Protein 1DKU (pdb70)

B-factor: mean 26.06, std 10.01, range [4.17, 57.71]

Secondary structure (DSSP, 8-state):
-EEEEE-SS-HHHHHHHHHHHT-PPP-EEEEE-TTS-EEEEE-S--TT-EEEEE----SSHHHHHHHHHHHHHHHHHTT-SEEEEEESS-TTTT--S-SSTT---HHHHHHHHHHHHT--EEEEES-SSGGGGGG-SS-EEEE-SHHHHHHHHHTTT--SEEEEESSGGGHHHHHHHHHHTT--EEEEE---EEES--TT-EEEEE-SEESS-HHHHHHHHHHHHTT-SEEEEE-SEE---TTHHHHHHTSSEEEEEEETTS----SSEEEE--HHHHHHHHHHHHHT--SGGG-/-EEEEE-SS-HHHHHHHHHHHT-PPPPEEEEE-TTS-EEEEE-S--TT-EEEEE----SSHHHHHHHHHHHHHHHHHTT-SEEEEEESS-TTTT--S-SSTT---HHHHHHHHHHHHT--EEEEES-SSGGGGGG-SS-EEEE--HHHHHHHHHTTT--SEEEEESSGGGHHHHHHHHHHHT--EEEEE---EEES--TT-EEEEE-SEESS-HHHHHHHHHHHHTT-SEEEEE-SEE---TTHHHHHHTSSEEEEEEETTS----SSEEEE--HHHHHHHHHHHHTT--SGGG-

Radius of gyration: 26.04 Å; Cα contacts (8 Å, |Δi|>4): 1288; chains: 2; bounding box: 65×72×63 Å

Nearest PDB structures (foldseek):
  1dku-assembly1_A  TM=1.003E+00  e=2.063E-57  Bacillus subtilis
  1dkr-assembly1_A  TM=9.909E-01  e=1.418E-52  Bacillus subtilis
  1dkr-assembly1_B  TM=9.910E-01  e=7.693E-51  Bacillus subtilis
  7yk1-assembly1_D  TM=9.817E-01  e=1.144E-34  Homo sapiens
  2c4k-assembly3_C  TM=9.698E-01  e=5.955E-29  Homo sapiens

Solvent-accessible surface area: 24906 Å² total; per-residue (Å²): 116,36,56,0,0,21,4,71,8,6,56,106,1,0,114,57,0,0,81,84,26,61,40,134,44,11,106,27,45,18,59,89,105,134,107,45,112,25,67,36,76,37,79,50,94,4,176,35,14,12,0,4,0,2,0,1,1,9,122,68,43,91,78,16,16,92,1,0,20,59,0,0,48,28,0,96,173,37,49,18,132,32,6,2,0,0,0,0,15,4,3,80,6,116,45,1,67,82,74,156,26,185,40,87,31,22,0,9,92,4,0,46,64,0,57,110,16,21,9,48,63,0,0,0,2,4,4,72,5,48,20,0,9,0,3,8,94,33,72,15,28,27,1,56,0,8,67,41,0,0,118,48,4,84,59,59,134,34,126,77,29,1,0,0,0,1,58,21,67,10,1,60,44,0,53,81,0,0,59,80,20,174,9,63,5,0,0,0,7,97,133,73,95,38,14,24,104,8,127,39,31,1,0,0,0,1,34,14,16,4,31,62,6,25,53,6,12,95,0,0,56,14,0,56,137,86,32,9,137,33,0,10,0,0,0,0,3,2,38,25,50,73,47,0,47,118,93,3,45,126,14,63,1,109,31,0,0,1,0,19,0,11,110,106,232,20,145,80,77,86,73,24,42,0,0,74,35,0,0,60,1,0,46,39,20,54,90,164,83,50,25,41,167,50,137,125,24,44,0,0,21,5,72,8,6,56,104,1,0,104,57,0,0,73,88,29,63,44,152,49,15,117,27,37,17,69,85,113,133,100,48,112,25,47,36,52,42,92,43,91,4,180,46,14,21,0,6,0,3,0,0,0,11,123,68,42,92,76,16,17,92,0,0,20,61,0,0,47,30,0,95,175,37,48,17,135,34,6,3,0,0,1,0,14,6,4,79,6,116,45,4,78,87,36,186,50,189,56,85,31,22,0,11,92,4,1,44,64,0,57,109,16,20,9,46,63,0,0,0,1,1,4,75,5,46,20,0,7,0,3,7,90,32,73,11,28,24,1,39,0,6,52,40,0,0,120,51,2,87,64,72,132,44,121,73,25,0,0,0,0,1,59,19,66,9,1,55,36,0,49,83,0,0,61,85,16,165,10,64,6,0,0,0,7,96,132,74,95,39,14,27,103,8,129,38,38,2,0,0,0,1,32,14,16,5,33,61,6,23,51,8,13,92,0,0,58,15,0,57,139,85,31,10,125,38,0,11,0,0,0,0,4,2,38,24,51,72,48,0,47,118,92,3,46,125,15,61,2,106,28,0,0,0,0,20,0,12,109,114,220,16,142,82,79,87,74,22,43,0,0,72,24,1,0,59,0,0,43,37,20,54,102,167,82,56,20,46,136,31,125

CATH classification: 3.40.50.2020 (+1 more: 3.40.50.2020)

Organism: Bacillus subtilis (strain 168) (NCBI:txid224308)

GO terms:
  GO:0004749 ribose phosphate diphosphokinase activity (F, EXP)

Foldseek 3Di:
DEAEAEAPFAVPLSCLLCVVLPHGHFDKHWDADPVGDIDIGRPDQQAAAAYEYEFECAVVNVVRLVSVLVVLLVCVVSHHPAYEYEYAHHPLLVLCDPPDPPDDSVLLVSQVSNVVSPHQEYEYELRQDPCSCVSHPHYYHYHYCLVVVLVVVVVVVFPQEEEEELEDVCVVVSVVSCVSVVHHYWYQYPCGDIGDDQAAGEYEYEDAECACCPSPLVNQQVSVVVHHPAYAYEHAYYSHDDCRLVSVQPGRHQEYEYEVSGPDPHDHYYYHYCSVVSSVQVVCVVVVHDNVVND/DEAEEEEPFAPPLSCLLCVVLPHDHFDKDFDAPPVRHTDIGRPDQQAAAAYEYEFECAVVNVSRLVSVLVVLLVCVVSHHPAYEYEYAHQPLLVLCDCPDPPGDSVLLVSQVSNVVSPHQEYEYELRQDPCSCVSHPHYYHYHYCLVVVLVVVVVVVFDAEEEEELEDVCVVVSVVSCVSVVHHYWYQYPCGDIGDDQAAGEYEYEDAECECCPSPLVNQQVSVVVHHPAYAYEHAYYSHDDCRQVSVQPGRHQEYEYEVSGPDDHDHYHYHYCSVVSSVCVVCVVVVHDNVVSD

Structure (mmCIF, N/CA/C/O backbone):
data_1DKU
#
_entry.id   1DKU
#
_cell.length_a   115.650
_cell.length_b   115.650
_cell.length_c   106.410
_cell.angle_alpha   90.00
_cell.angle_beta   90.00
_cell.angle_gamma   120.00
#
_symmetry.space_group_name_H-M   'P 63'
#
loop_
_entity.id
_entity.type
_entity.pdbx_description
1 polymer 'PROTEIN (PHOSPHORIBOSYL PYROPHOSPHATE SYNTHETASE)'
2 non-polymer 'PHOSPHOMETHYLPHOSPHONIC ACID ADENOSYL ESTER'
3 non-polymer 'METHYL PHOSPHONIC ACID ADENOSINE ESTER'
4 water water
#
loop_
_atom_site.group_PDB
_atom_site.id
_atom_site.type_symbol
_atom_site.label_atom_id
_atom_site.label_alt_id
_atom_site.label_comp_id
_atom_site.label_asym_id
_atom_site.label_entity_id
_atom_site.label_seq_id
_atom_site.pdbx_PDB_ins_code
_atom_site.Cartn_x
_atom_site.Cartn_y
_atom_site.Cartn_z
_atom_site.occupancy
_atom_site.B_iso_or_equiv
_atom_site.auth_seq_id
_atom_site.auth_comp_id
_atom_site.auth_asym_id
_atom_site.auth_atom_id
_atom_site.pdbx_PDB_model_num
ATOM 1 N N . ASN A 1 9 ? 8.653 76.172 23.834 1.00 39.95 8 ASN A N 1
ATOM 2 C CA . ASN A 1 9 ? 8.118 75.762 25.171 1.00 40.48 8 ASN A CA 1
ATOM 3 C C . ASN A 1 9 ? 9.119 75.661 26.326 1.00 38.56 8 ASN A C 1
ATOM 4 O O . ASN A 1 9 ? 8.704 75.495 27.486 1.00 38.90 8 ASN A O 1
ATOM 9 N N . LEU A 1 10 ? 10.410 75.635 25.997 1.00 34.10 9 LEU A N 1
ATOM 10 C CA . LEU A 1 10 ? 11.479 75.523 26.964 1.00 31.00 9 LEU A CA 1
ATOM 11 C C . LEU A 1 10 ? 12.075 76.889 27.310 1.00 29.82 9 LEU A C 1
ATOM 12 O O . LEU A 1 10 ? 12.578 77.559 26.421 1.00 28.92 9 LEU A O 1
ATOM 17 N N . LYS A 1 11 ? 12.097 77.251 28.595 1.00 27.13 10 LYS A N 1
ATOM 18 C CA . LYS A 1 11 ? 12.628 78.537 29.055 1.00 24.91 10 LYS A CA 1
ATOM 19 C C . LYS A 1 11 ? 13.644 78.337 30.178 1.00 22.83 10 LYS A C 1
ATOM 20 O O . LYS A 1 11 ? 13.353 77.651 31.142 1.00 22.96 10 LYS A O 1
ATOM 26 N N . ILE A 1 12 ? 14.785 79.000 30.116 1.00 20.86 11 ILE A N 1
ATOM 27 C CA . ILE A 1 12 ? 15.806 78.849 31.136 1.00 19.35 11 ILE A CA 1
ATOM 28 C C . ILE A 1 12 ? 15.996 80.194 31.808 1.00 19.87 11 ILE A C 1
ATOM 29 O O . ILE A 1 12 ? 16.136 81.191 31.133 1.00 19.78 11 ILE A O 1
ATOM 34 N N . PHE A 1 13 ? 15.966 80.240 33.132 1.00 18.80 12 PHE A N 1
ATOM 35 C CA . PHE A 1 13 ? 16.184 81.493 33.841 1.00 16.59 12 PHE A CA 1
ATOM 36 C C . PHE A 1 13 ? 17.412 81.364 34.685 1.00 16.81 12 PHE A C 1
ATOM 37 O O . PHE A 1 13 ? 17.717 80.314 35.240 1.00 16.59 12 PHE A O 1
ATOM 45 N N . SER A 1 14 ? 18.130 82.446 34.800 1.00 16.16 13 SER A N 1
ATOM 46 C CA . SER A 1 14 ? 19.299 82.419 35.619 1.00 17.60 13 SER A CA 1
ATOM 47 C C . SER A 1 14 ? 19.000 83.327 36.777 1.00 19.10 13 SER A C 1
ATOM 48 O O . SER A 1 14 ? 18.348 84.321 36.601 1.00 19.33 13 SER A O 1
ATOM 51 N N . LEU A 1 15 ? 19.386 82.955 37.980 1.00 19.83 14 LEU A N 1
ATOM 52 C CA . LEU A 1 15 ? 19.186 83.878 39.081 1.00 18.72 14 LEU A CA 1
ATOM 53 C C . LEU A 1 15 ? 20.557 84.548 39.267 1.00 20.37 14 LEU A C 1
ATOM 54 O O . LEU A 1 15 ? 21.385 84.542 38.360 1.00 21.63 14 LEU A O 1
ATOM 59 N N . ASN A 1 16 ? 20.858 85.048 40.451 1.00 21.61 15 ASN A N 1
ATOM 60 C CA . ASN A 1 16 ? 22.127 85.723 40.649 1.00 21.69 15 ASN A CA 1
ATOM 61 C C . ASN A 1 16 ? 23.390 84.981 40.991 1.00 22.10 15 ASN A C 1
ATOM 62 O O . ASN A 1 16 ? 24.465 85.533 40.823 1.00 22.39 15 ASN A O 1
ATOM 67 N N . SER A 1 17 ? 23.300 83.737 41.418 1.00 21.04 16 SER A N 1
ATOM 68 C CA . SER A 1 17 ? 24.504 83.042 41.828 1.00 21.38 16 SER A CA 1
ATOM 69 C C . SER A 1 17 ? 25.585 82.825 40.795 1.00 21.85 16 SER A C 1
ATOM 70 O O . SER A 1 17 ? 26.761 83.090 41.063 1.00 23.65 16 SER A O 1
ATOM 73 N N . ASN A 1 18 ? 25.214 82.341 39.621 1.00 21.45 17 ASN A N 1
ATOM 74 C CA . ASN A 1 18 ? 26.214 82.045 38.613 1.00 21.30 17 ASN A CA 1
ATOM 75 C C . ASN A 1 18 ? 25.743 82.369 37.191 1.00 22.03 17 ASN A C 1
ATOM 76 O O . ASN A 1 18 ? 25.502 81.468 36.376 1.00 20.98 17 ASN A O 1
ATOM 81 N N . PRO A 1 19 ? 25.614 83.669 36.869 1.00 22.59 18 PRO A N 1
ATOM 82 C CA . PRO A 1 19 ? 25.167 84.129 35.554 1.00 23.50 18 PRO A CA 1
ATOM 83 C C . PRO A 1 19 ? 25.996 83.563 34.401 1.00 24.19 18 PRO A C 1
ATOM 84 O O . PRO A 1 19 ? 25.455 83.162 33.375 1.00 24.89 18 PRO A O 1
ATOM 88 N N . GLU A 1 20 ? 27.309 83.517 34.554 1.00 24.92 19 GLU A N 1
ATOM 89 C CA . GLU A 1 20 ? 28.143 82.973 33.485 1.00 27.09 19 GLU A CA 1
ATOM 90 C C . GLU A 1 20 ? 27.788 81.558 33.117 1.00 25.33 19 GLU A C 1
ATOM 91 O O . GLU A 1 20 ? 27.591 81.250 31.957 1.00 24.89 19 GLU A O 1
ATOM 97 N N . LEU A 1 21 ? 27.755 80.687 34.114 1.00 22.95 20 LEU A N 1
ATOM 98 C CA . LEU A 1 21 ? 27.446 79.301 33.882 1.00 21.63 20 LEU A CA 1
ATOM 99 C C . LEU A 1 21 ? 26.098 79.158 33.223 1.00 21.83 20 LEU A C 1
ATOM 100 O O . LEU A 1 21 ? 25.940 78.374 32.299 1.00 23.51 20 LEU A O 1
ATOM 105 N N . ALA A 1 22 ? 25.145 79.963 33.655 1.00 21.01 21 ALA A N 1
ATOM 106 C CA . ALA A 1 22 ? 23.792 79.924 33.117 1.00 23.05 21 ALA A CA 1
ATOM 107 C C . ALA A 1 22 ? 23.760 80.269 31.641 1.00 23.14 21 ALA A C 1
ATOM 108 O O . ALA A 1 22 ? 23.104 79.583 30.857 1.00 21.50 21 ALA A O 1
ATOM 110 N N . LYS A 1 23 ? 24.462 81.345 31.274 1.00 23.89 22 LYS A N 1
ATOM 111 C CA . LYS A 1 23 ? 24.522 81.806 29.870 1.00 24.93 22 LYS A CA 1
ATOM 112 C C . LYS A 1 23 ? 25.213 80.764 29.004 1.00 24.11 22 LYS A C 1
ATOM 113 O O . LYS A 1 23 ? 24.813 80.536 27.857 1.00 24.36 22 LYS A O 1
ATOM 119 N N . GLU A 1 24 ? 26.253 80.139 29.552 1.00 21.99 23 GLU A N 1
ATOM 120 C CA . GLU A 1 24 ? 26.982 79.110 28.833 1.00 21.36 23 GLU A CA 1
ATOM 121 C C . GLU A 1 24 ? 26.044 77.963 28.505 1.00 21.53 23 GLU A C 1
ATOM 122 O O . GLU A 1 24 ? 26.004 77.484 27.368 1.00 22.67 23 GLU A O 1
ATOM 128 N N . ILE A 1 25 ? 25.272 77.538 29.501 1.00 20.45 24 ILE A N 1
ATOM 129 C CA . ILE A 1 25 ? 24.336 76.442 29.339 1.00 19.32 24 ILE A CA 1
ATOM 130 C C . ILE A 1 25 ? 23.301 76.784 28.269 1.00 19.93 24 ILE A C 1
ATOM 131 O O . ILE A 1 25 ? 23.037 75.993 27.368 1.00 19.17 24 ILE A O 1
ATOM 136 N N . ALA A 1 26 ? 22.749 77.984 28.341 1.00 20.06 25 ALA A N 1
ATOM 137 C CA . ALA A 1 26 ? 21.726 78.391 27.385 1.00 21.48 25 ALA A CA 1
ATOM 138 C C . ALA A 1 26 ? 22.277 78.446 25.977 1.00 21.82 25 ALA A C 1
ATOM 139 O O . ALA A 1 26 ? 21.565 78.133 25.027 1.00 20.90 25 ALA A O 1
ATOM 141 N N . ASP A 1 27 ? 23.539 78.851 25.839 1.00 23.61 26 ASP A N 1
ATOM 142 C CA . ASP A 1 27 ? 24.155 78.892 24.510 1.00 26.32 26 ASP A CA 1
ATOM 143 C C . ASP A 1 27 ? 24.244 77.459 23.977 1.00 26.62 26 ASP A C 1
ATOM 144 O O . ASP A 1 27 ? 23.849 77.207 22.847 1.00 27.77 26 ASP A O 1
ATOM 149 N N . ILE A 1 28 ? 24.663 76.504 24.800 1.00 25.62 27 ILE A N 1
ATOM 150 C CA . ILE A 1 28 ? 24.738 75.151 24.321 1.00 23.17 27 ILE A CA 1
ATOM 151 C C . ILE A 1 28 ? 23.354 74.676 23.961 1.00 24.55 27 ILE A C 1
ATOM 152 O O . ILE A 1 28 ? 23.189 74.103 22.904 1.00 26.50 27 ILE A O 1
ATOM 157 N N . VAL A 1 29 ? 22.346 74.907 24.810 1.00 24.94 28 VAL A N 1
ATOM 158 C CA . VAL A 1 29 ? 20.984 74.444 24.511 1.00 24.24 28 VAL A CA 1
ATOM 159 C C . VAL A 1 29 ? 20.419 75.233 23.324 1.00 25.68 28 VAL A C 1
ATOM 160 O O . VAL A 1 29 ? 19.544 74.743 22.617 1.00 26.85 28 VAL A O 1
ATOM 164 N N . GLY A 1 30 ? 20.897 76.458 23.118 1.00 26.60 29 GLY A N 1
ATOM 165 C CA . GLY A 1 30 ? 20.397 77.266 22.020 1.00 26.92 29 GLY A CA 1
ATOM 166 C C . GLY A 1 30 ? 19.129 78.070 22.293 1.00 27.66 29 GLY A C 1
ATOM 167 O O . GLY A 1 30 ? 18.243 78.159 21.445 1.00 27.54 29 GLY A O 1
ATOM 168 N N . VAL A 1 31 ? 19.051 78.721 23.445 1.00 27.61 30 VAL A N 1
ATOM 169 C CA . VAL A 1 31 ? 17.879 79.532 23.778 1.00 27.50 30 VAL A CA 1
ATOM 170 C C . VAL A 1 31 ? 18.397 80.827 24.376 1.00 28.40 30 VAL A C 1
ATOM 171 O O . VAL A 1 31 ? 19.566 80.897 24.774 1.00 28.25 30 VAL A O 1
ATOM 175 N N . GLN A 1 32 ? 17.595 81.876 24.401 1.00 28.57 31 GLN A N 1
ATOM 176 C CA . GLN A 1 32 ? 18.083 83.086 25.043 1.00 30.18 31 GLN A CA 1
ATOM 177 C C . GLN A 1 32 ? 17.511 82.961 26.451 1.00 28.96 31 GLN A C 1
ATOM 178 O O . GLN A 1 32 ? 16.394 82.473 26.624 1.00 29.45 31 GLN A O 1
ATOM 184 N N . LEU A 1 33 ? 18.303 83.296 27.458 1.00 28.50 32 LEU A N 1
ATOM 185 C CA . LEU A 1 33 ? 17.852 83.216 28.846 1.00 27.83 32 LEU A CA 1
ATOM 186 C C . LEU A 1 33 ? 16.569 84.001 28.946 1.00 28.67 32 LEU A C 1
ATOM 187 O O . LEU A 1 33 ? 16.435 85.046 28.307 1.00 29.05 32 LEU A O 1
ATOM 192 N N . GLY A 1 34 ? 15.638 83.483 29.730 1.00 28.57 33 GLY A N 1
ATOM 193 C CA . GLY A 1 34 ? 14.345 84.111 29.919 1.00 29.28 33 GLY A CA 1
ATOM 194 C C . GLY A 1 34 ? 14.389 85.497 30.517 1.00 29.74 33 GLY A C 1
ATOM 195 O O . GLY A 1 34 ? 15.271 85.860 31.318 1.00 29.18 33 GLY A O 1
ATOM 196 N N . LYS A 1 35 ? 13.382 86.265 30.155 1.00 31.44 34 LYS A N 1
ATOM 197 C CA . LYS A 1 35 ? 13.299 87.645 30.597 1.00 33.50 34 LYS A CA 1
ATOM 198 C C . LYS A 1 35 ? 12.725 87.877 32.004 1.00 32.97 34 LYS A C 1
ATOM 199 O O . LYS A 1 35 ? 11.519 87.809 32.203 1.00 31.71 34 LYS A O 1
ATOM 205 N N . CYS A 1 36 ? 13.578 88.198 32.960 1.00 32.50 35 CYS A N 1
ATOM 206 C CA . CYS A 1 36 ? 13.109 88.474 34.315 1.00 34.92 35 CYS A CA 1
ATOM 207 C C . CYS A 1 36 ? 14.230 89.183 35.015 1.00 35.40 35 CYS A C 1
ATOM 208 O O . CYS A 1 36 ? 15.410 89.000 34.638 1.00 35.99 35 CYS A O 1
ATOM 211 N N . SER A 1 37 ? 13.905 90.008 36.010 1.00 35.65 36 SER A N 1
ATOM 212 C CA . SER A 1 37 ? 14.989 90.641 36.778 1.00 35.80 36 SER A CA 1
ATOM 213 C C . SER A 1 37 ? 14.686 90.357 38.236 1.00 34.53 36 SER A C 1
ATOM 214 O O . SER A 1 37 ? 13.525 90.310 38.663 1.00 33.76 36 SER A O 1
ATOM 217 N N . VAL A 1 38 ? 15.724 89.976 38.945 1.00 34.11 37 VAL A N 1
ATOM 218 C CA . VAL A 1 38 ? 15.590 89.653 40.342 1.00 34.20 37 VAL A CA 1
ATOM 219 C C . VAL A 1 38 ? 16.455 90.711 40.936 1.00 34.08 37 VAL A C 1
ATOM 220 O O . VAL A 1 38 ? 17.669 90.712 40.721 1.00 35.54 37 VAL A O 1
ATOM 224 N N . THR A 1 39 ? 15.833 91.651 41.621 1.00 33.49 38 THR A N 1
ATOM 225 C CA . THR A 1 39 ? 16.554 92.747 42.224 1.00 32.42 38 THR A CA 1
ATOM 226 C C . THR A 1 39 ? 16.117 92.836 43.690 1.00 32.23 38 THR A C 1
ATOM 227 O O . THR A 1 39 ? 15.360 91.988 44.169 1.00 31.70 38 THR A O 1
ATOM 231 N N . ARG A 1 40 ? 16.621 93.850 44.388 1.00 30.72 39 ARG A N 1
ATOM 232 C CA . ARG A 1 40 ? 16.327 94.103 45.794 1.00 30.64 39 ARG A CA 1
ATOM 233 C C . ARG A 1 40 ? 15.541 95.392 45.943 1.00 29.67 39 ARG A C 1
ATOM 234 O O . ARG A 1 40 ? 15.796 96.334 45.207 1.00 30.32 39 ARG A O 1
ATOM 242 N N . PHE A 1 41 ? 14.586 95.433 46.870 1.00 27.97 40 PHE A N 1
ATOM 243 C CA . PHE A 1 41 ? 13.855 96.660 47.153 1.00 25.64 40 PHE A CA 1
ATOM 244 C C . PHE A 1 41 ? 14.860 97.391 48.028 1.00 26.34 40 PHE A C 1
ATOM 245 O O . PHE A 1 41 ? 15.833 96.800 48.499 1.00 24.98 40 PHE A O 1
ATOM 253 N N . SER A 1 42 ? 14.622 98.666 48.267 1.00 28.67 41 SER A N 1
ATOM 254 C CA . SER A 1 42 ? 15.524 99.473 49.094 1.00 30.89 41 SER A CA 1
ATOM 255 C C . SER A 1 42 ? 15.885 98.825 50.448 1.00 30.17 41 SER A C 1
ATOM 256 O O . SER A 1 42 ? 17.023 98.963 50.924 1.00 29.48 41 SER A O 1
ATOM 259 N N . ASP A 1 43 ? 14.936 98.077 51.034 1.00 29.70 42 ASP A N 1
ATOM 260 C CA . ASP A 1 43 ? 15.156 97.438 52.348 1.00 28.14 42 ASP A CA 1
ATOM 261 C C . ASP A 1 43 ? 15.817 96.058 52.385 1.00 27.52 42 ASP A C 1
ATOM 262 O O . ASP A 1 43 ? 15.973 95.482 53.456 1.00 28.70 42 ASP A O 1
ATOM 267 N N . GLY A 1 44 ? 16.169 95.490 51.236 1.00 26.75 43 GLY A N 1
ATOM 268 C CA . GLY A 1 44 ? 16.849 94.201 51.260 1.00 24.23 43 GLY A CA 1
ATOM 269 C C . GLY A 1 44 ? 16.018 93.015 50.855 1.00 23.26 43 GLY A C 1
ATOM 270 O O . GLY A 1 44 ? 16.555 91.920 50.687 1.00 23.26 43 GLY A O 1
ATOM 271 N N . GLU A 1 45 ? 14.722 93.236 50.661 1.00 21.05 44 GLU A N 1
ATOM 272 C CA . GLU A 1 45 ? 13.805 92.166 50.279 1.00 20.62 44 GLU A CA 1
ATOM 273 C C . GLU A 1 45 ? 13.852 91.914 48.785 1.00 19.96 44 GLU A C 1
ATOM 274 O O . GLU A 1 45 ? 13.967 92.848 47.999 1.00 19.66 44 GLU A O 1
ATOM 280 N N . VAL A 1 46 ? 13.719 90.656 48.394 1.00 20.31 45 VAL A N 1
ATOM 281 C CA . VAL A 1 46 ? 13.742 90.309 46.985 1.00 20.51 45 VAL A CA 1
ATOM 282 C C . VAL A 1 46 ? 12.524 90.757 46.213 1.00 20.52 45 VAL A C 1
ATOM 283 O O . VAL A 1 46 ? 11.391 90.685 46.678 1.00 20.80 45 VAL A O 1
ATOM 287 N N . GLN A 1 47 ? 12.786 91.272 45.029 1.00 21.19 46 GLN A N 1
ATOM 288 C CA . GLN A 1 47 ? 11.745 91.746 44.159 1.00 22.99 46 GLN A CA 1
ATOM 289 C C . GLN A 1 47 ? 11.953 90.922 42.920 1.00 23.57 46 GLN A C 1
ATOM 290 O O . GLN A 1 47 ? 13.054 90.800 42.449 1.00 22.18 46 GLN A O 1
ATOM 296 N N . ILE A 1 48 ? 10.904 90.339 42.382 1.00 24.10 47 ILE A N 1
ATOM 297 C CA . ILE A 1 48 ? 11.082 89.532 41.195 1.00 25.27 47 ILE A CA 1
ATOM 298 C C . ILE A 1 48 ? 10.147 89.909 40.067 1.00 27.24 47 ILE A C 1
ATOM 299 O O . ILE A 1 48 ? 8.918 89.844 40.243 1.00 27.56 47 ILE A O 1
ATOM 304 N N . ASN A 1 49 ? 10.707 90.397 38.952 1.00 29.04 48 ASN A N 1
ATOM 305 C CA . ASN A 1 49 ? 9.863 90.738 37.778 1.00 30.59 48 ASN A CA 1
ATOM 306 C C . ASN A 1 49 ? 10.130 89.812 36.597 1.00 27.90 48 ASN A C 1
ATOM 307 O O . ASN A 1 49 ? 11.249 89.789 36.047 1.00 26.56 48 ASN A O 1
ATOM 312 N N . ILE A 1 50 ? 9.107 89.051 36.234 1.00 26.35 49 ILE A N 1
ATOM 313 C CA . ILE A 1 50 ? 9.165 88.141 35.114 1.00 24.79 49 ILE A CA 1
ATOM 314 C C . ILE A 1 50 ? 8.501 88.890 33.954 1.00 25.46 49 ILE A C 1
ATOM 315 O O . ILE A 1 50 ? 7.294 89.105 33.908 1.00 23.94 49 ILE A O 1
ATOM 320 N N . GLU A 1 51 ? 9.324 89.298 33.012 1.00 27.16 50 GLU A N 1
ATOM 321 C CA . GLU A 1 51 ? 8.854 90.125 31.921 1.00 30.39 50 GLU A CA 1
ATOM 322 C C . GLU A 1 51 ? 8.012 89.502 30.836 1.00 29.93 50 GLU A C 1
ATOM 323 O O . GLU A 1 51 ? 7.379 90.232 30.071 1.00 31.05 50 GLU A O 1
ATOM 329 N N . GLU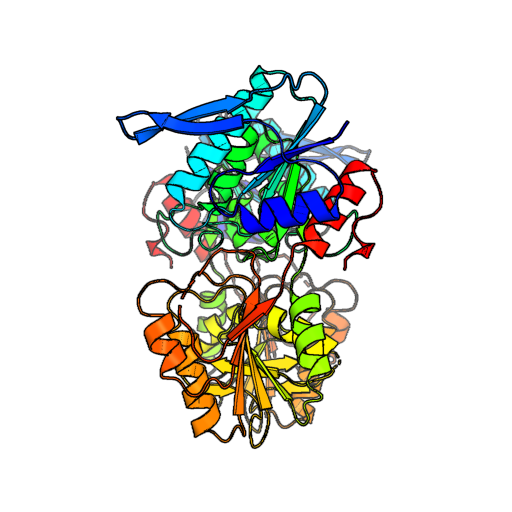 A 1 52 ? 7.987 88.177 30.761 1.00 29.11 51 GLU A N 1
ATOM 330 C CA . GLU A 1 52 ? 7.184 87.508 29.739 1.00 28.08 51 GLU A CA 1
ATOM 331 C C . GLU A 1 52 ? 6.229 86.508 30.344 1.00 27.36 51 GLU A C 1
ATOM 332 O O . GLU A 1 52 ? 6.457 86.001 31.445 1.00 27.39 51 GLU A O 1
ATOM 338 N N . SER A 1 53 ? 5.166 86.202 29.612 1.00 25.44 52 SER A N 1
ATOM 339 C CA . SER A 1 53 ? 4.195 85.245 30.081 1.00 24.61 52 SER A CA 1
ATOM 340 C C . SER A 1 53 ? 4.827 83.880 29.857 1.00 24.43 52 SER A C 1
ATOM 341 O O . SER A 1 53 ? 5.370 83.676 28.782 1.00 25.20 52 SER A O 1
ATOM 344 N N . ILE A 1 54 ? 4.775 82.986 30.859 1.00 22.47 53 ILE A N 1
ATOM 345 C CA . ILE A 1 54 ? 5.329 81.623 30.838 1.00 21.73 53 ILE A CA 1
ATOM 346 C C . ILE A 1 54 ? 4.300 80.514 31.088 1.00 19.44 53 ILE A C 1
ATOM 347 O O . ILE A 1 54 ? 4.639 79.393 31.451 1.00 20.34 53 ILE A O 1
ATOM 352 N N . ARG A 1 55 ? 3.041 80.825 30.866 1.00 18.30 54 ARG A N 1
ATOM 353 C CA . ARG A 1 55 ? 1.987 79.853 31.042 1.00 19.57 54 ARG A CA 1
ATOM 354 C C . ARG A 1 55 ? 2.217 78.629 30.194 1.00 20.50 54 ARG A C 1
ATOM 355 O O . ARG A 1 55 ? 2.375 78.758 29.002 1.00 22.59 54 ARG A O 1
ATOM 363 N N . GLY A 1 56 ? 2.157 77.443 30.782 1.00 20.72 55 GLY A N 1
ATOM 364 C CA . GLY A 1 56 ? 2.355 76.241 29.996 1.00 20.45 55 GLY A CA 1
ATOM 365 C C . GLY A 1 56 ? 3.766 75.910 29.587 1.00 19.46 55 GLY A C 1
ATOM 366 O O . GLY A 1 56 ? 3.955 74.924 28.895 1.00 22.86 55 GLY A O 1
ATOM 367 N N . CYS A 1 57 ? 4.749 76.711 29.971 1.00 19.41 56 CYS A N 1
ATOM 368 C CA . CYS A 1 57 ? 6.139 76.412 29.615 1.00 20.06 56 CYS A CA 1
ATOM 369 C C . CYS A 1 57 ? 6.856 75.577 30.688 1.00 19.71 56 CYS A C 1
ATOM 370 O O . CYS A 1 57 ? 6.431 75.534 31.862 1.00 18.16 56 CYS A O 1
ATOM 373 N N . ASP A 1 58 ? 7.919 74.898 30.258 1.00 19.84 57 ASP A N 1
ATOM 374 C CA . ASP A 1 58 ? 8.746 74.092 31.129 1.00 20.74 57 ASP A CA 1
ATOM 375 C C . ASP A 1 58 ? 9.872 75.032 31.479 1.00 19.97 57 ASP A C 1
ATOM 376 O O . ASP A 1 58 ? 10.630 75.440 30.606 1.00 21.43 57 ASP A O 1
ATOM 381 N N . CYS A 1 59 ? 9.951 75.414 32.745 1.00 18.19 58 CYS A N 1
ATOM 382 C CA . CYS A 1 59 ? 10.951 76.352 33.179 1.00 17.27 58 CYS A CA 1
ATOM 383 C C . CYS A 1 59 ? 12.071 75.679 33.897 1.00 16.83 58 CYS A C 1
ATOM 384 O O . CYS A 1 59 ? 11.834 74.805 34.709 1.00 19.74 58 CYS A O 1
ATOM 387 N N . TYR A 1 60 ? 13.291 76.093 33.616 1.00 15.44 59 TYR A N 1
ATOM 388 C CA . TYR A 1 60 ? 14.458 75.532 34.265 1.00 16.57 59 TYR A CA 1
ATOM 389 C C . TYR A 1 60 ? 15.108 76.731 34.934 1.00 16.99 59 TYR A C 1
ATOM 390 O O . TYR A 1 60 ? 15.247 77.787 34.314 1.00 18.44 59 TYR A O 1
ATOM 399 N N . ILE A 1 61 ? 15.436 76.625 36.204 1.00 15.46 60 ILE A N 1
ATOM 400 C CA . ILE A 1 61 ? 16.063 77.755 36.871 1.00 15.22 60 ILE A CA 1
ATOM 401 C C . ILE A 1 61 ? 17.459 77.324 37.201 1.00 14.17 60 ILE A C 1
ATOM 402 O O . ILE A 1 61 ? 17.627 76.236 37.693 1.00 16.13 60 ILE A O 1
ATOM 407 N N . ILE A 1 62 ? 18.459 78.141 36.921 1.00 13.92 61 ILE A N 1
ATOM 408 C CA . ILE A 1 62 ? 19.824 77.765 37.236 1.00 14.41 61 ILE A CA 1
ATOM 409 C C . ILE A 1 62 ? 20.313 78.572 38.430 1.00 15.68 61 ILE A C 1
ATOM 410 O O . ILE A 1 62 ? 20.393 79.802 38.351 1.00 16.30 61 ILE A O 1
ATOM 415 N N . GLN A 1 63 ? 20.594 77.895 39.547 1.00 15.30 62 GLN A N 1
ATOM 416 C CA . GLN A 1 63 ? 21.049 78.572 40.740 1.00 14.45 62 GLN A CA 1
ATOM 417 C C . GLN A 1 63 ? 21.856 77.692 41.636 1.00 14.36 62 GLN A C 1
ATOM 418 O O . GLN A 1 63 ? 21.434 76.616 41.980 1.00 14.92 62 GLN A O 1
ATOM 424 N N . SER A 1 64 ? 23.043 78.145 41.971 1.00 13.81 63 SER A N 1
ATOM 425 C CA . SER A 1 64 ? 23.886 77.462 42.924 1.00 15.50 63 SER A CA 1
ATOM 426 C C . SER A 1 64 ? 23.558 78.155 44.230 1.00 16.13 63 SER A C 1
ATOM 427 O O . SER A 1 64 ? 23.386 79.366 44.254 1.00 14.57 63 SER A O 1
ATOM 430 N N . THR A 1 65 ? 23.441 77.405 45.308 1.00 15.22 64 THR A N 1
ATOM 431 C CA . THR A 1 65 ? 23.166 78.047 46.565 1.00 16.23 64 THR A CA 1
ATOM 432 C C . THR A 1 65 ? 24.480 78.240 47.318 1.00 16.95 64 THR A C 1
ATOM 433 O O . THR A 1 65 ? 24.728 77.683 48.390 1.00 17.91 64 THR A O 1
ATOM 437 N N . SER A 1 66 ? 25.345 79.023 46.685 1.00 17.48 65 SER A N 1
ATOM 438 C CA . SER A 1 66 ? 26.630 79.376 47.228 1.00 19.44 65 SER A CA 1
ATOM 439 C C . SER A 1 66 ? 26.555 80.765 47.858 1.00 20.12 65 SER A C 1
ATOM 440 O O . SER A 1 66 ? 25.522 81.433 47.802 1.00 21.48 65 SER A O 1
ATOM 443 N N . ASP A 1 67 ? 27.676 81.214 48.405 1.00 21.31 66 ASP A N 1
ATOM 444 C CA . ASP A 1 67 ? 27.776 82.499 49.073 1.00 22.18 66 ASP A CA 1
ATOM 445 C C . ASP A 1 67 ? 27.278 83.698 48.314 1.00 22.09 66 ASP A C 1
ATOM 446 O O . ASP A 1 67 ? 27.591 83.889 47.157 1.00 21.67 66 ASP A O 1
ATOM 451 N N . PRO A 1 68 ? 26.389 84.463 48.931 1.00 21.70 67 PRO A N 1
ATOM 452 C CA . PRO A 1 68 ? 25.840 84.276 50.279 1.00 21.61 67 PRO A CA 1
ATOM 453 C C . PRO A 1 68 ? 24.695 83.276 50.171 1.00 20.94 67 PRO A C 1
ATOM 454 O O . PRO A 1 68 ? 23.690 83.549 49.537 1.00 21.05 67 PRO A O 1
ATOM 458 N N . VAL A 1 69 ? 24.854 82.120 50.800 1.00 20.89 68 VAL A N 1
ATOM 459 C CA . VAL A 1 69 ? 23.856 81.059 50.701 1.00 20.21 68 VAL A CA 1
ATOM 460 C C . VAL A 1 69 ? 22.402 81.350 51.036 1.00 20.09 68 VAL A C 1
ATOM 461 O O . VAL A 1 69 ? 21.530 81.045 50.241 1.00 20.36 68 VAL A O 1
ATOM 465 N N . ASN A 1 70 ? 22.132 82.051 52.120 1.00 19.25 69 ASN A N 1
ATOM 466 C CA . ASN A 1 70 ? 20.770 82.333 52.480 1.00 17.29 69 ASN A CA 1
ATOM 467 C C . ASN A 1 70 ? 20.091 83.272 51.514 1.00 17.97 69 ASN A C 1
ATOM 468 O O . ASN A 1 70 ? 18.883 83.242 51.377 1.00 18.60 69 ASN A O 1
ATOM 473 N N . GLU A 1 71 ? 20.846 84.103 50.817 1.00 16.60 70 GLU A N 1
ATOM 474 C CA . GLU A 1 71 ? 20.206 85.037 49.893 1.00 18.13 70 GLU A CA 1
ATOM 475 C C . GLU A 1 71 ? 19.823 84.293 48.630 1.00 17.64 70 GLU A C 1
ATOM 476 O O . GLU A 1 71 ? 18.751 84.497 48.080 1.00 16.15 70 GLU A O 1
ATOM 482 N N . HIS A 1 72 ? 20.728 83.433 48.166 1.00 16.57 71 HIS A N 1
ATOM 483 C CA . HIS A 1 72 ? 20.484 82.659 46.958 1.00 15.13 71 HIS A CA 1
ATOM 484 C C . HIS A 1 72 ? 19.375 81.668 47.172 1.00 14.58 71 HIS A C 1
ATOM 485 O O . HIS A 1 72 ? 18.614 81.405 46.260 1.00 14.77 71 HIS A O 1
ATOM 492 N N . ILE A 1 73 ? 19.259 81.145 48.391 1.00 14.44 72 ILE A N 1
ATOM 493 C CA . ILE A 1 73 ? 18.192 80.204 48.703 1.00 13.11 72 ILE A CA 1
ATOM 494 C C . ILE A 1 73 ? 16.862 80.916 48.654 1.00 12.93 72 ILE A C 1
ATOM 495 O O . ILE A 1 73 ? 15.934 80.421 48.058 1.00 15.30 72 ILE A O 1
ATOM 500 N N . MET A 1 74 ? 16.775 82.091 49.252 1.00 14.09 73 MET A N 1
ATOM 501 C CA . MET A 1 74 ? 15.523 82.828 49.238 1.00 14.68 73 MET A CA 1
ATOM 502 C C . MET A 1 74 ? 15.126 83.316 47.851 1.00 14.13 73 MET A C 1
ATOM 503 O O . MET A 1 74 ? 13.988 83.188 47.468 1.00 15.25 73 MET A O 1
ATOM 508 N N . GLU A 1 75 ? 16.046 83.848 47.069 1.00 12.70 74 GLU A N 1
ATOM 509 C CA . GLU A 1 75 ? 15.608 84.284 45.773 1.00 15.09 74 GLU A CA 1
ATOM 510 C C . GLU A 1 75 ? 15.209 83.105 44.907 1.00 13.51 74 GLU A C 1
ATOM 511 O O . GLU A 1 75 ? 14.349 83.237 44.079 1.00 14.37 74 GLU A O 1
ATOM 517 N N . LEU A 1 76 ? 15.771 81.931 45.155 1.00 12.86 75 LEU A N 1
ATOM 518 C CA . LEU A 1 76 ? 15.377 80.754 44.400 1.00 13.37 75 LEU A CA 1
ATOM 519 C C . LEU A 1 76 ? 13.947 80.370 44.763 1.00 13.97 75 LEU A C 1
ATOM 520 O O . LEU A 1 76 ? 13.141 80.111 43.876 1.00 15.16 75 LEU A O 1
ATOM 525 N N . LEU A 1 77 ? 13.650 80.298 46.067 1.00 13.10 76 LEU A N 1
ATOM 526 C CA . LEU A 1 77 ? 12.318 79.918 46.564 1.00 12.06 76 LEU A CA 1
ATOM 527 C C . LEU A 1 77 ? 11.250 80.915 46.124 1.00 11.63 76 LEU A C 1
ATOM 528 O O . LEU A 1 77 ? 10.141 80.540 45.762 1.00 10.62 76 LEU A O 1
ATOM 533 N N . ILE A 1 78 ? 11.593 82.186 46.161 1.00 11.15 77 ILE A N 1
ATOM 534 C CA . ILE A 1 78 ? 10.673 83.204 45.749 1.00 11.52 77 ILE A CA 1
ATOM 535 C C . ILE A 1 78 ? 10.425 83.080 44.228 1.00 14.04 77 ILE A C 1
ATOM 536 O O . ILE A 1 78 ? 9.290 83.225 43.774 1.00 13.97 77 ILE A O 1
ATOM 541 N N . MET A 1 79 ? 11.457 82.767 43.452 1.00 13.83 78 MET A N 1
ATOM 542 C CA . MET A 1 79 ? 11.250 82.596 42.016 1.00 13.87 78 MET A CA 1
ATOM 543 C C . MET A 1 79 ? 10.327 81.406 41.767 1.00 13.34 78 MET A C 1
ATOM 544 O O . MET A 1 79 ? 9.414 81.485 40.982 1.00 12.57 78 MET A O 1
ATOM 549 N N . VAL A 1 80 ? 10.579 80.294 42.433 1.00 12.97 79 VAL A N 1
ATOM 550 C CA . VAL A 1 80 ? 9.724 79.138 42.280 1.00 9.66 79 VAL A CA 1
ATOM 551 C C . VAL A 1 80 ? 8.280 79.558 42.530 1.00 12.87 79 VAL A C 1
ATOM 552 O O . VAL A 1 80 ? 7.400 79.249 41.727 1.00 14.51 79 VAL A O 1
ATOM 556 N N . ASP A 1 81 ? 8.029 80.306 43.599 1.00 12.42 80 ASP A N 1
ATOM 557 C CA . ASP A 1 81 ? 6.676 80.741 43.894 1.00 11.72 80 ASP A CA 1
ATOM 558 C C . ASP A 1 81 ? 6.057 81.572 42.780 1.00 13.90 80 ASP A C 1
ATOM 559 O O . ASP A 1 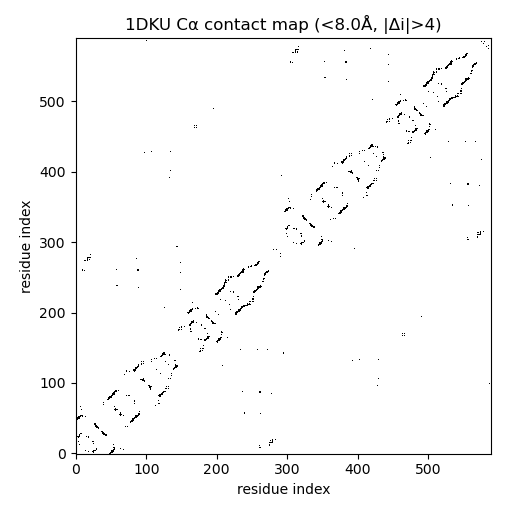81 ? 4.875 81.448 42.494 1.00 11.92 80 ASP A O 1
ATOM 564 N N . ALA A 1 82 ? 6.843 82.465 42.197 1.00 14.86 81 ALA A N 1
ATOM 565 C CA . ALA A 1 82 ? 6.354 83.298 41.104 1.00 15.03 81 ALA A CA 1
ATOM 566 C C . ALA A 1 82 ? 5.948 82.425 39.918 1.00 16.11 81 ALA A C 1
ATOM 567 O O . ALA A 1 82 ? 4.855 82.625 39.367 1.00 18.26 81 ALA A O 1
ATOM 569 N N . LEU A 1 83 ? 6.790 81.456 39.547 1.00 14.11 82 LEU A N 1
ATOM 570 C CA . LEU A 1 83 ? 6.494 80.596 38.424 1.00 12.85 82 LEU A CA 1
ATOM 571 C C . LEU A 1 83 ? 5.236 79.762 38.663 1.00 14.63 82 LEU A C 1
ATOM 572 O O . LEU A 1 83 ? 4.371 79.655 37.778 1.00 15.06 82 LEU A O 1
ATOM 577 N N . LYS A 1 84 ? 5.101 79.224 39.880 1.00 15.84 83 LYS A N 1
ATOM 578 C CA . LYS A 1 84 ? 3.984 78.373 40.240 1.00 15.39 83 LYS A CA 1
ATOM 579 C C . LYS A 1 84 ? 2.697 79.137 40.074 1.00 15.01 83 LYS A C 1
ATOM 580 O O . LYS A 1 84 ? 1.746 78.661 39.430 1.00 15.06 83 LYS A O 1
ATOM 586 N N . ARG A 1 85 ? 2.678 80.353 40.588 1.00 14.79 84 ARG A N 1
ATOM 587 C CA . ARG A 1 85 ? 1.467 81.155 40.496 1.00 15.82 84 ARG A CA 1
ATOM 588 C C . ARG A 1 85 ? 1.243 81.783 39.130 1.00 16.05 84 ARG A C 1
ATOM 589 O O . ARG A 1 85 ? 0.148 82.264 38.850 1.00 15.37 84 ARG A O 1
ATOM 597 N N . ALA A 1 86 ? 2.262 81.744 38.286 1.00 15.79 85 ALA A N 1
ATOM 598 C CA . ALA A 1 86 ? 2.135 82.270 36.953 1.00 17.01 85 ALA A CA 1
ATOM 599 C C . ALA A 1 86 ? 1.794 81.146 35.999 1.00 16.60 85 ALA A C 1
ATOM 600 O O . ALA A 1 86 ? 1.840 81.371 34.812 1.00 15.73 85 ALA A O 1
ATOM 602 N N . SER A 1 87 ? 1.550 79.943 36.517 1.00 16.17 86 SER A N 1
ATOM 603 C CA . SER A 1 87 ? 1.190 78.770 35.710 1.00 15.78 86 SER A CA 1
ATOM 604 C C . SER A 1 87 ? 2.191 78.041 34.855 1.00 15.21 86 SER A C 1
ATOM 605 O O . SER A 1 87 ? 1.822 77.483 33.812 1.00 16.27 86 SER A O 1
ATOM 608 N N . ALA A 1 88 ? 3.452 78.040 35.276 1.00 15.82 87 ALA A N 1
ATOM 609 C CA . ALA A 1 88 ? 4.486 77.282 34.583 1.00 16.11 87 ALA A CA 1
ATOM 610 C C . ALA A 1 88 ? 3.984 75.842 34.566 1.00 17.23 87 ALA A C 1
ATOM 611 O O . ALA A 1 88 ? 3.245 75.438 35.473 1.00 16.11 87 ALA A O 1
ATOM 613 N N . LYS A 1 89 ? 4.350 75.081 33.530 1.00 19.34 88 LYS A N 1
ATOM 614 C CA . LYS A 1 89 ? 3.932 73.691 33.441 1.00 17.81 88 LYS A CA 1
ATOM 615 C C . LYS A 1 89 ? 4.782 72.904 34.379 1.00 16.40 88 LYS A C 1
ATOM 616 O O . LYS A 1 89 ? 4.276 72.099 35.117 1.00 18.67 88 LYS A O 1
ATOM 622 N N . THR A 1 90 ? 6.081 73.104 34.348 1.00 14.58 89 THR A N 1
ATOM 623 C CA . THR A 1 90 ? 6.940 72.392 35.264 1.00 13.54 89 THR A CA 1
ATOM 624 C C . THR A 1 90 ? 7.923 73.424 35.754 1.00 12.95 89 THR A C 1
ATOM 625 O O . THR A 1 90 ? 8.073 74.448 35.133 1.00 13.22 89 THR A O 1
ATOM 629 N N . ILE A 1 91 ? 8.546 73.202 36.888 1.00 11.15 90 ILE A N 1
ATOM 630 C CA . ILE A 1 91 ? 9.508 74.146 37.373 1.00 12.52 90 ILE A CA 1
ATOM 631 C C . ILE A 1 91 ? 10.685 73.270 37.735 1.00 12.67 90 ILE A C 1
ATOM 632 O O . ILE A 1 91 ? 10.657 72.602 38.758 1.00 12.34 90 ILE A O 1
ATOM 637 N N . ASN A 1 92 ? 11.716 73.279 36.902 1.00 12.00 91 ASN A N 1
ATOM 638 C CA . ASN A 1 92 ? 12.874 72.423 37.080 1.00 13.46 91 ASN A CA 1
ATOM 639 C C . ASN A 1 92 ? 14.060 73.148 37.604 1.00 12.67 91 ASN A C 1
ATOM 640 O O . ASN A 1 92 ? 14.523 74.061 36.982 1.00 13.88 91 ASN A O 1
ATOM 645 N N . ILE A 1 93 ? 14.586 72.693 38.721 1.00 13.88 92 ILE A N 1
ATOM 646 C CA . ILE A 1 93 ? 15.713 73.346 39.360 1.00 13.43 92 ILE A CA 1
ATOM 647 C C . ILE A 1 93 ? 17.056 72.720 39.041 1.00 13.53 92 ILE A C 1
ATOM 648 O O . ILE A 1 93 ? 17.281 71.562 39.365 1.00 14.74 92 ILE A O 1
ATOM 653 N N . VAL A 1 94 ? 17.969 73.503 38.478 1.00 14.39 93 VAL A N 1
ATOM 654 C CA . VAL A 1 94 ? 19.302 73.026 38.162 1.00 11.99 93 VAL A CA 1
ATOM 655 C C . VAL A 1 94 ? 20.180 73.636 39.239 1.00 12.76 93 VAL A C 1
ATOM 656 O O . VAL A 1 94 ? 20.330 74.839 39.261 1.00 13.66 93 VAL A O 1
ATOM 660 N N . ILE A 1 95 ? 20.706 72.817 40.149 1.00 13.48 94 ILE A N 1
ATOM 661 C CA . ILE A 1 95 ? 21.556 73.262 41.257 1.00 14.43 94 ILE A CA 1
ATOM 662 C C . ILE A 1 95 ? 22.979 72.728 41.111 1.00 13.47 94 ILE A C 1
ATOM 663 O O . ILE A 1 95 ? 23.248 71.583 41.458 1.00 15.48 94 ILE A O 1
ATOM 668 N N . PRO A 1 96 ? 23.905 73.540 40.566 1.00 13.37 95 PRO A N 1
ATOM 669 C CA . PRO A 1 96 ? 25.301 73.104 40.391 1.00 14.42 95 PRO A CA 1
ATOM 670 C C . PRO A 1 96 ? 26.007 72.901 41.723 1.00 14.97 95 PRO A C 1
ATOM 671 O O . PRO A 1 96 ? 26.881 72.066 41.820 1.00 17.16 95 PRO A O 1
ATOM 675 N N . TYR A 1 97 ? 25.668 73.695 42.729 1.00 14.11 96 TYR A N 1
ATOM 676 C CA . TYR A 1 97 ? 26.229 73.542 44.061 1.00 14.32 96 TYR A CA 1
ATOM 677 C C . TYR A 1 97 ? 25.086 73.668 45.060 1.00 14.32 96 TYR A C 1
ATOM 678 O O . TYR A 1 97 ? 24.373 74.670 45.103 1.00 14.12 96 TYR A O 1
ATOM 687 N N . TYR A 1 98 ? 24.949 72.651 45.882 1.00 13.13 97 TYR A N 1
ATOM 688 C CA . TYR A 1 98 ? 23.891 72.586 46.859 1.00 14.18 97 TYR A CA 1
ATOM 689 C C . TYR A 1 98 ? 24.404 73.007 48.238 1.00 14.82 97 TYR A C 1
ATOM 690 O O . TYR A 1 98 ? 25.040 72.217 48.925 1.00 15.31 97 TYR A O 1
ATOM 699 N N . GLY A 1 99 ? 24.185 74.265 48.602 1.00 13.75 98 GLY A N 1
ATOM 700 C CA . GLY A 1 99 ? 24.606 74.736 49.898 1.00 13.57 98 GLY A CA 1
ATOM 701 C C . GLY A 1 99 ? 23.924 73.927 50.992 1.00 15.41 98 GLY A C 1
ATOM 702 O O . GLY A 1 99 ? 22.900 73.281 50.737 1.00 13.96 98 GLY A O 1
ATOM 703 N N . TYR A 1 100 ? 24.534 73.908 52.181 1.00 14.31 99 TYR A N 1
ATOM 704 C CA . TYR A 1 100 ? 24.011 73.206 53.337 1.00 13.59 99 TYR A CA 1
ATOM 705 C C . TYR A 1 100 ? 24.083 71.700 53.180 1.00 15.87 99 TYR A C 1
ATOM 706 O O . TYR A 1 100 ? 23.615 70.988 54.045 1.00 17.89 99 TYR A O 1
ATOM 715 N N . ALA A 1 101 ? 24.692 71.201 52.103 1.00 15.68 100 ALA A N 1
ATOM 716 C CA . ALA A 1 101 ? 24.808 69.758 51.895 1.00 15.42 100 ALA A CA 1
ATOM 717 C C . ALA A 1 101 ? 25.680 69.055 52.918 1.00 16.83 100 ALA A C 1
ATOM 718 O O . ALA A 1 101 ? 25.679 67.854 52.987 1.00 15.46 100 ALA A O 1
ATOM 720 N N . ARG A 1 102 ? 26.458 69.796 53.687 1.00 17.23 101 ARG A N 1
ATOM 721 C CA . ARG A 1 102 ? 27.296 69.191 54.710 1.00 17.03 101 ARG A CA 1
ATOM 722 C C . ARG A 1 102 ? 26.527 68.895 55.993 1.00 18.40 101 ARG A C 1
ATOM 723 O O . ARG A 1 102 ? 26.978 68.120 56.834 1.00 20.79 101 ARG A O 1
ATOM 731 N N . GLN A 1 103 ? 25.389 69.545 56.179 1.00 18.77 102 GLN A N 1
ATOM 732 C CA . GLN A 1 103 ? 24.571 69.296 57.363 1.00 20.52 102 GLN A CA 1
ATOM 733 C C . GLN A 1 103 ? 23.524 68.263 56.876 1.00 20.81 102 GLN A C 1
ATOM 734 O O . GLN A 1 103 ? 22.348 68.567 56.670 1.00 18.69 102 GLN A O 1
ATOM 740 N N . ASP A 1 104 ? 24.003 67.032 56.678 1.00 20.91 103 ASP A N 1
ATOM 741 C CA . ASP A 1 104 ? 23.203 65.933 56.163 1.00 19.67 103 ASP A CA 1
ATOM 742 C C . ASP A 1 104 ? 22.788 64.920 57.225 1.00 20.19 103 ASP A C 1
ATOM 743 O O . ASP A 1 104 ? 22.316 63.836 56.882 1.00 17.67 103 ASP A O 1
ATOM 748 N N . ARG A 1 105 ? 23.033 65.250 58.498 1.00 21.42 104 ARG A N 1
ATOM 749 C CA . ARG A 1 105 ? 22.633 64.405 59.635 1.00 23.00 104 ARG A CA 1
ATOM 750 C C . ARG A 1 105 ? 22.939 65.026 61.004 1.00 23.11 104 ARG A C 1
ATOM 751 O O . ARG A 1 105 ? 23.504 66.112 61.090 1.00 23.97 104 ARG A O 1
ATOM 759 N N . LYS A 1 106 ? 22.530 64.377 62.084 1.00 23.35 105 LYS A N 1
ATOM 760 C CA . LYS A 1 106 ? 22.828 64.950 63.381 1.00 24.77 105 LYS A CA 1
ATOM 761 C C . LYS A 1 106 ? 24.133 64.337 63.830 1.00 26.08 105 LYS A C 1
ATOM 762 O O . LYS A 1 106 ? 24.182 63.177 64.251 1.00 25.24 105 LYS A O 1
ATOM 768 N N . ALA A 1 107 ? 25.203 65.099 63.617 1.00 28.61 106 ALA A N 1
ATOM 769 C CA . ALA A 1 107 ? 26.558 64.668 63.960 1.00 30.10 106 ALA A CA 1
ATOM 770 C C . ALA A 1 107 ? 26.804 64.892 65.432 1.00 31.57 106 ALA A C 1
ATOM 771 O O . ALA A 1 107 ? 27.781 64.415 65.969 1.00 33.16 106 ALA A O 1
ATOM 773 N N . ARG A 1 108 ? 25.965 65.711 66.049 1.00 33.37 107 ARG A N 1
ATOM 774 C CA . ARG A 1 108 ? 26.047 66.000 67.482 1.00 34.44 107 ARG A CA 1
ATOM 775 C C . ARG A 1 108 ? 24.655 66.499 67.812 1.00 33.29 107 ARG A C 1
ATOM 776 O O . ARG A 1 108 ? 23.913 66.898 66.906 1.00 33.54 107 ARG A O 1
ATOM 784 N N . SER A 1 109 ? 24.321 66.505 69.091 1.00 31.88 108 SER A N 1
ATOM 785 C CA . SER A 1 109 ? 23.005 66.899 69.578 1.00 31.44 108 SER A CA 1
ATOM 786 C C . SER A 1 109 ? 22.349 68.251 69.218 1.00 29.19 108 SER A C 1
ATOM 787 O O . SER A 1 109 ? 23.015 69.277 69.082 1.00 28.54 108 SER A O 1
ATOM 790 N N . ARG A 1 110 ? 21.024 68.217 69.093 1.00 25.75 109 ARG A N 1
ATOM 791 C CA . ARG A 1 110 ? 20.204 69.387 68.823 1.00 25.19 109 ARG A CA 1
ATOM 792 C C . ARG A 1 110 ? 20.578 70.148 67.563 1.00 24.47 109 ARG A C 1
ATOM 793 O O . ARG A 1 110 ? 20.344 71.327 67.427 1.00 25.89 109 ARG A O 1
ATOM 801 N N . GLU A 1 111 ? 21.075 69.445 66.593 1.00 23.49 110 GLU A N 1
ATOM 802 C CA . GLU A 1 111 ? 21.461 70.095 65.364 1.00 22.30 110 GLU A CA 1
ATOM 803 C C . GLU A 1 111 ? 20.363 69.981 64.336 1.00 20.28 110 GLU A C 1
ATOM 804 O O . GLU A 1 111 ? 19.545 69.065 64.405 1.00 19.37 110 GLU A O 1
ATOM 810 N N . PRO A 1 112 ? 20.271 70.952 63.422 1.00 17.55 111 PRO A N 1
ATOM 811 C CA . PRO A 1 112 ? 19.219 70.822 62.414 1.00 17.97 111 PRO A CA 1
ATOM 812 C C . PRO A 1 112 ? 19.815 69.939 61.306 1.00 17.69 111 PRO A C 1
ATOM 813 O O . PRO A 1 112 ? 21.013 69.646 61.334 1.00 17.08 111 PRO A O 1
ATOM 817 N N . ILE A 1 113 ? 18.970 69.391 60.436 1.00 16.52 112 ILE A N 1
ATOM 818 C CA . ILE A 1 113 ? 19.459 68.651 59.275 1.00 14.42 112 ILE A CA 1
ATOM 819 C C . ILE A 1 113 ? 19.033 69.570 58.098 1.00 14.74 112 ILE A C 1
ATOM 820 O O . ILE A 1 113 ? 18.035 69.336 57.416 1.00 15.84 112 ILE A O 1
ATOM 825 N N . THR A 1 114 ? 19.791 70.648 57.923 1.00 14.05 113 THR A N 1
ATOM 826 C CA . THR A 1 114 ? 19.516 71.676 56.947 1.00 13.72 113 THR A CA 1
ATOM 827 C C . THR A 1 114 ? 19.387 71.215 55.510 1.00 14.80 113 THR A C 1
ATOM 828 O O . THR A 1 114 ? 18.550 71.731 54.787 1.00 15.28 113 THR A O 1
ATOM 832 N N . ALA A 1 115 ? 20.192 70.256 55.079 1.00 12.44 114 ALA A N 1
ATOM 833 C CA . ALA A 1 115 ? 20.075 69.776 53.712 1.00 13.09 114 ALA A CA 1
ATOM 834 C C . ALA A 1 115 ? 18.679 69.225 53.482 1.00 13.32 114 ALA A C 1
ATOM 835 O O . ALA A 1 115 ? 18.109 69.408 52.407 1.00 15.08 114 ALA A O 1
ATOM 837 N N . LYS A 1 116 ? 18.098 68.629 54.514 1.00 12.78 115 LYS A N 1
ATOM 838 C CA . LYS A 1 116 ? 16.772 68.087 54.406 1.00 11.26 115 LYS A CA 1
ATOM 839 C C . LYS A 1 116 ? 15.726 69.194 54.413 1.00 12.54 115 LYS A C 1
ATOM 840 O O . LYS A 1 116 ? 14.784 69.144 53.627 1.00 14.14 115 LYS A O 1
ATOM 846 N N . LEU A 1 117 ? 15.895 70.196 55.276 1.00 13.00 116 LEU A N 1
ATOM 847 C CA . LEU A 1 117 ? 14.951 71.310 55.341 1.00 13.65 116 LEU A CA 1
ATOM 848 C C . LEU A 1 117 ? 14.892 72.032 54.008 1.00 13.19 116 LEU A C 1
ATOM 849 O O . LEU A 1 117 ? 13.819 72.372 53.537 1.00 15.14 116 LEU A O 1
ATOM 854 N N . PHE A 1 118 ? 16.044 72.246 53.389 1.00 13.74 117 PHE A N 1
ATOM 855 C CA . PHE A 1 118 ? 16.091 72.911 52.102 1.00 13.02 117 PHE A CA 1
ATOM 856 C C . PHE A 1 118 ? 15.239 72.133 51.110 1.00 12.49 117 PHE A C 1
ATOM 857 O O . PHE A 1 118 ? 14.415 72.697 50.412 1.00 11.32 117 PHE A O 1
ATOM 865 N N . ALA A 1 119 ? 15.430 70.824 51.091 1.00 12.02 118 ALA A N 1
ATOM 866 C CA . ALA A 1 119 ? 14.660 69.952 50.236 1.00 12.08 118 ALA A CA 1
ATOM 867 C C . ALA A 1 119 ? 13.171 70.116 50.530 1.00 12.37 118 ALA A C 1
ATOM 868 O O . ALA A 1 119 ? 12.390 70.298 49.612 1.00 13.40 118 ALA A O 1
ATOM 870 N N . ASN A 1 120 ? 12.776 70.073 51.800 1.00 11.59 119 ASN A N 1
ATOM 871 C CA . ASN A 1 120 ? 11.372 70.271 52.134 1.00 11.40 119 ASN A CA 1
ATOM 872 C C . ASN A 1 120 ? 10.901 71.649 51.662 1.00 12.56 119 ASN A C 1
ATOM 873 O O . ASN A 1 120 ? 9.805 71.771 51.167 1.00 13.79 119 ASN A O 1
ATOM 878 N N . LEU A 1 121 ? 11.736 72.676 51.775 1.00 11.50 120 LEU A N 1
ATOM 879 C CA . LEU A 1 121 ? 11.341 74.011 51.354 1.00 11.78 120 LEU A CA 1
ATOM 880 C C . LEU A 1 121 ? 11.107 74.097 49.863 1.00 11.95 120 LEU A C 1
ATOM 881 O O . LEU A 1 121 ? 10.093 74.620 49.427 1.00 11.91 120 LEU A O 1
ATOM 886 N N . LEU A 1 122 ? 12.023 73.530 49.091 1.00 11.80 121 LEU A N 1
ATOM 887 C CA . LEU A 1 122 ? 11.934 73.554 47.641 1.00 13.17 121 LEU A CA 1
ATOM 888 C C . LEU A 1 122 ? 10.653 72.895 47.131 1.00 11.94 121 LEU A C 1
ATOM 889 O O . LEU A 1 122 ? 10.011 73.398 46.233 1.00 13.18 121 LEU A O 1
ATOM 894 N N . GLU A 1 123 ? 10.272 71.776 47.727 1.00 12.35 122 GLU A N 1
ATOM 895 C CA . GLU A 1 123 ? 9.055 71.090 47.328 1.00 13.00 122 GLU A CA 1
ATOM 896 C C . GLU A 1 123 ? 7.818 71.860 47.731 1.00 13.15 122 GLU A C 1
ATOM 897 O O . GLU A 1 123 ? 6.837 71.855 47.033 1.00 15.07 122 GLU A O 1
ATOM 903 N N . THR A 1 124 ? 7.871 72.500 48.878 1.00 12.27 123 THR A N 1
ATOM 904 C CA . THR A 1 124 ? 6.771 73.269 49.372 1.00 13.01 123 THR A CA 1
ATOM 905 C C . THR A 1 124 ? 6.591 74.436 48.464 1.00 11.28 123 THR A C 1
ATOM 906 O O . THR A 1 124 ? 5.490 74.749 48.149 1.00 11.76 123 THR A O 1
ATOM 910 N N . ALA A 1 125 ? 7.674 75.073 48.038 1.00 11.04 124 ALA A N 1
ATOM 911 C CA . ALA A 1 125 ? 7.580 76.234 47.155 1.00 11.55 124 ALA A CA 1
ATOM 912 C C . ALA A 1 125 ? 6.945 75.873 45.813 1.00 12.27 124 ALA A C 1
ATOM 913 O O . ALA A 1 125 ? 6.322 76.712 45.182 1.00 12.72 124 ALA A O 1
ATOM 915 N N . GLY A 1 126 ? 7.135 74.629 45.380 1.00 12.54 125 GLY A N 1
ATOM 916 C CA . GLY A 1 126 ? 6.542 74.174 44.149 1.00 13.22 125 GLY A CA 1
ATOM 917 C C . GLY A 1 126 ? 7.462 73.536 43.132 1.00 14.47 125 GLY A C 1
ATOM 918 O O . GLY A 1 126 ? 7.047 73.373 42.009 1.00 14.63 125 GLY A O 1
ATOM 919 N N . ALA A 1 127 ? 8.679 73.171 43.491 1.00 13.31 126 ALA A N 1
ATOM 920 C CA . ALA A 1 127 ? 9.575 72.545 42.537 1.00 13.49 126 ALA A CA 1
ATOM 921 C C . ALA A 1 127 ? 9.037 71.220 42.003 1.00 13.29 126 ALA A C 1
ATOM 922 O O . ALA A 1 127 ? 8.412 70.459 42.720 1.00 13.31 126 ALA A O 1
ATOM 924 N N . THR A 1 128 ? 9.306 70.967 40.730 1.00 15.12 127 THR A N 1
ATOM 925 C CA . THR A 1 128 ? 8.896 69.765 40.001 1.00 14.67 127 THR A CA 1
ATOM 926 C C . THR A 1 128 ? 10.024 68.727 40.040 1.00 13.46 127 THR A C 1
ATOM 927 O O . THR A 1 128 ? 9.776 67.555 40.265 1.00 12.28 127 THR A O 1
ATOM 931 N N . ARG A 1 129 ? 11.256 69.147 39.808 1.00 12.22 128 ARG A N 1
ATOM 932 C CA . ARG A 1 129 ? 12.355 68.222 39.836 1.00 13.54 128 ARG A CA 1
ATOM 933 C C . ARG A 1 129 ? 13.659 68.970 40.032 1.00 12.88 128 ARG A C 1
ATOM 934 O O . ARG A 1 129 ? 13.702 70.190 39.924 1.00 12.96 128 ARG A O 1
ATOM 942 N N . VAL A 1 130 ? 14.707 68.237 40.376 1.00 12.59 129 VAL A N 1
ATOM 943 C CA . VAL A 1 130 ? 15.997 68.847 40.585 1.00 12.72 129 VAL A CA 1
ATOM 944 C C . VAL A 1 130 ? 17.066 68.096 39.809 1.00 13.27 129 VAL A C 1
ATOM 945 O O . VAL A 1 130 ? 16.952 66.904 39.578 1.00 11.84 129 VAL A O 1
ATOM 949 N N . ILE A 1 131 ? 18.061 68.836 39.352 1.00 13.24 130 ILE A N 1
ATOM 950 C CA . ILE A 1 131 ? 19.221 68.282 38.674 1.00 14.56 130 ILE A CA 1
ATOM 951 C C . ILE A 1 131 ? 20.346 68.793 39.582 1.00 14.71 130 ILE A C 1
ATOM 952 O O . ILE A 1 131 ? 20.480 69.999 39.751 1.00 15.17 130 ILE A O 1
ATOM 957 N N . ALA A 1 132 ? 21.069 67.906 40.260 1.00 14.72 131 ALA A N 1
ATOM 958 C CA . ALA A 1 132 ? 22.144 68.334 41.173 1.00 15.89 131 ALA A CA 1
ATOM 959 C C . ALA A 1 132 ? 23.491 67.754 40.736 1.00 16.48 131 ALA A C 1
ATOM 960 O O . ALA A 1 132 ? 23.526 66.741 40.041 1.00 18.34 131 ALA A O 1
ATOM 962 N N . LEU A 1 133 ? 24.591 68.346 41.181 1.00 16.41 132 LEU A N 1
ATOM 963 C CA . LEU A 1 133 ? 25.929 67.890 40.824 1.00 14.88 132 LEU A CA 1
ATOM 964 C C . LEU A 1 133 ? 26.784 67.620 42.036 1.00 16.06 132 LEU A C 1
ATOM 965 O O . LEU A 1 133 ? 26.937 68.491 42.892 1.00 17.16 132 LEU A O 1
ATOM 970 N N . ASP A 1 134 ? 27.390 66.440 42.100 1.00 17.19 133 ASP A N 1
ATOM 971 C CA . ASP A 1 134 ? 28.275 66.105 43.221 1.00 18.54 133 ASP A CA 1
ATOM 972 C C . ASP A 1 134 ? 27.825 66.552 44.609 1.00 17.43 133 ASP A C 1
ATOM 973 O O . ASP A 1 134 ? 28.446 67.409 45.219 1.00 17.67 133 ASP A O 1
ATOM 978 N N . LEU A 1 135 ? 26.709 66.002 45.062 1.00 16.59 134 LEU A N 1
ATOM 979 C CA . LEU A 1 135 ? 26.161 66.285 46.370 1.00 16.20 134 LEU A CA 1
ATOM 980 C C . LEU A 1 135 ? 27.129 65.731 47.394 1.00 17.36 134 LEU A C 1
ATOM 981 O O . LEU A 1 135 ? 27.720 64.671 47.206 1.00 17.10 134 LEU A O 1
ATOM 986 N N . HIS A 1 136 ? 27.318 66.469 48.467 1.00 15.89 135 HIS A N 1
ATOM 987 C CA . HIS A 1 136 ? 28.217 66.036 49.502 1.00 16.65 135 HIS A CA 1
ATOM 988 C C . HIS A 1 136 ? 27.942 64.614 49.939 1.00 16.58 135 HIS A C 1
ATOM 989 O O . HIS A 1 136 ? 28.852 63.851 50.199 1.00 18.22 135 HIS A O 1
ATOM 996 N N . ALA A 1 137 ? 26.688 64.235 50.011 1.00 16.30 136 ALA A N 1
ATOM 997 C CA . ALA A 1 137 ? 26.355 62.872 50.393 1.00 16.70 136 ALA A CA 1
ATOM 998 C C . ALA A 1 137 ? 25.341 62.449 49.345 1.00 16.80 136 ALA A C 1
ATOM 999 O O . ALA A 1 137 ? 24.394 63.167 49.063 1.00 17.42 136 ALA A O 1
ATOM 1001 N N . PRO A 1 138 ? 25.571 61.319 48.691 1.00 15.40 137 PRO A N 1
ATOM 1002 C CA . PRO A 1 138 ? 24.617 60.887 47.688 1.00 14.59 137 PRO A CA 1
ATOM 1003 C C . PRO A 1 138 ? 23.231 60.578 48.240 1.00 15.29 137 PRO A C 1
ATOM 1004 O O . PRO A 1 138 ? 22.251 60.687 47.509 1.00 15.38 137 PRO A O 1
ATOM 1008 N N . GLN A 1 139 ? 23.136 60.292 49.536 1.00 15.97 138 GLN A N 1
ATOM 1009 C CA . GLN A 1 139 ? 21.870 60.011 50.186 1.00 14.28 138 GLN A CA 1
ATOM 1010 C C . GLN A 1 139 ? 20.960 61.220 50.145 1.00 14.43 138 GLN A C 1
ATOM 1011 O O . GLN A 1 139 ? 19.759 61.107 50.364 1.00 15.08 138 GLN A O 1
ATOM 1017 N N . ILE A 1 140 ? 21.518 62.378 49.829 1.00 13.15 139 ILE A N 1
ATOM 1018 C CA . ILE A 1 140 ? 20.717 63.588 49.780 1.00 14.10 139 ILE A CA 1
ATOM 1019 C C . ILE A 1 140 ? 19.707 63.500 48.641 1.00 14.56 139 ILE A C 1
ATOM 1020 O O . ILE A 1 140 ? 18.694 64.182 48.627 1.00 15.13 139 ILE A O 1
ATOM 1025 N N . GLN A 1 141 ? 19.955 62.585 47.724 1.00 15.22 140 GLN A N 1
ATOM 1026 C CA . GLN A 1 141 ? 19.054 62.368 46.615 1.00 13.87 140 GLN A CA 1
ATOM 1027 C C . GLN A 1 141 ? 17.754 61.785 47.180 1.00 14.28 140 GLN A C 1
ATOM 1028 O O . GLN A 1 141 ? 16.665 62.021 46.664 1.00 13.68 140 GLN A O 1
ATOM 1034 N N . GLY A 1 142 ? 17.864 61.072 48.287 1.00 13.21 141 GLY A N 1
ATOM 1035 C CA . GLY A 1 142 ? 16.681 60.525 48.920 1.00 11.37 141 GLY A CA 1
ATOM 1036 C C . GLY A 1 142 ? 15.985 61.497 49.873 1.00 13.14 141 GLY A C 1
ATOM 1037 O O . GLY A 1 142 ? 15.050 61.114 50.553 1.00 15.17 141 GLY A O 1
ATOM 1038 N N . PHE A 1 143 ? 16.474 62.725 49.996 1.00 12.05 142 PHE A N 1
ATOM 1039 C CA . PHE A 1 143 ? 15.822 63.699 50.864 1.00 11.56 142 PHE A CA 1
ATOM 1040 C C . PHE A 1 143 ? 14.624 64.260 50.100 1.00 13.41 142 PHE A C 1
ATOM 1041 O O . PHE A 1 143 ? 13.779 64.904 50.681 1.00 14.79 142 PHE A O 1
ATOM 1049 N N . PHE A 1 144 ? 14.574 64.011 48.794 1.00 11.94 143 PHE A N 1
ATOM 1050 C CA . PHE A 1 144 ? 13.508 64.501 47.949 1.00 13.82 143 PHE A CA 1
ATOM 1051 C C . PHE A 1 144 ? 12.546 63.388 47.610 1.00 14.12 143 PHE A C 1
ATOM 1052 O O . PHE A 1 144 ? 12.904 62.242 47.711 1.00 16.51 143 PHE A O 1
ATOM 1060 N N . ASP A 1 145 ? 11.296 63.738 47.313 1.00 16.45 144 ASP A N 1
ATOM 1061 C CA . ASP A 1 145 ? 10.305 62.774 46.838 1.00 17.18 144 ASP A CA 1
ATOM 1062 C C . ASP A 1 145 ? 9.895 63.154 45.435 1.00 16.59 144 ASP A C 1
ATOM 1063 O O . ASP A 1 145 ? 9.044 62.539 44.857 1.00 17.18 144 ASP A O 1
ATOM 1068 N N . ILE A 1 146 ? 10.448 64.250 44.954 1.00 15.39 145 ILE A N 1
ATOM 1069 C CA . ILE A 1 146 ? 10.254 64.665 43.587 1.00 14.23 145 ILE A CA 1
ATOM 1070 C C . ILE A 1 146 ? 11.490 64.085 42.910 1.00 15.08 145 ILE A C 1
ATOM 1071 O O . ILE A 1 146 ? 12.489 63.757 43.565 1.00 15.34 145 ILE A O 1
ATOM 1076 N N . PRO A 1 147 ? 11.435 63.917 41.599 1.00 15.00 146 PRO A N 1
ATOM 1077 C CA . PRO A 1 147 ? 12.559 63.362 40.853 1.00 15.10 146 PRO A CA 1
ATOM 1078 C C . PRO A 1 147 ? 13.777 64.216 40.975 1.00 14.41 146 PRO A C 1
ATOM 1079 O O . PRO A 1 147 ? 13.683 65.427 40.946 1.00 14.60 146 PRO A O 1
ATOM 1083 N N . ILE A 1 148 ? 14.921 63.582 41.082 1.00 12.59 147 ILE A N 1
ATOM 1084 C CA . ILE A 1 148 ? 16.146 64.304 41.171 1.00 15.11 147 ILE A CA 1
ATOM 1085 C C . ILE A 1 148 ? 17.204 63.464 40.509 1.00 16.36 147 ILE A C 1
ATOM 1086 O O . ILE A 1 148 ? 17.318 62.269 40.781 1.00 16.94 147 ILE A O 1
ATOM 1091 N N . ASP A 1 149 ? 17.926 64.097 39.586 1.00 17.95 148 ASP A N 1
ATOM 1092 C CA . ASP A 1 149 ? 19.062 63.522 38.850 1.00 17.36 148 ASP A CA 1
ATOM 1093 C C . ASP A 1 149 ? 20.353 64.018 39.466 1.00 17.61 148 ASP A C 1
ATOM 1094 O O . ASP A 1 149 ? 20.533 65.211 39.668 1.00 16.48 148 ASP A O 1
ATOM 1099 N N . HIS A 1 150 ? 21.278 63.110 39.704 1.00 17.52 149 HIS A N 1
ATOM 1100 C CA . HIS A 1 150 ? 22.533 63.462 40.375 1.00 17.00 149 HIS A CA 1
ATOM 1101 C C . HIS A 1 150 ? 23.674 63.253 39.388 1.00 18.08 149 HIS A C 1
ATOM 1102 O O . HIS A 1 150 ? 24.046 62.105 39.125 1.00 19.02 149 HIS A O 1
ATOM 1109 N N . LEU A 1 151 ? 24.156 64.323 38.771 1.00 17.67 150 LEU A N 1
ATOM 1110 C CA . LEU A 1 151 ? 25.260 64.220 37.823 1.00 17.90 150 LEU A CA 1
ATOM 1111 C C . LEU A 1 151 ? 26.557 64.123 38.606 1.00 20.64 150 LEU A C 1
ATOM 1112 O O . LEU A 1 151 ? 26.616 64.628 39.742 1.00 20.14 150 LEU A O 1
ATOM 1117 N N . MET A 1 152 ? 27.596 63.542 37.986 1.00 22.01 151 MET A N 1
ATOM 1118 C CA . MET A 1 152 ? 28.917 63.329 38.603 1.00 24.73 151 MET A CA 1
ATOM 1119 C C . MET A 1 152 ? 29.995 64.236 38.047 1.00 24.54 151 MET A C 1
ATOM 1120 O O . MET A 1 152 ? 30.020 64.483 36.871 1.00 24.58 151 MET A O 1
ATOM 1125 N N . GLY A 1 153 ? 30.917 64.709 38.880 1.00 24.57 152 GLY A N 1
ATOM 1126 C CA . GLY A 1 153 ? 31.932 65.609 38.348 1.00 24.98 152 GLY A CA 1
ATOM 1127 C C . GLY A 1 153 ? 33.314 65.003 38.171 1.00 25.02 152 GLY A C 1
ATOM 1128 O O . GLY A 1 153 ? 34.167 65.529 37.448 1.00 25.42 152 GLY A O 1
ATOM 1129 N N . VAL A 1 154 ? 33.527 63.867 38.813 1.00 24.97 153 VAL A N 1
ATOM 1130 C CA . VAL A 1 154 ? 34.799 63.194 38.741 1.00 25.68 153 VAL A CA 1
ATOM 1131 C C . VAL A 1 154 ? 35.268 62.929 37.320 1.00 26.16 153 VAL A C 1
ATOM 1132 O O . VAL A 1 154 ? 36.421 63.194 36.997 1.00 27.72 153 VAL A O 1
ATOM 1136 N N . PRO A 1 155 ? 34.380 62.442 36.442 1.00 26.17 154 PRO A N 1
ATOM 1137 C CA . PRO A 1 155 ? 34.832 62.187 35.069 1.00 25.45 154 PRO A CA 1
ATOM 1138 C C . PRO A 1 155 ? 35.438 63.440 34.429 1.00 25.74 154 PRO A C 1
ATOM 1139 O O . PRO A 1 155 ? 36.379 63.353 33.643 1.00 28.38 154 PRO A O 1
ATOM 1143 N N . ILE A 1 156 ? 34.982 64.610 34.826 1.00 24.82 155 ILE A N 1
ATOM 1144 C CA . ILE A 1 156 ? 35.529 65.812 34.255 1.00 25.28 155 ILE A CA 1
ATOM 1145 C C . ILE A 1 156 ? 36.939 66.097 34.745 1.00 25.47 155 ILE A C 1
ATOM 1146 O O . ILE A 1 156 ? 37.809 66.518 33.958 1.00 26.02 155 ILE A O 1
ATOM 1151 N N . LEU A 1 157 ? 37.162 65.886 36.038 1.00 23.99 156 LEU A N 1
ATOM 1152 C CA . LEU A 1 157 ? 38.473 66.113 36.641 1.00 23.63 156 LEU A CA 1
ATOM 1153 C C . LEU A 1 157 ? 39.423 65.013 36.183 1.00 23.65 156 LEU A C 1
ATOM 1154 O O . LEU A 1 157 ? 40.609 65.238 36.037 1.00 23.56 156 LEU A O 1
ATOM 1159 N N . GLY A 1 158 ? 38.896 63.819 35.988 1.00 23.65 157 GLY A N 1
ATOM 1160 C CA . GLY A 1 158 ? 39.729 62.726 35.548 1.00 26.70 157 GLY A CA 1
ATOM 1161 C C . GLY A 1 158 ? 40.256 62.970 34.134 1.00 29.09 157 GLY A C 1
ATOM 1162 O O . GLY A 1 158 ? 41.460 62.809 33.851 1.00 29.01 157 GLY A O 1
ATOM 1163 N N . GLU A 1 159 ? 39.383 63.425 33.241 1.00 30.34 158 GLU A N 1
ATOM 1164 C CA . GLU A 1 159 ? 39.825 63.660 31.870 1.00 32.47 158 GLU A CA 1
ATOM 1165 C C . GLU A 1 159 ? 40.945 64.664 31.879 1.00 31.64 158 GLU A C 1
ATOM 1166 O O . GLU A 1 159 ? 41.984 64.442 31.243 1.00 32.44 158 GLU A O 1
ATOM 1172 N N . TYR A 1 160 ? 40.798 65.720 32.671 1.00 30.58 159 TYR A N 1
ATOM 1173 C CA . TYR A 1 160 ? 41.843 66.716 32.696 1.00 30.32 159 TYR A CA 1
ATOM 1174 C C . TYR A 1 160 ? 43.164 66.233 33.278 1.00 31.51 159 TYR A C 1
ATOM 1175 O O . TYR A 1 160 ? 44.220 66.774 32.909 1.00 32.47 159 TYR A O 1
ATOM 1184 N N . PHE A 1 161 ? 43.159 65.241 34.169 1.00 31.28 160 PHE A N 1
ATOM 1185 C CA . PHE A 1 161 ? 44.444 64.802 34.701 1.00 32.05 160 PHE A CA 1
ATOM 1186 C C . PHE A 1 161 ? 45.119 63.863 33.722 1.00 34.08 160 PHE A C 1
ATOM 1187 O O . PHE A 1 161 ? 46.351 63.901 33.569 1.00 35.09 160 PHE A O 1
ATOM 1195 N N . GLU A 1 162 ? 44.330 63.027 33.054 1.00 33.95 161 GLU A N 1
ATOM 1196 C CA . GLU A 1 162 ? 44.889 62.094 32.058 1.00 35.14 161 GLU A CA 1
ATOM 1197 C C . GLU A 1 162 ? 45.671 62.899 31.018 1.00 35.79 161 GLU A C 1
ATOM 1198 O O . GLU A 1 162 ? 46.649 62.411 30.431 1.00 36.26 161 GLU A O 1
ATOM 1204 N N . GLY A 1 163 ? 45.261 64.148 30.810 1.00 35.84 162 GLY A N 1
ATOM 1205 C CA . GLY A 1 163 ? 45.962 64.958 29.841 1.00 36.58 162 GLY A CA 1
ATOM 1206 C C . GLY A 1 163 ? 47.224 65.542 30.427 1.00 37.68 162 GLY A C 1
ATOM 1207 O O . GLY A 1 163 ? 47.831 66.423 29.817 1.00 38.38 162 GLY A O 1
ATOM 1208 N N . LYS A 1 164 ? 47.651 65.098 31.597 1.00 37.74 163 LYS A N 1
ATOM 1209 C CA . LYS A 1 164 ? 48.841 65.698 32.160 1.00 39.12 163 LYS A CA 1
ATOM 1210 C C . LYS A 1 164 ? 50.029 64.781 31.953 1.00 40.14 163 LYS A C 1
ATOM 1211 O O . LYS A 1 164 ? 51.188 65.217 32.051 1.00 40.79 163 LYS A O 1
ATOM 1217 N N . ASN A 1 165 ? 49.734 63.513 31.667 1.00 40.44 164 ASN A N 1
ATOM 1218 C CA . ASN A 1 165 ? 50.770 62.527 31.429 1.00 41.94 164 ASN A CA 1
ATOM 1219 C C . ASN A 1 165 ? 51.640 62.360 32.666 1.00 42.17 164 ASN A C 1
ATOM 1220 O O . ASN A 1 165 ? 52.897 62.252 32.596 1.00 42.84 164 ASN A O 1
ATOM 1225 N N . LEU A 1 166 ? 50.966 62.383 33.813 1.00 42.03 165 LEU A N 1
ATOM 1226 C CA . LEU A 1 166 ? 51.632 62.214 35.109 1.00 40.77 165 LEU A CA 1
ATOM 1227 C C . LEU A 1 166 ? 51.903 60.725 35.285 1.00 41.14 165 LEU A C 1
ATOM 1228 O O . LEU A 1 166 ? 51.059 59.898 34.908 1.00 39.99 165 LEU A O 1
ATOM 1233 N N . GLU A 1 167 ? 53.085 60.361 35.796 1.00 42.33 166 GLU A N 1
ATOM 1234 C CA . GLU A 1 167 ? 53.330 58.936 36.032 1.00 43.47 166 GLU A CA 1
ATOM 1235 C C . GLU A 1 167 ? 53.623 58.711 37.490 1.00 42.92 166 GLU A C 1
ATOM 1236 O O . GLU A 1 167 ? 54.092 59.615 38.216 1.00 42.74 166 GLU A O 1
ATOM 1242 N N . ASP A 1 168 ? 53.337 57.485 37.894 1.00 42.23 167 ASP A N 1
ATOM 1243 C CA . ASP A 1 168 ? 53.510 57.072 39.263 1.00 41.74 167 ASP A CA 1
ATOM 1244 C C . ASP A 1 168 ? 52.562 57.932 40.114 1.00 40.43 167 ASP A C 1
ATOM 1245 O O . ASP A 1 168 ? 53.046 58.662 41.013 1.00 39.91 167 ASP A O 1
ATOM 1250 N N . ILE A 1 169 ? 51.243 57.866 39.826 1.00 37.13 168 ILE A N 1
ATOM 1251 C CA . ILE A 1 169 ? 50.271 58.650 40.599 1.00 35.45 168 ILE A CA 1
ATOM 1252 C C . ILE A 1 169 ? 49.718 57.835 41.746 1.00 33.22 168 ILE A C 1
ATOM 1253 O O . ILE A 1 169 ? 49.713 56.592 41.711 1.00 33.47 168 ILE A O 1
ATOM 1258 N N . VAL A 1 170 ? 49.261 58.548 42.767 1.00 30.84 169 VAL A N 1
ATOM 1259 C CA . VAL A 1 170 ? 48.591 57.926 43.887 1.00 28.47 169 VAL A CA 1
ATOM 1260 C C . VAL A 1 170 ? 47.498 58.943 44.168 1.00 28.25 169 VAL A C 1
ATOM 1261 O O . VAL A 1 170 ? 47.743 60.152 44.112 1.00 27.88 169 VAL A O 1
ATOM 1265 N N . ILE A 1 171 ? 46.265 58.466 44.323 1.00 27.43 170 ILE A N 1
ATOM 1266 C CA . ILE A 1 171 ? 45.151 59.366 44.610 1.00 26.35 170 ILE A CA 1
ATOM 1267 C C . ILE A 1 171 ? 45.056 59.387 46.137 1.00 25.56 170 ILE A C 1
ATOM 1268 O O . ILE A 1 171 ? 45.064 58.345 46.801 1.00 25.88 170 ILE A O 1
ATOM 1273 N N . VAL A 1 172 ? 44.983 60.574 46.705 1.00 24.55 171 VAL A N 1
ATOM 1274 C CA . VAL A 1 172 ? 44.946 60.689 48.139 1.00 24.66 171 VAL A CA 1
ATOM 1275 C C . VAL A 1 172 ? 43.667 61.339 48.676 1.00 24.88 171 VAL A C 1
ATOM 1276 O O . VAL A 1 172 ? 43.255 62.419 48.233 1.00 24.08 171 VAL A O 1
ATOM 1280 N N . SER A 1 173 ? 43.049 60.661 49.636 1.00 24.69 172 SER A N 1
ATOM 1281 C CA . SER A 1 173 ? 41.849 61.149 50.276 1.00 24.10 172 SER A CA 1
ATOM 1282 C C . SER A 1 173 ? 42.303 61.968 51.454 1.00 23.09 172 SER A C 1
ATOM 1283 O O . SER A 1 173 ? 43.030 61.462 52.296 1.00 22.97 172 SER A O 1
ATOM 1286 N N . PRO A 1 174 ? 41.871 63.226 51.556 1.00 23.47 173 PRO A N 1
ATOM 1287 C CA . PRO A 1 174 ? 42.270 64.089 52.660 1.00 24.12 173 PRO A CA 1
ATOM 1288 C C . PRO A 1 174 ? 41.716 63.741 54.032 1.00 27.06 173 PRO A C 1
ATOM 1289 O O . PRO A 1 174 ? 42.117 64.377 55.010 1.00 28.56 173 PRO A O 1
ATOM 1293 N N . ASP A 1 175 ? 40.773 62.795 54.103 1.00 29.40 174 ASP A N 1
ATOM 1294 C CA . ASP A 1 175 ? 40.204 62.330 55.368 1.00 32.55 174 ASP A CA 1
ATOM 1295 C C . ASP A 1 175 ? 39.423 61.031 55.200 1.00 32.51 174 ASP A C 1
ATOM 1296 O O . ASP A 1 175 ? 39.214 60.583 54.085 1.00 33.59 174 ASP A O 1
ATOM 1301 N N . HIS A 1 176 ? 38.857 60.502 56.275 1.00 32.99 175 HIS A N 1
ATOM 1302 C CA . HIS A 1 176 ? 38.168 59.214 56.226 1.00 33.52 175 HIS A CA 1
ATOM 1303 C C . HIS A 1 176 ? 36.928 59.102 55.412 1.00 32.06 175 HIS A C 1
ATOM 1304 O O . HIS A 1 176 ? 36.602 58.007 54.932 1.00 32.59 175 HIS A O 1
ATOM 1311 N N . GLY A 1 177 ? 36.175 60.191 55.341 1.00 30.22 176 GLY A N 1
ATOM 1312 C CA . GLY A 1 177 ? 34.940 60.156 54.588 1.00 29.03 176 GLY A CA 1
ATOM 1313 C C . GLY A 1 177 ? 35.083 60.400 53.099 1.00 27.79 176 GLY A C 1
ATOM 1314 O O . GLY A 1 177 ? 34.070 60.407 52.393 1.00 28.97 176 GLY A O 1
ATOM 1315 N N . GLY A 1 178 ? 36.308 60.609 52.612 1.00 26.98 177 GLY A N 1
ATOM 1316 C CA . GLY A 1 178 ? 36.490 60.867 51.190 1.00 26.31 177 GLY A CA 1
ATOM 1317 C C . GLY A 1 178 ? 37.090 59.719 50.400 1.00 25.54 177 GLY A C 1
ATOM 1318 O O . GLY A 1 178 ? 37.360 59.861 49.198 1.00 27.30 177 GLY A O 1
ATOM 1319 N N . VAL A 1 179 ? 37.238 58.564 51.030 1.00 23.57 178 VAL A N 1
ATOM 1320 C CA . VAL A 1 179 ? 37.828 57.429 50.356 1.00 23.86 178 VAL A CA 1
ATOM 1321 C C . VAL A 1 179 ? 37.032 56.917 49.162 1.00 26.08 178 VAL A C 1
ATOM 1322 O O . VAL A 1 179 ? 37.629 56.505 48.170 1.00 26.20 178 VAL A O 1
ATOM 1326 N N . THR A 1 180 ? 35.701 56.926 49.223 1.00 25.96 179 THR A N 1
ATOM 1327 C CA . THR A 1 180 ? 34.939 56.454 48.069 1.00 25.94 179 THR A CA 1
ATOM 1328 C C . THR A 1 180 ? 35.180 57.332 46.847 1.00 25.34 179 THR A C 1
ATOM 1329 O O . THR A 1 180 ? 35.392 56.849 45.733 1.00 25.27 179 THR A O 1
ATOM 1333 N N . ARG A 1 181 ? 35.229 58.625 47.082 1.00 25.02 180 ARG A N 1
ATOM 1334 C CA . ARG A 1 181 ? 35.452 59.574 46.002 1.00 26.82 180 ARG A CA 1
ATOM 1335 C C . ARG A 1 181 ? 36.829 59.311 45.408 1.00 27.03 180 ARG A C 1
ATOM 1336 O O . ARG A 1 181 ? 36.955 59.062 44.209 1.00 27.61 180 ARG A O 1
ATOM 1344 N N . ALA A 1 182 ? 37.841 59.290 46.276 1.00 26.68 181 ALA A N 1
ATOM 1345 C CA . ALA A 1 182 ? 39.210 59.041 45.869 1.00 26.19 181 ALA A CA 1
ATOM 1346 C C . ALA A 1 182 ? 39.302 57.783 45.021 1.00 26.30 181 ALA A C 1
ATOM 1347 O O . ALA A 1 182 ? 40.056 57.718 44.045 1.00 26.04 181 ALA A O 1
ATOM 1349 N N . ARG A 1 183 ? 38.499 56.796 45.381 1.00 26.57 182 ARG A N 1
ATOM 1350 C CA . ARG A 1 183 ? 38.483 55.554 44.654 1.00 29.26 182 ARG A CA 1
ATOM 1351 C C . ARG A 1 183 ? 37.857 55.721 43.284 1.00 29.49 182 ARG A C 1
ATOM 1352 O O . ARG A 1 183 ? 38.309 55.081 42.341 1.00 31.28 182 ARG A O 1
ATOM 1360 N N . LYS A 1 184 ? 36.855 56.573 43.125 1.00 28.99 183 LYS A N 1
ATOM 1361 C CA . LYS A 1 184 ? 36.287 56.727 41.781 1.00 30.39 183 LYS A CA 1
ATOM 1362 C C . LYS A 1 184 ? 37.326 57.370 40.839 1.00 29.56 183 LYS A C 1
ATOM 1363 O O . LYS A 1 184 ? 37.427 57.006 39.662 1.00 29.84 183 LYS A O 1
ATOM 1369 N N . LEU A 1 185 ? 38.143 58.276 41.375 1.00 27.17 184 LEU A N 1
ATOM 1370 C CA . LEU A 1 185 ? 39.173 58.915 40.572 1.00 27.08 184 LEU A CA 1
ATOM 1371 C C . LEU A 1 185 ? 40.335 57.949 40.318 1.00 27.89 184 LEU A C 1
ATOM 1372 O O . LEU A 1 185 ? 40.926 57.957 39.237 1.00 28.72 184 LEU A O 1
ATOM 1377 N N . ALA A 1 186 ? 40.665 57.111 41.296 1.00 27.56 185 ALA A N 1
ATOM 1378 C CA . ALA A 1 186 ? 41.739 56.161 41.115 1.00 27.90 185 ALA A CA 1
ATOM 1379 C C . ALA A 1 186 ? 41.341 55.182 40.021 1.00 28.97 185 ALA A C 1
ATOM 1380 O O . ALA A 1 186 ? 42.133 54.894 39.104 1.00 30.62 185 ALA A O 1
ATOM 1382 N N . ASP A 1 187 ? 40.102 54.714 40.080 1.00 29.93 186 ASP A N 1
ATOM 1383 C CA . ASP A 1 187 ? 39.607 53.774 39.089 1.00 31.04 186 ASP A CA 1
ATOM 1384 C C . ASP A 1 187 ? 39.846 54.327 37.720 1.00 30.87 186 ASP A C 1
ATOM 1385 O O . ASP A 1 187 ? 40.482 53.683 36.897 1.00 31.73 186 ASP A O 1
ATOM 1390 N N . ARG A 1 188 ? 39.396 55.550 37.514 1.00 30.03 187 ARG A N 1
ATOM 1391 C CA . ARG A 1 188 ? 39.604 56.215 36.256 1.00 30.75 187 ARG A CA 1
ATOM 1392 C C . ARG A 1 188 ? 41.082 56.098 35.898 1.00 30.39 187 ARG A C 1
ATOM 1393 O O . ARG A 1 188 ? 41.452 55.421 34.945 1.00 31.53 187 ARG A O 1
ATOM 1401 N N . LEU A 1 189 ? 41.930 56.694 36.720 1.00 29.87 188 LEU A N 1
ATOM 1402 C CA . LEU A 1 189 ? 43.365 56.707 36.465 1.00 28.85 188 LEU A CA 1
ATOM 1403 C C . LEU A 1 189 ? 44.080 55.396 36.762 1.00 29.46 188 LEU A C 1
ATOM 1404 O O . LEU A 1 189 ? 45.307 55.363 36.787 1.00 30.13 188 LEU A O 1
ATOM 1409 N N . LYS A 1 190 ? 43.344 54.305 36.926 1.00 29.05 189 LYS A N 1
ATOM 1410 C CA . LYS A 1 190 ? 43.980 53.016 37.240 1.00 30.37 189 LYS A CA 1
ATOM 1411 C C . LYS A 1 190 ? 45.156 53.224 38.164 1.00 30.53 189 LYS A C 1
ATOM 1412 O O . LYS A 1 190 ? 46.278 52.861 37.846 1.00 32.25 189 LYS A O 1
ATOM 1418 N N . ALA A 1 191 ? 44.926 53.898 39.270 1.00 29.25 190 ALA A N 1
ATOM 1419 C CA . ALA A 1 191 ? 45.988 54.164 40.223 1.00 26.74 190 ALA A CA 1
ATOM 1420 C C . ALA A 1 191 ? 45.617 53.709 41.640 1.00 26.96 190 ALA A C 1
ATOM 1421 O O . ALA A 1 191 ? 44.488 53.290 41.901 1.00 28.07 190 ALA A O 1
ATOM 1423 N N . PRO A 1 192 ? 46.591 53.730 42.562 1.00 26.82 191 PRO A N 1
ATOM 1424 C CA . PRO A 1 192 ? 46.424 53.338 43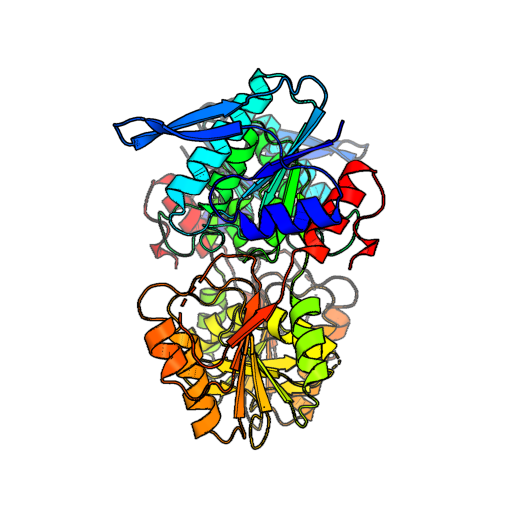.964 1.00 26.30 191 PRO A CA 1
ATOM 1425 C C . PRO A 1 192 ? 45.933 54.508 44.791 1.00 25.48 191 PRO A C 1
ATOM 1426 O O . PRO A 1 192 ? 45.903 55.635 44.326 1.00 25.67 191 PRO A O 1
ATOM 1430 N N . ILE A 1 193 ? 45.588 54.251 46.040 1.00 24.61 192 ILE A N 1
ATOM 1431 C CA . ILE A 1 193 ? 45.109 55.329 46.892 1.00 25.94 192 ILE A CA 1
ATOM 1432 C C . ILE A 1 193 ? 45.822 55.297 48.236 1.00 25.86 192 ILE A C 1
ATOM 1433 O O . ILE A 1 193 ? 46.315 54.258 48.658 1.00 25.60 192 ILE A O 1
ATOM 1438 N N . ALA A 1 194 ? 45.926 56.450 48.874 1.00 24.30 193 ALA A N 1
ATOM 1439 C CA . ALA A 1 194 ? 46.506 56.549 50.201 1.00 24.36 193 ALA A CA 1
ATOM 1440 C C . ALA A 1 194 ? 45.537 57.463 50.906 1.00 25.47 193 ALA A C 1
ATOM 1441 O O . ALA A 1 194 ? 44.772 58.205 50.276 1.00 26.69 193 ALA A O 1
ATOM 1443 N N . ILE A 1 195 ? 45.533 57.437 52.216 1.00 26.80 194 ILE A N 1
ATOM 1444 C CA . ILE A 1 195 ? 44.627 58.326 52.920 1.00 27.56 194 ILE A CA 1
ATOM 1445 C C . ILE A 1 195 ? 45.325 59.046 54.060 1.00 26.95 194 ILE A C 1
ATOM 1446 O O . ILE A 1 195 ? 46.287 58.556 54.623 1.00 26.65 194 ILE A O 1
ATOM 1451 N N . ILE A 1 196 ? 44.890 60.257 54.335 1.00 27.45 195 ILE A N 1
ATOM 1452 C CA . ILE A 1 196 ? 45.445 61.032 55.429 1.00 28.32 195 ILE A CA 1
ATOM 1453 C C . ILE A 1 196 ? 44.601 60.649 56.656 1.00 30.30 195 ILE A C 1
ATOM 1454 O O . ILE A 1 196 ? 43.356 60.694 56.616 1.00 30.35 195 ILE A O 1
ATOM 1459 N N . ASP A 1 197 ? 45.257 60.149 57.696 1.00 31.48 196 ASP A N 1
ATOM 1460 C CA . ASP A 1 197 ? 44.576 59.757 58.923 1.00 33.83 196 ASP A CA 1
ATOM 1461 C C . ASP A 1 197 ? 44.980 60.763 60.022 1.00 35.66 196 ASP A C 1
ATOM 1462 O O . ASP A 1 197 ? 46.027 60.621 60.671 1.00 35.48 196 ASP A O 1
ATOM 1467 N N . LYS A 1 198 ? 44.216 61.837 60.171 1.00 38.29 197 LYS A N 1
ATOM 1468 C CA . LYS A 1 198 ? 44.524 62.865 61.187 1.00 41.90 197 LYS A CA 1
ATOM 1469 C C . LYS A 1 198 ? 43.722 62.593 62.450 1.00 43.43 197 LYS A C 1
ATOM 1470 O O . LYS A 1 198 ? 42.508 62.413 62.359 1.00 45.14 197 LYS A O 1
ATOM 1476 N N . ARG A 1 199 ? 44.372 62.550 63.619 1.00 45.33 198 ARG A N 1
ATOM 1477 C CA . ARG A 1 199 ? 43.646 62.276 64.897 1.00 46.80 198 ARG A CA 1
ATOM 1478 C C . ARG A 1 199 ? 43.365 63.521 65.760 1.00 48.18 198 ARG A C 1
ATOM 1479 O O . ARG A 1 199 ? 42.708 63.430 66.847 1.00 48.28 198 ARG A O 1
ATOM 1487 N N . MET A 1 209 ? 48.439 63.350 62.328 1.00 41.86 208 MET A N 1
ATOM 1488 C CA . MET A 1 209 ? 48.370 63.382 60.844 1.00 42.75 208 MET A CA 1
ATOM 1489 C C . MET A 1 209 ? 49.214 62.282 60.249 1.00 42.31 208 MET A C 1
ATOM 1490 O O . MET A 1 209 ? 50.404 62.456 60.021 1.00 43.36 208 MET A O 1
ATOM 1495 N N . ASN A 1 210 ? 48.640 61.101 60.111 1.00 41.12 209 ASN A N 1
ATOM 1496 C CA . ASN A 1 210 ? 49.391 60.013 59.525 1.00 40.17 209 ASN A CA 1
ATOM 1497 C C . ASN A 1 210 ? 49.005 59.797 58.096 1.00 38.52 209 ASN A C 1
ATOM 1498 O O . ASN A 1 210 ? 47.915 60.179 57.659 1.00 38.65 209 ASN A O 1
ATOM 1503 N N . ILE A 1 211 ? 49.837 59.048 57.403 1.00 36.02 210 ILE A N 1
ATOM 1504 C CA . ILE A 1 211 ? 49.591 58.810 56.019 1.00 33.26 210 ILE A CA 1
ATOM 1505 C C . ILE A 1 211 ? 49.614 57.329 55.891 1.00 32.09 210 ILE A C 1
ATOM 1506 O O . ILE A 1 211 ? 50.570 56.689 56.299 1.00 33.43 210 ILE A O 1
ATOM 1511 N N . VAL A 1 212 ? 48.478 56.799 55.470 1.00 30.30 211 VAL A N 1
ATOM 1512 C CA . VAL A 1 212 ? 48.260 55.370 55.301 1.00 30.98 211 VAL A CA 1
ATOM 1513 C C . VAL A 1 212 ? 48.347 55.057 53.809 1.00 32.48 211 VAL A C 1
ATOM 1514 O O . VAL A 1 212 ? 47.440 55.390 53.033 1.00 33.57 211 VAL A O 1
ATOM 1518 N N . GLY A 1 213 ? 49.462 54.482 53.386 1.00 33.74 212 GLY A N 1
ATOM 1519 C CA . GLY A 1 213 ? 49.616 54.169 51.976 1.00 34.62 212 GLY A CA 1
ATOM 1520 C C . GLY A 1 213 ? 50.985 54.630 51.521 1.00 35.58 212 GLY A C 1
ATOM 1521 O O . GLY A 1 213 ? 51.582 55.501 52.144 1.00 35.88 212 GLY A O 1
ATOM 1522 N N . ASN A 1 214 ? 51.441 54.084 50.405 1.00 36.80 213 ASN A N 1
ATOM 1523 C CA . ASN A 1 214 ? 52.736 54.371 49.824 1.00 37.08 213 ASN A CA 1
ATOM 1524 C C . ASN A 1 214 ? 52.637 55.593 48.894 1.00 36.72 213 ASN A C 1
ATOM 1525 O O . ASN A 1 214 ? 51.977 55.542 47.840 1.00 37.87 213 ASN A O 1
ATOM 1530 N N . ILE A 1 215 ? 53.268 56.694 49.289 1.00 35.13 214 ILE A N 1
ATOM 1531 C CA . ILE A 1 215 ? 53.244 57.947 48.529 1.00 35.43 214 ILE A CA 1
ATOM 1532 C C . ILE A 1 215 ? 54.688 58.373 48.194 1.00 36.61 214 ILE A C 1
ATOM 1533 O O . ILE A 1 215 ? 54.966 59.547 47.817 1.00 34.97 214 ILE A O 1
ATOM 1538 N N . GLU A 1 216 ? 55.614 57.451 48.423 1.00 38.59 215 GLU A N 1
ATOM 1539 C CA . GLU A 1 216 ? 57.026 57.733 48.210 1.00 40.22 215 GLU A CA 1
ATOM 1540 C C . GLU A 1 216 ? 57.395 57.803 46.761 1.00 39.24 215 GLU A C 1
ATOM 1541 O O . GLU A 1 216 ? 57.221 56.822 46.037 1.00 39.02 215 GLU A O 1
ATOM 1547 N N . GLY A 1 217 ? 57.853 58.986 46.349 1.00 38.03 216 GLY A N 1
ATOM 1548 C CA . GLY A 1 217 ? 58.232 59.228 44.972 1.00 38.11 216 GLY A CA 1
ATOM 1549 C C . GLY A 1 217 ? 57.077 59.164 43.969 1.00 38.72 216 GLY A C 1
ATOM 1550 O O . GLY A 1 217 ? 57.303 58.833 42.783 1.00 40.00 216 GLY A O 1
ATOM 1551 N N . LYS A 1 218 ? 55.856 59.512 44.390 1.00 37.80 217 LYS A N 1
ATOM 1552 C CA . LYS A 1 218 ? 54.717 59.450 43.471 1.00 36.67 217 LYS A CA 1
ATOM 1553 C C . LYS A 1 218 ? 54.097 60.798 43.294 1.00 35.58 217 LYS A C 1
ATOM 1554 O O . LYS A 1 218 ? 54.330 61.684 44.133 1.00 35.74 217 LYS A O 1
ATOM 1560 N N . THR A 1 219 ? 53.402 61.016 42.182 1.00 34.17 218 THR A N 1
ATOM 1561 C CA . THR A 1 219 ? 52.721 62.283 42.012 1.00 33.54 218 THR A CA 1
ATOM 1562 C C . THR A 1 219 ? 51.390 62.050 42.716 1.00 32.09 218 THR A C 1
ATOM 1563 O O . THR A 1 219 ? 50.583 61.158 42.347 1.00 30.10 218 THR A O 1
ATOM 1567 N N . ALA A 1 220 ? 51.207 62.801 43.788 1.00 30.42 219 ALA A N 1
ATOM 1568 C CA . ALA A 1 220 ? 50.001 62.660 44.585 1.00 30.63 219 ALA A CA 1
ATOM 1569 C C . ALA A 1 220 ? 48.892 63.613 44.131 1.00 29.12 219 ALA A C 1
ATOM 1570 O O . ALA A 1 220 ? 49.168 64.806 43.907 1.00 29.54 219 ALA A O 1
ATOM 1572 N N . ILE A 1 221 ? 47.672 63.091 43.940 1.00 28.02 220 ILE A N 1
ATOM 1573 C CA . ILE A 1 221 ? 46.547 63.945 43.575 1.00 26.49 220 ILE A CA 1
ATOM 1574 C C . ILE A 1 221 ? 45.591 63.900 44.772 1.00 25.49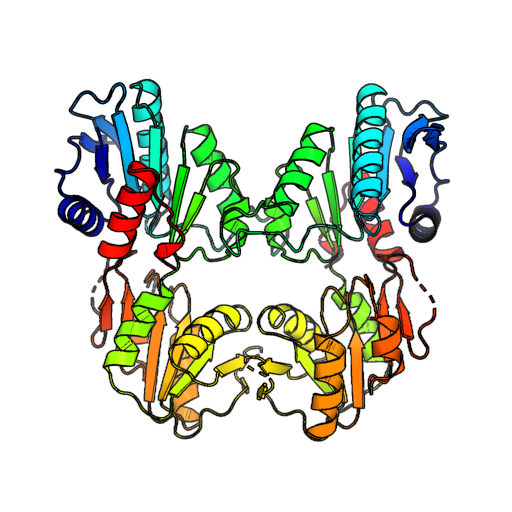 220 ILE A C 1
ATOM 1575 O O . ILE A 1 221 ? 45.204 62.830 45.229 1.00 24.36 220 ILE A O 1
ATOM 1580 N N . LEU A 1 222 ? 45.408 65.052 45.403 1.00 24.26 221 LEU A N 1
ATOM 1581 C CA . LEU A 1 222 ? 44.490 65.177 46.511 1.00 24.38 221 LEU A CA 1
ATOM 1582 C C . LEU A 1 222 ? 43.107 65.516 45.909 1.00 24.43 221 LEU A C 1
ATOM 1583 O O . LEU A 1 222 ? 43.003 66.442 45.098 1.00 24.75 221 LEU A O 1
ATOM 1588 N N . ILE A 1 223 ? 42.055 64.786 46.290 1.00 22.66 222 ILE A N 1
ATOM 1589 C CA . ILE A 1 223 ? 40.725 65.074 45.762 1.00 22.63 222 ILE A CA 1
ATOM 1590 C C . ILE A 1 223 ? 39.703 65.136 46.864 1.00 22.66 222 ILE A C 1
ATOM 1591 O O . ILE A 1 223 ? 39.679 64.281 47.728 1.00 22.85 222 ILE A O 1
ATOM 1596 N N . ASP A 1 224 ? 38.892 66.177 46.853 1.00 22.68 223 ASP A N 1
ATOM 1597 C CA . ASP A 1 224 ? 37.833 66.320 47.817 1.00 22.35 223 ASP A CA 1
ATOM 1598 C C . ASP A 1 224 ? 36.653 66.865 47.012 1.00 22.79 223 ASP A C 1
ATOM 1599 O O . ASP A 1 224 ? 36.811 67.287 45.869 1.00 22.25 223 ASP A O 1
ATOM 1604 N N . ASP A 1 225 ? 35.461 66.817 47.587 1.00 21.42 224 ASP A N 1
ATOM 1605 C CA . ASP A 1 225 ? 34.298 67.357 46.898 1.00 19.81 224 ASP A CA 1
ATOM 1606 C C . ASP A 1 225 ? 34.234 68.893 47.006 1.00 18.93 224 ASP A C 1
ATOM 1607 O O . ASP A 1 225 ? 34.061 69.591 46.006 1.00 18.32 224 ASP A O 1
ATOM 1612 N N . ILE A 1 226 ? 34.473 69.421 48.200 1.00 19.07 225 ILE A N 1
ATOM 1613 C CA . ILE A 1 226 ? 34.427 70.855 48.433 1.00 18.93 225 ILE A CA 1
ATOM 1614 C C . ILE A 1 226 ? 35.761 71.300 49.009 1.00 22.69 225 ILE A C 1
ATOM 1615 O O . ILE A 1 226 ? 36.341 70.596 49.821 1.00 22.81 225 ILE A O 1
ATOM 1620 N N . ILE A 1 227 ? 36.272 72.437 48.546 1.00 23.83 226 ILE A N 1
ATOM 1621 C CA . ILE A 1 227 ? 37.473 73.019 49.115 1.00 24.29 226 ILE A CA 1
ATOM 1622 C C . ILE A 1 227 ? 36.939 74.354 49.641 1.00 24.23 226 ILE A C 1
ATOM 1623 O O . ILE A 1 227 ? 36.525 75.232 48.881 1.00 24.53 226 ILE A O 1
ATOM 1628 N N . ASP A 1 228 ? 36.853 74.444 50.961 1.00 26.08 227 ASP A N 1
ATOM 1629 C CA . ASP A 1 228 ? 36.326 75.603 51.634 1.00 27.04 227 ASP A CA 1
ATOM 1630 C C . ASP A 1 228 ? 37.425 76.515 52.225 1.00 28.26 227 ASP A C 1
ATOM 1631 O O . ASP A 1 228 ? 37.819 77.497 51.567 1.00 29.22 227 ASP A O 1
ATOM 1636 N N . THR A 1 229 ? 37.887 76.230 53.450 1.00 29.72 228 THR A N 1
ATOM 1637 C CA . THR A 1 229 ? 38.937 77.069 54.078 1.00 30.99 228 THR A CA 1
ATOM 1638 C C . THR A 1 229 ? 40.364 76.612 53.699 1.00 31.51 228 THR A C 1
ATOM 1639 O O . THR A 1 229 ? 41.328 77.340 53.907 1.00 31.83 228 THR A O 1
ATOM 1643 N N . ALA A 1 230 ? 40.482 75.388 53.183 1.00 32.26 229 ALA A N 1
ATOM 1644 C CA . ALA A 1 230 ? 41.752 74.830 52.733 1.00 33.24 229 ALA A CA 1
ATOM 1645 C C . ALA A 1 230 ? 42.705 74.387 53.833 1.00 34.07 229 ALA A C 1
ATOM 1646 O O . ALA A 1 230 ? 43.833 73.989 53.552 1.00 34.71 229 ALA A O 1
ATOM 1648 N N . GLY A 1 231 ? 42.218 74.337 55.071 1.00 34.93 230 GLY A N 1
ATOM 1649 C CA . GLY A 1 231 ? 43.065 73.915 56.178 1.00 34.48 230 GLY A CA 1
ATOM 1650 C C . GLY A 1 231 ? 43.574 72.507 56.037 1.00 35.35 230 GLY A C 1
ATOM 1651 O O . GLY A 1 231 ? 44.779 72.235 56.060 1.00 36.15 230 GLY A O 1
ATOM 1652 N N . THR A 1 232 ? 42.652 71.584 55.874 1.00 36.14 231 THR A N 1
ATOM 1653 C CA . THR A 1 232 ? 43.020 70.185 55.721 1.00 35.97 231 THR A CA 1
ATOM 1654 C C . THR A 1 232 ? 43.809 69.892 54.460 1.00 34.79 231 THR A C 1
ATOM 1655 O O . THR A 1 232 ? 44.757 69.108 54.480 1.00 34.94 231 THR A O 1
ATOM 1659 N N . ILE A 1 233 ? 43.391 70.492 53.357 1.00 33.45 232 ILE A N 1
ATOM 1660 C CA . ILE A 1 233 ? 44.017 70.226 52.067 1.00 31.93 232 ILE A CA 1
ATOM 1661 C C . ILE A 1 233 ? 45.443 70.739 51.963 1.00 30.43 232 ILE A C 1
ATOM 1662 O O . ILE A 1 233 ? 46.341 69.990 51.570 1.00 29.20 232 ILE A O 1
ATOM 1667 N N . THR A 1 234 ? 45.680 71.976 52.378 1.00 29.97 233 THR A N 1
ATOM 1668 C CA . THR A 1 234 ? 47.019 72.504 52.286 1.00 31.38 233 THR A CA 1
ATOM 1669 C C . THR A 1 234 ? 47.891 71.765 53.287 1.00 32.76 233 THR A C 1
ATOM 1670 O O . THR A 1 234 ? 49.018 71.345 52.990 1.00 33.54 233 THR A O 1
ATOM 1674 N N . LEU A 1 235 ? 47.335 71.544 54.464 1.00 33.87 234 LEU A N 1
ATOM 1675 C CA . LEU A 1 235 ? 48.061 70.858 55.510 1.00 33.57 234 LEU A CA 1
ATOM 1676 C C . LEU A 1 235 ? 48.458 69.481 55.056 1.00 34.24 234 LEU A C 1
ATOM 1677 O O . LEU A 1 235 ? 49.531 68.976 55.431 1.00 33.93 234 LEU A O 1
ATOM 1682 N N . ALA A 1 236 ? 47.556 68.833 54.309 1.00 34.60 235 ALA A N 1
ATOM 1683 C CA . ALA A 1 236 ? 47.812 67.491 53.769 1.00 33.80 235 ALA A CA 1
ATOM 1684 C C . ALA A 1 236 ? 48.885 67.550 52.683 1.00 34.04 235 ALA A C 1
ATOM 1685 O O . ALA A 1 236 ? 49.746 66.662 52.594 1.00 34.14 235 ALA A O 1
ATOM 1687 N N . ALA A 1 237 ? 48.848 68.591 51.861 1.00 34.30 236 ALA A N 1
ATOM 1688 C CA . ALA A 1 237 ? 49.811 68.720 50.766 1.00 35.79 236 ALA A CA 1
ATOM 1689 C C . ALA A 1 237 ? 51.238 68.728 51.300 1.00 36.59 236 ALA A C 1
ATOM 1690 O O . ALA A 1 237 ? 52.046 67.815 51.017 1.00 37.48 236 ALA A O 1
ATOM 1692 N N . ASN A 1 238 ? 51.540 69.750 52.095 1.00 36.97 237 ASN A N 1
ATOM 1693 C CA . ASN A 1 238 ? 52.855 69.886 52.704 1.00 38.02 237 ASN A CA 1
ATOM 1694 C C . ASN A 1 238 ? 53.308 68.580 53.343 1.00 36.89 237 ASN A C 1
ATOM 1695 O O . ASN A 1 238 ? 54.441 68.128 53.103 1.00 37.02 237 ASN A O 1
ATOM 1700 N N . ALA A 1 239 ? 52.415 67.914 54.070 1.00 35.57 238 ALA A N 1
ATOM 1701 C CA . ALA A 1 239 ? 52.780 66.630 54.670 1.00 34.09 238 ALA A CA 1
ATOM 1702 C C . ALA A 1 239 ? 53.078 65.585 53.572 1.00 34.41 238 ALA A C 1
ATOM 1703 O O . ALA A 1 239 ? 53.928 64.686 53.748 1.00 33.97 238 ALA A O 1
ATOM 1705 N N . LEU A 1 240 ? 52.380 65.665 52.441 1.00 33.14 239 LEU A N 1
ATOM 1706 C CA . LEU A 1 240 ? 52.652 64.692 51.400 1.00 33.46 239 LEU A CA 1
ATOM 1707 C C . LEU A 1 240 ? 54.091 64.884 50.955 1.00 34.27 239 LEU A C 1
ATOM 1708 O O . LEU A 1 240 ? 54.891 63.942 50.937 1.00 35.10 239 LEU A O 1
ATOM 1713 N N . VAL A 1 241 ? 54.438 66.121 50.659 1.00 35.04 240 VAL A N 1
ATOM 1714 C CA . VAL A 1 241 ? 55.788 66.460 50.218 1.00 37.97 240 VAL A CA 1
ATOM 1715 C C . VAL A 1 241 ? 56.852 66.043 51.258 1.00 39.66 240 VAL A C 1
ATOM 1716 O O . VAL A 1 241 ? 57.844 65.355 50.944 1.00 39.25 240 VAL A O 1
ATOM 1720 N N . GLU A 1 242 ? 56.642 66.469 52.499 1.00 41.93 241 GLU A N 1
ATOM 1721 C CA . GLU A 1 242 ? 57.556 66.119 53.571 1.00 44.02 241 GLU A CA 1
ATOM 1722 C C . GLU A 1 242 ? 57.758 64.616 53.615 1.00 44.68 241 GLU A C 1
ATOM 1723 O O . GLU A 1 242 ? 58.851 64.137 53.907 1.00 46.82 241 GLU A O 1
ATOM 1729 N N . ASN A 1 243 ? 56.706 63.850 53.380 1.00 44.40 242 ASN A N 1
ATOM 1730 C CA . ASN A 1 243 ? 56.881 62.420 53.455 1.00 43.86 242 ASN A CA 1
ATOM 1731 C C . ASN A 1 243 ? 57.383 61.735 52.204 1.00 43.88 242 ASN A C 1
ATOM 1732 O O . ASN A 1 243 ? 57.300 60.501 52.109 1.00 44.31 242 ASN A O 1
ATOM 1737 N N . GLY A 1 244 ? 57.903 62.491 51.236 1.00 43.45 243 GLY A N 1
ATOM 1738 C CA . GLY A 1 244 ? 58.435 61.835 50.043 1.00 42.46 243 GLY A CA 1
ATOM 1739 C C . GLY A 1 244 ? 57.725 61.882 48.695 1.00 42.15 243 GLY A C 1
ATOM 1740 O O . GLY A 1 244 ? 58.209 61.225 47.738 1.00 42.01 243 GLY A O 1
ATOM 1741 N N . ALA A 1 245 ? 56.587 62.581 48.599 1.00 41.53 244 ALA A N 1
ATOM 1742 C CA . ALA A 1 245 ? 55.891 62.693 47.324 1.00 40.29 244 ALA A CA 1
ATOM 1743 C C . ALA A 1 245 ? 56.685 63.648 46.430 1.00 39.45 244 ALA A C 1
ATOM 1744 O O . ALA A 1 245 ? 57.161 64.676 46.879 1.00 38.44 244 ALA A O 1
ATOM 1746 N N . LYS A 1 246 ? 56.777 63.309 45.150 1.00 40.37 245 LYS A N 1
ATOM 1747 C CA . LYS A 1 246 ? 57.470 64.095 44.124 1.00 40.69 245 LYS A CA 1
ATOM 1748 C C . LYS A 1 246 ? 56.771 65.442 43.889 1.00 39.99 245 LYS A C 1
ATOM 1749 O O . LYS A 1 246 ? 57.423 66.465 43.655 1.00 40.81 245 LYS A O 1
ATOM 1755 N N . GLU A 1 247 ? 55.440 65.448 43.912 1.00 39.29 246 GLU A N 1
ATOM 1756 C CA . GLU A 1 247 ? 54.676 66.679 43.721 1.00 37.69 246 GLU A CA 1
ATOM 1757 C C . GLU A 1 247 ? 53.209 66.401 44.084 1.00 35.29 246 GLU A C 1
ATOM 1758 O O . GLU A 1 247 ? 52.760 65.248 44.096 1.00 35.03 246 GLU A O 1
ATOM 1764 N N . VAL A 1 248 ? 52.484 67.449 44.439 1.00 33.29 247 VAL A N 1
ATOM 1765 C CA . VAL A 1 248 ? 51.089 67.322 44.818 1.00 31.81 247 VAL A CA 1
ATOM 1766 C C . VAL A 1 248 ? 50.165 68.216 43.990 1.00 29.45 247 VAL A C 1
ATOM 1767 O O . VAL A 1 248 ? 50.478 69.396 43.732 1.00 27.70 247 VAL A O 1
ATOM 1771 N N . TYR A 1 249 ? 49.079 67.614 43.515 1.00 28.74 248 TYR A N 1
ATOM 1772 C CA . TYR A 1 249 ? 48.024 68.310 42.767 1.00 28.40 248 TYR A CA 1
ATOM 1773 C C . TYR A 1 249 ? 46.817 68.248 43.682 1.00 26.98 248 TYR A C 1
ATOM 1774 O O . TYR A 1 249 ? 46.719 67.386 44.561 1.00 25.26 248 TYR A O 1
ATOM 1783 N N . ALA A 1 250 ? 45.872 69.141 43.467 1.00 27.23 249 ALA A N 1
ATOM 1784 C CA . ALA A 1 250 ? 44.678 69.118 44.298 1.00 26.42 249 ALA A CA 1
ATOM 1785 C C . ALA A 1 250 ? 43.466 69.443 43.449 1.00 26.58 249 ALA A C 1
ATOM 1786 O O . ALA A 1 250 ? 43.524 70.311 42.569 1.00 26.49 249 ALA A O 1
ATOM 1788 N N . CYS A 1 251 ? 42.357 68.770 43.696 1.00 25.80 250 CYS A N 1
ATOM 1789 C CA . CYS A 1 251 ? 41.181 69.088 42.925 1.00 24.55 250 CYS A CA 1
ATOM 1790 C C . CYS A 1 251 ? 39.942 68.849 43.754 1.00 23.90 250 CYS A C 1
ATOM 1791 O O . CYS A 1 251 ? 39.962 68.106 44.760 1.00 22.62 250 CYS A O 1
ATOM 1794 N N . CYS A 1 252 ? 38.874 69.516 43.338 1.00 23.12 251 CYS A N 1
ATOM 1795 C CA . CYS A 1 252 ? 37.583 69.404 43.976 1.00 22.17 251 CYS A CA 1
ATOM 1796 C C . CYS A 1 252 ? 36.566 69.817 42.931 1.00 21.81 251 CYS A C 1
ATOM 1797 O O . CYS A 1 252 ? 36.926 70.320 41.876 1.00 20.93 251 CYS A O 1
ATOM 1800 N N . THR A 1 253 ? 35.297 69.531 43.196 1.00 20.79 252 THR A N 1
ATOM 1801 C CA . THR A 1 253 ? 34.252 69.926 42.290 1.00 18.39 252 THR A CA 1
ATOM 1802 C C . THR A 1 253 ? 33.813 71.340 42.628 1.00 19.27 252 THR A C 1
ATOM 1803 O O . THR A 1 253 ? 33.776 72.194 41.756 1.00 21.46 252 THR A O 1
ATOM 1807 N N . HIS A 1 254 ? 33.569 71.611 43.905 1.00 18.28 253 HIS A N 1
ATOM 1808 C CA . HIS A 1 254 ? 33.082 72.927 44.324 1.00 18.75 253 HIS A CA 1
ATOM 1809 C C . HIS A 1 254 ? 34.097 73.818 45.053 1.00 19.88 253 HIS A C 1
ATOM 1810 O O . HIS A 1 254 ? 34.514 73.533 46.175 1.00 20.49 253 HIS A O 1
ATOM 1817 N N . PRO A 1 255 ? 34.493 74.916 44.425 1.00 20.39 254 PRO A N 1
ATOM 1818 C CA . PRO A 1 255 ? 35.463 75.840 45.016 1.00 20.52 254 PRO A CA 1
ATOM 1819 C C . PRO A 1 255 ? 34.844 76.877 45.942 1.00 21.06 254 PRO A C 1
ATOM 1820 O O . PRO A 1 255 ? 34.697 78.040 45.566 1.00 20.25 254 PRO A O 1
ATOM 1824 N N . VAL A 1 256 ? 34.485 76.475 47.154 1.00 22.07 255 VAL A N 1
ATOM 1825 C CA . VAL A 1 256 ? 33.892 77.451 48.085 1.00 23.70 255 VAL A CA 1
ATOM 1826 C C . VAL A 1 256 ? 34.947 78.476 48.435 1.00 24.13 255 VAL A C 1
ATOM 1827 O O . VAL A 1 256 ? 34.677 79.659 48.447 1.00 24.89 255 VAL A O 1
ATOM 1831 N N . LEU A 1 257 ? 36.148 77.989 48.728 1.00 26.15 256 LEU A N 1
ATOM 1832 C CA . LEU A 1 257 ? 37.302 78.843 49.009 1.00 27.76 256 LEU A CA 1
ATOM 1833 C C . LEU A 1 257 ? 36.936 80.058 49.822 1.00 29.33 256 LEU A C 1
ATOM 1834 O O . LEU A 1 257 ? 36.967 81.189 49.297 1.00 28.88 256 LEU A O 1
ATOM 1839 N N . SER A 1 258 ? 36.514 79.861 51.067 1.00 30.07 257 SER A N 1
ATOM 1840 C CA . SER A 1 258 ? 36.192 81.048 51.858 1.00 32.03 257 SER A CA 1
ATOM 1841 C C . SER A 1 258 ? 37.282 81.242 52.899 1.00 32.96 257 SER A C 1
ATOM 1842 O O . SER A 1 258 ? 38.136 80.343 53.119 1.00 33.11 257 SER A O 1
ATOM 1845 N N . GLY A 1 259 ? 37.243 82.401 53.553 1.00 34.33 258 GLY A N 1
ATOM 1846 C CA . GLY A 1 259 ? 38.208 82.668 54.603 1.00 34.91 258 GLY A CA 1
ATOM 1847 C C . GLY A 1 259 ? 39.582 82.892 54.032 1.00 35.09 258 GLY A C 1
ATOM 1848 O O . GLY A 1 259 ? 39.742 83.661 53.067 1.00 34.38 258 GLY A O 1
ATOM 1849 N N . PRO A 1 260 ? 40.598 82.231 54.600 1.00 35.82 259 PRO A N 1
ATOM 1850 C CA . PRO A 1 260 ? 42.001 82.336 54.169 1.00 36.46 259 PRO A CA 1
ATOM 1851 C C . PRO A 1 260 ? 42.392 81.239 53.147 1.00 37.82 259 PRO A C 1
ATOM 1852 O O . PRO A 1 260 ? 43.602 80.890 53.040 1.00 38.76 259 PRO A O 1
ATOM 1856 N N . ALA A 1 261 ? 41.403 80.674 52.438 1.00 36.32 260 ALA A N 1
ATOM 1857 C CA . ALA A 1 261 ? 41.662 79.603 51.461 1.00 34.90 260 ALA A CA 1
ATOM 1858 C C . ALA A 1 261 ? 42.687 79.971 50.403 1.00 33.97 260 ALA A C 1
ATOM 1859 O O . ALA A 1 261 ? 43.682 79.273 50.239 1.00 34.41 260 ALA A O 1
ATOM 1861 N N . VAL A 1 262 ? 42.419 81.022 49.640 1.00 33.79 261 VAL A N 1
ATOM 1862 C CA . VAL A 1 262 ? 43.342 81.454 48.589 1.00 34.86 261 VAL A CA 1
ATOM 1863 C C . VAL A 1 262 ? 44.749 81.714 49.157 1.00 35.98 261 VAL A C 1
ATOM 1864 O O . VAL A 1 262 ? 45.751 81.216 48.644 1.00 35.32 261 VAL A O 1
ATOM 1868 N N . GLU A 1 263 ? 44.786 82.452 50.261 1.00 38.54 262 GLU A N 1
ATOM 1869 C CA . GLU A 1 263 ? 46.007 82.806 50.974 1.00 39.53 262 GLU A CA 1
ATOM 1870 C C . GLU A 1 263 ? 46.755 81.521 51.144 1.00 37.34 262 GLU A C 1
ATOM 1871 O O . GLU A 1 263 ? 47.886 81.382 50.665 1.00 37.01 262 GLU A O 1
ATOM 1877 N N . ARG A 1 264 ? 46.096 80.560 51.779 1.00 35.34 263 ARG A N 1
ATOM 1878 C CA . ARG A 1 264 ? 46.712 79.273 52.084 1.00 34.82 263 ARG A CA 1
ATOM 1879 C C . ARG A 1 264 ? 47.146 78.438 50.870 1.00 35.18 263 ARG A C 1
ATOM 1880 O O . ARG A 1 264 ? 48.208 77.775 50.892 1.00 34.69 263 ARG A O 1
ATOM 1888 N N . ILE A 1 265 ? 46.310 78.419 49.833 1.00 34.81 264 ILE A N 1
ATOM 1889 C CA . ILE A 1 265 ? 46.604 77.616 48.668 1.00 33.74 264 ILE A CA 1
ATOM 1890 C C . ILE A 1 265 ? 47.827 78.165 47.979 1.00 33.54 264 ILE A C 1
ATOM 1891 O O . ILE A 1 265 ? 48.809 77.445 47.779 1.00 32.85 264 ILE A O 1
ATOM 1896 N N . ASN A 1 266 ? 47.785 79.467 47.699 1.00 34.87 265 ASN A N 1
ATOM 1897 C CA . ASN A 1 266 ? 48.898 80.168 47.055 1.00 36.58 265 ASN A CA 1
ATOM 1898 C C . ASN A 1 266 ? 50.198 79.881 47.755 1.00 37.56 265 ASN A C 1
ATOM 1899 O O . ASN A 1 266 ? 51.202 79.670 47.087 1.00 37.86 265 ASN A O 1
ATOM 1904 N N . ASN A 1 267 ? 50.192 79.856 49.091 1.00 38.19 266 ASN A N 1
ATOM 1905 C CA . ASN A 1 267 ? 51.447 79.597 49.818 1.00 39.00 266 ASN A CA 1
ATOM 1906 C C . ASN A 1 267 ? 51.776 78.124 50.016 1.00 38.36 266 ASN A C 1
ATOM 1907 O O . ASN A 1 267 ? 52.802 77.830 50.609 1.00 39.97 266 ASN A O 1
ATOM 1912 N N . SER A 1 268 ? 50.960 77.192 49.525 1.00 37.75 267 SER A N 1
ATOM 1913 C CA . SER A 1 268 ? 51.280 75.776 49.747 1.00 36.57 267 SER A CA 1
ATOM 1914 C C . SER A 1 268 ? 52.165 75.148 48.681 1.00 35.16 267 SER A C 1
ATOM 1915 O O . SER A 1 268 ? 52.581 75.802 47.745 1.00 34.73 267 SER A O 1
ATOM 1918 N N . THR A 1 269 ? 52.425 73.859 48.818 1.00 34.08 268 THR A N 1
ATOM 1919 C CA . THR A 1 269 ? 53.226 73.140 47.856 1.00 35.18 268 THR A CA 1
ATOM 1920 C C . THR A 1 269 ? 52.330 72.518 46.779 1.00 35.04 268 THR A C 1
ATOM 1921 O O . THR A 1 269 ? 52.759 71.564 46.090 1.00 35.76 268 THR A O 1
ATOM 1925 N N . ILE A 1 270 ? 51.065 72.940 46.709 1.00 33.82 269 ILE A N 1
ATOM 1926 C CA . ILE A 1 270 ? 50.152 72.382 45.706 1.00 31.81 269 ILE A CA 1
ATOM 1927 C C . ILE A 1 270 ? 50.622 72.902 44.342 1.00 31.38 269 ILE A C 1
ATOM 1928 O O . ILE A 1 270 ? 50.669 74.113 44.118 1.00 30.57 269 ILE A O 1
ATOM 1933 N N . LYS A 1 271 ? 50.977 72.004 43.433 1.00 31.52 270 LYS A N 1
ATOM 1934 C CA . LYS A 1 271 ? 51.441 72.447 42.117 1.00 31.39 270 LYS A CA 1
ATOM 1935 C C . LYS A 1 271 ? 50.365 73.182 41.337 1.00 31.37 270 LYS A C 1
ATOM 1936 O O . LYS A 1 271 ? 50.636 74.215 40.730 1.00 33.20 270 LYS A O 1
ATOM 1942 N N . GLU A 1 272 ? 49.141 72.649 41.366 1.00 30.80 271 GLU A N 1
ATOM 1943 C CA . GLU A 1 272 ? 48.004 73.224 40.643 1.00 28.70 271 GLU A CA 1
ATOM 1944 C C . GLU A 1 272 ? 46.679 72.836 41.290 1.00 27.18 271 GLU A C 1
ATOM 1945 O O . GLU A 1 272 ? 46.463 71.666 41.605 1.00 27.35 271 GLU A O 1
ATOM 1951 N N . LEU A 1 273 ? 45.806 73.804 41.522 1.00 25.68 272 LEU A N 1
ATOM 1952 C CA . LEU A 1 273 ? 44.497 73.515 42.098 1.00 24.32 272 LEU A CA 1
ATOM 1953 C C . LEU A 1 273 ? 43.501 73.471 40.940 1.00 23.64 272 LEU A C 1
ATOM 1954 O O . LEU A 1 273 ? 43.331 74.461 40.219 1.00 24.21 272 LEU A O 1
ATOM 1959 N N . VAL A 1 274 ? 42.846 72.337 40.758 1.00 21.94 273 VAL A N 1
ATOM 1960 C CA . VAL A 1 274 ? 41.899 72.168 39.665 1.00 20.89 273 VAL A CA 1
ATOM 1961 C C . VAL A 1 274 ? 40.466 72.159 40.194 1.00 21.16 273 VAL A C 1
ATOM 1962 O O . VAL A 1 274 ? 40.134 71.307 41.019 1.00 22.41 273 VAL A O 1
ATOM 1966 N N . VAL A 1 275 ? 39.619 73.076 39.736 1.00 19.86 274 VAL A N 1
ATOM 1967 C CA . VAL A 1 275 ? 38.223 73.134 40.204 1.00 20.58 274 VAL A CA 1
ATOM 1968 C C . VAL A 1 275 ? 37.248 73.248 39.040 1.00 20.51 274 VAL A C 1
ATOM 1969 O O . VAL A 1 275 ? 37.671 73.244 37.894 1.00 21.72 274 VAL A O 1
ATOM 1973 N N . THR A 1 276 ? 35.944 73.289 39.314 1.00 18.33 275 THR A N 1
ATOM 1974 C CA . THR A 1 276 ? 34.985 73.462 38.236 1.00 17.79 275 THR A CA 1
ATOM 1975 C C . THR A 1 276 ? 34.291 74.782 38.461 1.00 16.49 275 THR A C 1
ATOM 1976 O O . THR A 1 276 ? 34.438 75.394 39.506 1.00 16.75 275 THR A O 1
ATOM 1980 N N . ASN A 1 277 ? 33.504 75.199 37.494 1.00 15.75 276 ASN A N 1
ATOM 1981 C CA . ASN A 1 277 ? 32.798 76.442 37.617 1.00 16.97 276 ASN A CA 1
ATOM 1982 C C . ASN A 1 277 ? 31.381 76.290 38.195 1.00 17.72 276 ASN A C 1
ATOM 1983 O O . ASN A 1 277 ? 30.477 77.085 37.883 1.00 16.31 276 ASN A O 1
ATOM 1988 N N . SER A 1 278 ? 31.186 75.275 39.038 1.00 17.79 277 SER A N 1
ATOM 1989 C CA . SER A 1 278 ? 29.892 75.066 39.674 1.00 18.76 277 SER A CA 1
ATOM 1990 C C . SER A 1 278 ? 29.665 76.275 40.588 1.00 19.64 277 SER A C 1
ATOM 1991 O O . SER A 1 278 ? 28.543 76.657 40.822 1.00 19.96 277 SER A O 1
ATOM 1994 N N . ILE A 1 279 ? 30.747 76.876 41.081 1.00 21.15 278 ILE A N 1
ATOM 1995 C CA . ILE A 1 279 ? 30.671 78.076 41.908 1.00 21.07 278 ILE A CA 1
ATOM 1996 C C . ILE A 1 279 ? 31.587 79.146 41.282 1.00 25.10 278 ILE A C 1
ATOM 1997 O O . ILE A 1 279 ? 32.756 78.867 40.927 1.00 26.41 278 ILE A O 1
ATOM 2002 N N . LYS A 1 280 ? 31.043 80.360 41.155 1.00 27.37 279 LYS A N 1
ATOM 2003 C CA . LYS A 1 280 ? 31.749 81.533 40.627 1.00 30.28 279 LYS A CA 1
ATOM 2004 C C . LYS A 1 280 ? 32.858 81.943 41.588 1.00 30.27 279 LYS A C 1
ATOM 2005 O O . LYS A 1 280 ? 32.696 81.801 42.792 1.00 30.24 279 LYS A O 1
ATOM 2011 N N . LEU A 1 281 ? 34.003 82.307 41.026 1.00 32.82 280 LEU A N 1
ATOM 2012 C CA . LEU A 1 281 ? 35.180 82.740 41.791 1.00 33.97 280 LEU A CA 1
ATOM 2013 C C . LEU A 1 281 ? 35.116 84.214 42.078 1.00 34.64 280 LEU A C 1
ATOM 2014 O O . LEU A 1 281 ? 35.033 84.949 41.095 1.00 35.72 280 LEU A O 1
ATOM 2019 N N . LYS A 1 286 ? 42.046 85.874 43.527 1.00 44.95 285 LYS A N 1
ATOM 2020 C CA . LYS A 1 286 ? 42.980 85.415 42.460 1.00 44.86 285 LYS A CA 1
ATOM 2021 C C . LYS A 1 286 ? 43.995 84.400 42.974 1.00 43.61 285 LYS A C 1
ATOM 2022 O O . LYS A 1 286 ? 44.766 84.752 43.884 1.00 43.00 285 LYS A O 1
ATOM 2028 N N . ILE A 1 287 ? 43.945 83.181 42.427 1.00 42.31 286 ILE A N 1
ATOM 2029 C CA . ILE A 1 287 ? 44.812 82.024 42.754 1.00 42.55 286 ILE A CA 1
ATOM 2030 C C . ILE A 1 287 ? 45.893 81.966 41.655 1.00 42.61 286 ILE A C 1
ATOM 2031 O O . ILE A 1 287 ? 45.608 82.245 40.473 1.00 42.90 286 ILE A O 1
ATOM 2036 N N . GLU A 1 288 ? 47.106 81.589 42.036 1.00 42.78 287 GLU A N 1
ATOM 2037 C CA . GLU A 1 288 ? 48.209 81.566 41.082 1.00 43.09 287 GLU A CA 1
ATOM 2038 C C . GLU A 1 288 ? 48.229 80.335 40.204 1.00 41.23 287 GLU A C 1
ATOM 2039 O O . GLU A 1 288 ? 48.263 80.429 38.973 1.00 42.64 287 GLU A O 1
ATOM 2045 N N . ARG A 1 289 ? 48.213 79.173 40.830 1.00 38.67 288 ARG A N 1
ATOM 2046 C CA . ARG A 1 289 ? 48.304 77.947 40.062 1.00 37.28 288 ARG A CA 1
ATOM 2047 C C . ARG A 1 289 ? 46.983 77.198 40.068 1.00 36.89 288 ARG A C 1
ATOM 2048 O O . ARG A 1 289 ? 46.802 76.261 40.846 1.00 36.08 288 ARG A O 1
ATOM 2056 N N . PHE A 1 290 ? 46.030 77.630 39.253 1.00 36.18 289 PHE A N 1
ATOM 2057 C CA . PHE A 1 290 ? 44.769 76.916 39.238 1.00 36.59 289 PHE A CA 1
ATOM 2058 C C . PHE A 1 290 ? 44.280 76.685 37.811 1.00 35.40 289 PHE A C 1
ATOM 2059 O O . PHE A 1 290 ? 44.882 77.165 36.840 1.00 36.35 289 PHE A O 1
ATOM 2067 N N . LYS A 1 291 ? 43.183 75.956 37.692 1.00 33.38 290 LYS A N 1
ATOM 2068 C CA . LYS A 1 291 ? 42.595 75.682 36.405 1.00 31.53 290 LYS A CA 1
ATOM 2069 C C . LYS A 1 291 ? 41.126 75.450 36.677 1.00 30.13 290 LYS A C 1
ATOM 2070 O O . LYS A 1 291 ? 40.777 74.645 37.520 1.00 29.84 290 LYS A O 1
ATOM 2076 N N . GLN A 1 292 ? 40.258 76.156 35.984 1.00 28.76 291 GLN A N 1
ATOM 2077 C CA . GLN A 1 292 ? 38.834 75.965 36.176 1.00 27.20 291 GLN A CA 1
ATOM 2078 C C . GLN A 1 292 ? 38.256 75.224 34.971 1.00 26.29 291 GLN A C 1
ATOM 2079 O O . GLN A 1 292 ? 38.405 75.660 33.818 1.00 26.37 291 GLN A O 1
ATOM 2085 N N . LEU A 1 293 ? 37.642 74.081 35.222 1.00 23.72 292 LEU A N 1
ATOM 2086 C CA . LEU A 1 293 ? 37.011 73.302 34.156 1.00 22.62 292 LEU A CA 1
ATOM 2087 C C . LEU A 1 293 ? 35.499 73.609 34.165 1.00 22.63 292 LEU A C 1
ATOM 2088 O O . LEU A 1 293 ? 34.940 73.921 35.210 1.00 24.95 292 LEU A O 1
ATOM 2093 N N . SER A 1 294 ? 34.815 73.475 33.039 1.00 21.32 293 SER A N 1
ATOM 2094 C CA . SER A 1 294 ? 33.405 73.810 32.984 1.00 20.36 293 SER A CA 1
ATOM 2095 C C . SER A 1 294 ? 32.429 72.673 33.025 1.00 21.08 293 SER A C 1
ATOM 2096 O O . SER A 1 294 ? 32.564 71.684 32.282 1.00 22.84 293 SER A O 1
ATOM 2099 N N . VAL A 1 295 ? 31.405 72.804 33.870 1.00 19.74 294 VAL A N 1
ATOM 2100 C CA . VAL A 1 295 ? 30.390 71.754 33.960 1.00 17.06 294 VAL A CA 1
ATOM 2101 C C . VAL A 1 295 ? 29.230 72.151 33.058 1.00 17.39 294 VAL A C 1
ATOM 2102 O O . VAL A 1 295 ? 28.207 71.478 33.020 1.00 17.44 294 VAL A O 1
ATOM 2106 N N . GLY A 1 296 ? 29.435 73.224 32.293 1.00 15.67 295 GLY A N 1
ATOM 2107 C CA . GLY A 1 296 ? 28.420 73.728 31.394 1.00 16.42 295 GLY A CA 1
ATOM 2108 C C . GLY A 1 296 ? 27.915 72.677 30.429 1.00 17.99 295 GLY A C 1
ATOM 2109 O O . GLY A 1 296 ? 26.708 72.484 30.311 1.00 18.36 295 GLY A O 1
ATOM 2110 N N . PRO A 1 297 ? 28.815 71.993 29.704 1.00 17.21 296 PRO A N 1
ATOM 2111 C CA . PRO A 1 297 ? 28.381 70.962 28.764 1.00 16.91 296 PRO A CA 1
ATOM 2112 C C . PRO A 1 297 ? 27.593 69.860 29.441 1.00 16.63 296 PRO A C 1
ATOM 2113 O O . PRO A 1 297 ? 26.588 69.415 28.927 1.00 15.41 296 PRO A O 1
ATOM 2117 N N . LEU A 1 298 ? 28.040 69.431 30.608 1.00 16.40 297 LEU A N 1
ATOM 2118 C CA . LEU A 1 298 ? 27.357 68.356 31.308 1.00 17.15 297 LEU A CA 1
ATOM 2119 C C . LEU A 1 298 ? 25.949 68.750 31.700 1.00 18.23 297 LEU A C 1
ATOM 2120 O O . LEU A 1 298 ? 25.017 68.017 31.444 1.00 17.59 297 LEU A O 1
ATOM 2125 N N . LEU A 1 299 ? 25.771 69.941 32.262 1.00 18.48 298 LEU A N 1
ATOM 2126 C CA . LEU A 1 299 ? 24.436 70.342 32.709 1.00 17.81 298 LEU A CA 1
ATOM 2127 C C . LEU A 1 299 ? 23.498 70.579 31.552 1.00 18.26 298 LEU A C 1
ATOM 2128 O O . LEU A 1 299 ? 22.340 70.176 31.614 1.00 18.33 298 LEU A O 1
ATOM 2133 N N . ALA A 1 300 ? 24.011 71.197 30.489 1.00 17.70 299 ALA A N 1
ATOM 2134 C CA . ALA A 1 300 ? 23.237 71.483 29.290 1.00 16.23 299 ALA A CA 1
ATOM 2135 C C . ALA A 1 300 ? 22.655 70.221 28.632 1.00 16.66 299 ALA A C 1
ATOM 2136 O O . ALA A 1 300 ? 21.484 70.170 28.276 1.00 15.81 299 ALA A O 1
ATOM 2138 N N . GLU A 1 301 ? 23.468 69.191 28.470 1.00 15.78 300 GLU A N 1
ATOM 2139 C CA . GLU A 1 301 ? 22.995 67.973 27.849 1.00 17.39 300 GLU A CA 1
ATOM 2140 C C . GLU A 1 301 ? 21.941 67.365 28.745 1.00 16.69 300 GLU A C 1
ATOM 2141 O O . GLU A 1 301 ? 20.963 66.831 28.254 1.00 18.18 300 GLU A O 1
ATOM 2147 N N . ALA A 1 302 ? 22.114 67.484 30.058 1.00 16.22 301 ALA A N 1
ATOM 2148 C CA . ALA A 1 302 ? 21.151 66.923 31.008 1.00 16.44 301 ALA A CA 1
ATOM 2149 C C . ALA A 1 302 ? 19.806 67.606 30.887 1.00 15.15 301 ALA A C 1
ATOM 2150 O O . ALA A 1 302 ? 18.781 66.972 30.950 1.00 14.06 301 ALA A O 1
ATOM 2152 N N . ILE A 1 303 ? 19.820 68.914 30.732 1.00 14.10 302 ILE A N 1
ATOM 2153 C CA . ILE A 1 303 ? 18.589 69.660 30.572 1.00 14.74 302 ILE A CA 1
ATOM 2154 C C . ILE A 1 303 ? 17.896 69.191 29.300 1.00 16.07 302 ILE A C 1
ATOM 2155 O O . ILE A 1 303 ? 16.709 68.865 29.324 1.00 17.39 302 ILE A O 1
ATOM 2160 N N . ILE A 1 304 ? 18.645 69.070 28.209 1.00 16.76 303 ILE A N 1
ATOM 2161 C CA . ILE A 1 304 ? 18.058 68.620 26.954 1.00 15.70 303 ILE A CA 1
ATOM 2162 C C . ILE A 1 304 ? 17.453 67.249 27.135 1.00 14.14 303 ILE A C 1
ATOM 2163 O O . ILE A 1 304 ? 16.339 67.030 26.735 1.00 15.16 303 ILE A O 1
ATOM 2168 N N . ARG A 1 305 ? 18.166 66.308 27.717 1.00 13.39 304 ARG A N 1
ATOM 2169 C CA . ARG A 1 305 ? 17.575 65.003 27.893 1.00 13.02 304 ARG A CA 1
ATOM 2170 C C . ARG A 1 305 ? 16.358 65.018 28.843 1.00 14.89 304 ARG A C 1
ATOM 2171 O O . ARG A 1 305 ? 15.393 64.300 28.615 1.00 15.79 304 ARG A O 1
ATOM 2179 N N . VAL A 1 306 ? 16.348 65.874 29.857 1.00 14.35 305 VAL A N 1
ATOM 2180 C CA . VAL A 1 306 ? 15.198 65.893 30.745 1.00 13.55 305 VAL A CA 1
ATOM 2181 C C . VAL A 1 306 ? 13.998 66.398 29.990 1.00 13.76 305 VAL A C 1
ATOM 2182 O O . VAL A 1 306 ? 12.962 65.759 29.993 1.00 11.38 305 VAL A O 1
ATOM 2186 N N . HIS A 1 307 ? 14.168 67.489 29.265 1.00 14.56 306 HIS A N 1
ATOM 2187 C CA . HIS A 1 307 ? 13.076 68.074 28.506 1.00 16.11 306 HIS A CA 1
ATOM 2188 C C . HIS A 1 307 ? 12.499 67.189 27.400 1.00 19.13 306 HIS A C 1
ATOM 2189 O O . HIS A 1 307 ? 11.303 67.277 27.088 1.00 21.71 306 HIS A O 1
ATOM 2196 N N . GLU A 1 308 ? 13.375 66.386 26.774 1.00 20.24 307 GLU A N 1
ATOM 2197 C CA . GLU A 1 308 ? 13.034 65.494 25.666 1.00 20.56 307 GLU A CA 1
ATOM 2198 C C . GLU A 1 308 ? 12.665 64.142 26.153 1.00 20.30 307 GLU A C 1
ATOM 2199 O O . GLU A 1 308 ? 12.268 63.308 25.373 1.00 21.53 307 GLU A O 1
ATOM 2205 N N . GLN A 1 309 ? 12.968 63.851 27.398 1.00 20.14 308 GLN A N 1
ATOM 2206 C CA . GLN A 1 309 ? 12.640 62.552 27.910 1.00 19.16 308 GLN A CA 1
ATOM 2207 C C . GLN A 1 309 ? 13.415 61.431 27.228 1.00 18.56 308 GLN A C 1
ATOM 2208 O O . GLN A 1 309 ? 12.880 60.391 26.815 1.00 19.99 308 GLN A O 1
ATOM 2214 N N . GLN A 1 310 ? 14.715 61.651 27.175 1.00 17.77 309 GLN A N 1
ATOM 2215 C CA . GLN A 1 310 ? 15.653 60.692 26.661 1.00 18.97 309 GLN A CA 1
ATOM 2216 C C . GLN A 1 310 ? 16.344 60.153 27.921 1.00 18.25 309 GLN A C 1
ATOM 2217 O O . GLN A 1 310 ? 16.142 60.686 29.007 1.00 18.52 309 GLN A O 1
ATOM 2223 N N . SER A 1 311 ? 17.203 59.159 27.790 1.00 16.90 310 SER A N 1
ATOM 2224 C CA . SER A 1 311 ? 17.839 58.592 28.955 1.00 17.31 310 SER A CA 1
ATOM 2225 C C . SER A 1 311 ? 18.920 59.480 29.556 1.00 18.05 310 SER A C 1
ATOM 2226 O O . SER A 1 311 ? 19.786 59.969 28.852 1.00 18.87 310 SER A O 1
ATOM 2229 N N . VAL A 1 312 ? 18.872 59.714 30.855 1.00 15.96 311 VAL A N 1
ATOM 2230 C CA . VAL A 1 312 ? 19.908 60.516 31.464 1.00 15.31 311 VAL A CA 1
ATOM 2231 C C . VAL A 1 312 ? 21.058 59.614 31.853 1.00 16.39 311 VAL A C 1
ATOM 2232 O O . VAL A 1 312 ? 22.197 60.032 31.917 1.00 14.86 311 VAL A O 1
ATOM 2236 N N . SER A 1 313 ? 20.761 58.359 32.120 1.00 17.01 312 SER A N 1
ATOM 2237 C CA . SER A 1 313 ? 21.823 57.478 32.516 1.00 20.37 312 SER A CA 1
ATOM 2238 C C . SER A 1 313 ? 22.783 57.264 31.364 1.00 20.46 312 SER A C 1
ATOM 2239 O O . SER A 1 313 ? 23.915 56.857 31.570 1.00 21.46 312 SER A O 1
ATOM 2242 N N . TYR A 1 314 ? 22.392 57.655 30.166 1.00 21.79 313 TYR A N 1
ATOM 2243 C CA . TYR A 1 314 ? 23.317 57.529 29.041 1.00 22.87 313 TYR A CA 1
ATOM 2244 C C . TYR A 1 314 ? 24.594 58.304 29.368 1.00 23.14 313 TYR A C 1
ATOM 2245 O O . TYR A 1 314 ? 25.653 57.985 28.869 1.00 23.60 313 TYR A O 1
ATOM 2254 N N . LEU A 1 315 ? 24.474 59.318 30.217 1.00 23.89 314 LEU A N 1
ATOM 2255 C CA . LEU A 1 315 ? 25.594 60.185 30.614 1.00 24.36 314 LEU A CA 1
ATOM 2256 C C . LEU A 1 315 ? 26.591 59.624 31.626 1.00 25.10 314 LEU A C 1
ATOM 2257 O O . LEU A 1 315 ? 27.616 60.239 31.858 1.00 26.42 314 LEU A O 1
ATOM 2262 N N . PHE A 1 316 ? 26.287 58.509 32.265 1.00 26.24 315 PHE A N 1
ATOM 2263 C CA . PHE A 1 316 ? 27.195 57.964 33.263 1.00 27.51 315 PHE A CA 1
ATOM 2264 C C . PHE A 1 316 ? 27.981 56.818 32.702 1.00 31.14 315 PHE A C 1
ATOM 2265 O O . PHE A 1 316 ? 29.205 56.771 32.944 1.00 33.46 315 PHE A O 1
ATOM 2273 N N . ASN B 1 9 ? 0.900 55.911 81.087 1.00 39.05 8 ASN B N 1
ATOM 2274 C CA . ASN B 1 9 ? 2.240 55.344 81.459 1.00 39.52 8 ASN B CA 1
ATOM 2275 C C . ASN B 1 9 ? 2.841 54.737 80.177 1.00 38.04 8 ASN B C 1
ATOM 2276 O O . ASN B 1 9 ? 2.267 54.919 79.086 1.00 38.81 8 ASN B O 1
ATOM 2281 N N . LEU B 1 10 ? 3.895 53.929 80.340 1.00 34.13 9 LEU B N 1
ATOM 2282 C CA . LEU B 1 10 ? 4.644 53.305 79.254 1.00 30.41 9 LEU B CA 1
ATOM 2283 C C . LEU B 1 10 ? 4.312 51.831 78.875 1.00 29.94 9 LEU B C 1
ATOM 2284 O O . LEU B 1 10 ? 4.335 50.951 79.716 1.00 30.25 9 LEU B O 1
ATOM 2289 N N . LYS B 1 11 ? 3.963 51.558 77.618 1.00 28.02 10 LYS B N 1
ATOM 2290 C CA . LYS B 1 11 ? 3.632 50.197 77.176 1.00 25.97 10 LYS B CA 1
ATOM 2291 C C . LYS B 1 11 ? 4.630 49.826 76.095 1.00 24.97 10 LYS B C 1
ATOM 2292 O O . LYS B 1 11 ? 4.839 50.596 75.160 1.00 25.15 10 LYS B O 1
ATOM 2298 N N . ILE B 1 12 ? 5.187 48.625 76.166 1.00 23.29 11 ILE B N 1
ATOM 2299 C CA . ILE B 1 12 ? 6.165 48.174 75.190 1.00 20.38 11 ILE B CA 1
ATOM 2300 C C . ILE B 1 12 ? 5.635 46.933 74.512 1.00 20.65 11 ILE B C 1
ATOM 2301 O O . ILE B 1 12 ? 5.218 46.013 75.188 1.00 21.94 11 ILE B O 1
ATOM 2306 N N . PHE B 1 13 ? 5.600 46.920 73.181 1.00 19.22 12 PHE B N 1
ATOM 2307 C CA . PHE B 1 13 ? 5.119 45.754 72.456 1.00 17.04 12 PHE B CA 1
ATOM 2308 C C . PHE B 1 13 ? 6.236 45.196 71.649 1.00 16.53 12 PHE B C 1
ATOM 2309 O O . PHE B 1 13 ? 7.058 45.909 71.088 1.00 15.67 12 PHE B O 1
ATOM 2317 N N . SER B 1 14 ? 6.249 43.895 71.568 1.00 16.52 13 SER B N 1
ATOM 2318 C CA . SER B 1 14 ? 7.254 43.245 70.795 1.00 17.63 13 SER B CA 1
ATOM 2319 C C . SER B 1 14 ? 6.533 42.625 69.632 1.00 18.57 13 SER B C 1
ATOM 2320 O O . SER B 1 14 ? 5.429 42.126 69.812 1.00 18.95 13 SER B O 1
ATOM 2323 N N . LEU B 1 15 ? 7.094 42.719 68.439 1.00 19.53 14 LEU B N 1
ATOM 2324 C CA . LEU B 1 15 ? 6.471 42.051 67.316 1.00 19.44 14 LEU B CA 1
ATOM 2325 C C . LEU B 1 15 ? 7.255 40.738 67.167 1.00 20.47 14 LEU B C 1
ATOM 2326 O O . LEU B 1 15 ? 7.924 40.310 68.104 1.00 22.07 14 LEU B O 1
ATOM 2331 N N . ASN B 1 16 ? 7.261 40.138 65.991 1.00 21.53 15 ASN B N 1
ATOM 2332 C CA . ASN B 1 16 ? 7.947 38.865 65.808 1.00 22.01 15 ASN B CA 1
ATOM 2333 C C . ASN B 1 16 ? 9.407 38.783 65.476 1.00 21.55 15 ASN B C 1
ATOM 2334 O O . ASN B 1 16 ? 9.978 37.720 65.593 1.00 21.60 15 ASN B O 1
ATOM 2339 N N . SER B 1 17 ? 10.026 39.868 65.072 1.00 20.45 16 SER B N 1
ATOM 2340 C CA . SER B 1 17 ? 11.418 39.774 64.698 1.00 20.85 16 SER B CA 1
ATOM 2341 C C . SER B 1 17 ? 12.404 39.376 65.772 1.00 21.57 16 SER B C 1
ATOM 2342 O O . SER B 1 17 ? 13.227 38.521 65.531 1.00 21.90 16 SER B O 1
ATOM 2345 N N . ASN B 1 18 ? 12.322 39.974 66.955 1.00 21.66 17 ASN B N 1
ATOM 2346 C CA . ASN B 1 18 ? 13.298 39.695 67.999 1.00 20.87 17 ASN B CA 1
ATOM 2347 C C . ASN B 1 18 ? 12.684 39.727 69.390 1.00 20.53 17 ASN B C 1
ATOM 2348 O O . ASN B 1 18 ? 12.950 40.616 70.191 1.00 21.07 17 ASN B O 1
ATOM 2353 N N . PRO B 1 19 ? 11.877 38.724 69.710 1.00 21.94 18 PRO B N 1
ATOM 2354 C CA . PRO B 1 19 ? 11.199 38.597 70.999 1.00 22.61 18 PRO B CA 1
ATOM 2355 C C . PRO B 1 19 ? 12.144 38.643 72.185 1.00 23.65 18 PRO B C 1
ATOM 2356 O O . PRO B 1 19 ? 11.845 39.275 73.198 1.00 23.63 18 PRO B O 1
ATOM 2360 N N . GLU B 1 20 ? 13.285 37.984 72.067 1.00 24.37 19 GLU B N 1
ATOM 2361 C CA . GLU B 1 20 ? 14.242 37.973 73.169 1.00 26.18 19 GLU B CA 1
ATOM 2362 C C . GLU B 1 20 ? 14.728 39.334 73.531 1.00 25.39 19 GLU B C 1
ATOM 2363 O O . GLU B 1 20 ? 14.732 39.720 74.701 1.00 26.52 19 GLU B O 1
ATOM 2369 N N . LEU B 1 21 ? 15.210 40.053 72.532 1.00 24.35 20 LEU B N 1
ATOM 2370 C CA . LEU B 1 21 ? 15.701 41.387 72.769 1.00 22.15 20 LEU B CA 1
ATOM 2371 C C . LEU B 1 21 ? 14.634 42.254 73.403 1.00 21.80 20 LEU B C 1
ATOM 2372 O O . LEU B 1 21 ? 14.913 43.030 74.301 1.00 21.60 20 LEU B O 1
ATOM 2377 N N . ALA B 1 22 ? 13.403 42.094 72.942 1.00 23.07 21 ALA B N 1
ATOM 2378 C CA . ALA B 1 22 ? 12.257 42.880 73.428 1.00 24.37 21 ALA B CA 1
ATOM 2379 C C . ALA B 1 22 ? 12.025 42.636 74.897 1.00 23.61 21 ALA B C 1
ATOM 2380 O O . ALA B 1 22 ? 11.876 43.579 75.668 1.00 24.13 21 ALA B O 1
ATOM 2382 N N . LYS B 1 23 ? 11.926 41.357 75.245 1.00 25.08 22 LYS B N 1
ATOM 2383 C CA . LYS B 1 23 ? 11.761 40.893 76.629 1.00 25.76 22 LYS B CA 1
ATOM 2384 C C . LYS B 1 23 ? 12.916 41.415 77.504 1.00 24.92 22 LYS B C 1
ATOM 2385 O O . LYS B 1 23 ? 12.702 41.935 78.609 1.00 25.00 22 LYS B O 1
ATOM 2391 N N . GLU B 1 24 ? 14.130 41.379 76.952 1.00 23.75 23 GLU B N 1
ATOM 2392 C CA . GLU B 1 24 ? 15.300 41.862 77.657 1.00 22.58 23 GLU B CA 1
ATOM 2393 C C . GLU B 1 24 ? 15.172 43.354 77.898 1.00 23.20 23 GLU B C 1
ATOM 2394 O O . GLU B 1 24 ? 15.500 43.866 78.973 1.00 24.35 23 GLU B O 1
ATOM 2400 N N . ILE B 1 25 ? 14.707 44.072 76.898 1.00 22.65 24 ILE B N 1
ATOM 2401 C CA . ILE B 1 25 ? 14.551 45.509 77.041 1.00 21.63 24 ILE B CA 1
ATOM 2402 C C . ILE B 1 25 ? 13.438 45.863 78.053 1.00 21.56 24 ILE B C 1
ATOM 2403 O O . ILE B 1 25 ? 13.585 46.806 78.873 1.00 22.32 24 ILE B O 1
ATOM 2408 N N . ALA B 1 26 ? 12.364 45.080 78.050 1.00 20.53 25 ALA B N 1
ATOM 2409 C CA . ALA B 1 26 ? 11.250 45.348 78.953 1.00 23.58 25 ALA B CA 1
ATOM 2410 C C . ALA B 1 26 ? 11.656 45.126 80.406 1.00 23.87 25 ALA B C 1
ATOM 2411 O O . ALA B 1 26 ? 11.325 45.913 81.295 1.00 23.65 25 ALA B O 1
ATOM 2413 N N . ASP B 1 27 ? 12.406 44.055 80.626 1.00 25.56 26 ASP B N 1
ATOM 2414 C CA . ASP B 1 27 ? 12.889 43.725 81.958 1.00 27.54 26 ASP B CA 1
ATOM 2415 C C . ASP B 1 27 ? 13.883 44.808 82.405 1.00 27.37 26 ASP B C 1
ATOM 2416 O O . ASP B 1 27 ? 13.768 45.345 83.490 1.00 28.43 26 ASP B O 1
ATOM 2421 N N . ILE B 1 28 ? 14.830 45.186 81.570 1.00 26.51 27 ILE B N 1
ATOM 2422 C CA . ILE B 1 28 ? 15.742 46.212 82.023 1.00 25.82 27 ILE B CA 1
ATOM 2423 C C . ILE B 1 28 ? 14.941 47.449 82.380 1.00 27.28 27 ILE B C 1
ATOM 2424 O O . ILE B 1 28 ? 15.239 48.148 83.357 1.00 27.75 27 ILE B O 1
ATOM 2429 N N . VAL B 1 29 ? 13.882 47.707 81.625 1.00 27.72 28 VAL B N 1
ATOM 2430 C CA . VAL B 1 29 ? 13.113 48.917 81.901 1.00 28.19 28 VAL B CA 1
ATOM 2431 C C . VAL B 1 29 ? 12.251 48.775 83.152 1.00 29.51 28 VAL B C 1
ATOM 2432 O O . VAL B 1 29 ? 11.961 49.774 83.845 1.00 30.60 28 VAL B O 1
ATOM 2436 N N . GLY B 1 30 ? 11.849 47.537 83.431 1.00 28.37 29 GLY B N 1
ATOM 2437 C CA . GLY B 1 30 ? 11.046 47.267 84.596 1.00 29.10 29 GLY B CA 1
ATOM 2438 C C . GLY B 1 30 ? 9.560 47.146 84.372 1.00 30.81 29 GLY B C 1
ATOM 2439 O O . GLY B 1 30 ? 8.805 47.334 85.341 1.00 31.43 29 GLY B O 1
ATOM 2440 N N . VAL B 1 31 ? 9.124 46.802 83.152 1.00 30.36 30 VAL B N 1
ATOM 2441 C CA . VAL B 1 31 ? 7.700 46.686 82.859 1.00 29.98 30 VAL B CA 1
ATOM 2442 C C . VAL B 1 31 ? 7.442 45.395 82.166 1.00 29.69 30 VAL B C 1
ATOM 2443 O O . VAL B 1 31 ? 8.327 44.806 81.578 1.00 30.58 30 VAL B O 1
ATOM 2447 N N . GLN B 1 32 ? 6.191 44.985 82.176 1.00 31.61 31 GLN B N 1
ATOM 2448 C CA . GLN B 1 32 ? 5.812 43.747 81.516 1.00 32.21 31 GLN B CA 1
ATOM 2449 C C . GLN B 1 32 ? 5.530 44.151 80.087 1.00 31.33 31 GLN B C 1
ATOM 2450 O O . GLN B 1 32 ? 4.976 45.248 79.866 1.00 29.91 31 GLN B O 1
ATOM 2456 N N . LEU B 1 33 ? 5.881 43.273 79.143 1.00 29.83 32 LEU B N 1
ATOM 2457 C CA . LEU B 1 33 ? 5.617 43.497 77.724 1.00 29.16 32 LEU B CA 1
ATOM 2458 C C . LEU B 1 33 ? 4.100 43.602 77.502 1.00 30.95 32 LEU B C 1
ATOM 2459 O O . LEU B 1 33 ? 3.308 42.924 78.174 1.00 30.70 32 LEU B O 1
ATOM 2464 N N . GLY B 1 34 ? 3.695 44.396 76.522 1.00 31.74 33 GLY B N 1
ATOM 2465 C CA . GLY B 1 34 ? 2.278 44.571 76.241 1.00 32.59 33 GLY B CA 1
ATOM 2466 C C . GLY B 1 34 ? 1.557 43.309 75.805 1.00 33.18 33 GLY B C 1
ATOM 2467 O O . GLY B 1 34 ? 2.130 42.419 75.160 1.00 33.81 33 GLY B O 1
ATOM 2468 N N . LYS B 1 35 ? 0.280 43.227 76.137 1.00 33.96 34 LYS B N 1
ATOM 2469 C CA . LYS B 1 35 ? -0.509 42.060 75.798 1.00 35.64 34 LYS B CA 1
ATOM 2470 C C . LYS B 1 35 ? -1.043 42.261 74.405 1.00 35.30 34 LYS B C 1
ATOM 2471 O O . LYS B 1 35 ? -1.782 43.219 74.151 1.00 34.82 34 LYS B O 1
ATOM 2477 N N . CYS B 1 36 ? -0.725 41.353 73.505 1.00 35.89 35 CYS B N 1
ATOM 2478 C CA . CYS B 1 36 ? -1.245 41.466 72.155 1.00 36.63 35 CYS B CA 1
ATOM 2479 C C . CYS B 1 36 ? -0.769 40.289 71.381 1.00 36.49 35 CYS B C 1
ATOM 2480 O O . CYS B 1 36 ? 0.347 39.839 71.560 1.00 36.98 35 CYS B O 1
ATOM 2483 N N . SER B 1 37 ? -1.633 39.721 70.572 1.00 37.13 36 SER B N 1
ATOM 2484 C CA . SER B 1 37 ? -1.228 38.592 69.752 1.00 38.03 36 SER B CA 1
ATOM 2485 C C . SER B 1 37 ? -1.029 39.185 68.356 1.00 36.58 36 SER B C 1
ATOM 2486 O O . SER B 1 37 ? -1.883 39.937 67.877 1.00 37.16 36 SER B O 1
ATOM 2489 N N . VAL B 1 38 ? 0.110 38.907 67.740 1.00 35.12 37 VAL B N 1
ATOM 2490 C CA . VAL B 1 38 ? 0.374 39.386 66.397 1.00 34.41 37 VAL B CA 1
ATOM 2491 C C . VAL B 1 38 ? 0.431 38.131 65.559 1.00 34.54 37 VAL B C 1
ATOM 2492 O O . VAL B 1 38 ? 1.515 37.608 65.296 1.00 35.47 37 VAL B O 1
ATOM 2496 N N . THR B 1 39 ? -0.704 37.603 65.140 1.00 33.97 38 THR B N 1
ATOM 2497 C CA . THR B 1 39 ? -0.626 36.367 64.396 1.00 34.02 38 THR B CA 1
ATOM 2498 C C . THR B 1 39 ? -0.835 36.550 62.922 1.00 32.75 38 THR B C 1
ATOM 2499 O O . THR B 1 39 ? -0.749 37.669 62.446 1.00 33.66 38 THR B O 1
ATOM 2503 N N . ARG B 1 40 ? -1.135 35.455 62.227 1.00 31.84 39 ARG B N 1
ATOM 2504 C CA . ARG B 1 40 ? -1.351 35.402 60.787 1.00 31.04 39 ARG B CA 1
ATOM 2505 C C . ARG B 1 40 ? -2.589 34.566 60.493 1.00 31.88 39 ARG B C 1
ATOM 2506 O O . ARG B 1 40 ? -2.663 33.425 60.927 1.00 32.81 39 ARG B O 1
ATOM 2514 N N . PHE B 1 41 ? -3.554 35.099 59.754 1.00 31.73 40 PHE B N 1
ATOM 2515 C CA . PHE B 1 41 ? -4.738 34.321 59.400 1.00 30.69 40 PHE B CA 1
ATOM 2516 C C . PHE B 1 41 ? -4.229 33.209 58.482 1.00 30.91 40 PHE B C 1
ATOM 2517 O O . PHE B 1 41 ? -3.109 33.277 57.952 1.00 29.96 40 PHE B O 1
ATOM 2525 N N . SER B 1 42 ? -5.087 32.226 58.254 1.00 32.29 41 SER B N 1
ATOM 2526 C CA . SER B 1 42 ? -4.771 31.083 57.420 1.00 33.25 41 SER B CA 1
ATOM 2527 C C . SER B 1 42 ? -4.187 31.455 56.048 1.00 33.13 41 SER B C 1
ATOM 2528 O O . SER B 1 42 ? -3.420 30.684 55.450 1.00 32.91 41 SER B O 1
ATOM 2531 N N . ASP B 1 43 ? -4.571 32.624 55.532 1.00 33.14 42 ASP B N 1
ATOM 2532 C CA . ASP B 1 43 ? -4.078 33.063 54.214 1.00 33.10 42 ASP B CA 1
ATOM 2533 C C . ASP B 1 43 ? -2.772 33.879 54.229 1.00 32.28 42 ASP B C 1
ATOM 2534 O O . ASP B 1 43 ? -2.409 34.544 53.235 1.00 32.88 42 ASP B O 1
ATOM 2539 N N . GLY B 1 44 ? -2.090 33.874 55.363 1.00 31.11 43 GLY B N 1
ATOM 2540 C CA . GLY B 1 44 ? -0.848 34.612 55.442 1.00 28.12 43 GLY B CA 1
ATOM 2541 C C . GLY B 1 44 ? -1.025 36.086 55.687 1.00 27.34 43 GLY B C 1
ATOM 2542 O O . GLY B 1 44 ? -0.040 36.828 55.689 1.00 27.78 43 GLY B O 1
ATOM 2543 N N . GLU B 1 45 ? -2.260 36.536 55.834 1.00 25.31 44 GLU B N 1
ATOM 2544 C CA . GLU B 1 45 ? -2.491 37.945 56.112 1.00 23.89 44 GLU B CA 1
ATOM 2545 C C . GLU B 1 45 ? -2.208 38.147 57.584 1.00 23.52 44 GLU B C 1
ATOM 2546 O O . GLU B 1 45 ? -2.478 37.253 58.366 1.00 23.98 44 GLU B O 1
ATOM 2552 N N . VAL B 1 46 ? -1.658 39.296 57.960 1.00 22.67 45 VAL B N 1
ATOM 2553 C CA . VAL B 1 46 ? -1.332 39.582 59.353 1.00 23.34 45 VAL B CA 1
ATOM 2554 C C . VAL B 1 46 ? -2.547 39.959 60.177 1.00 24.72 45 VAL B C 1
ATOM 2555 O O . VAL B 1 46 ? -3.359 40.781 59.765 1.00 24.66 45 VAL B O 1
ATOM 2559 N N . GLN B 1 47 ? -2.681 39.302 61.324 1.00 27.26 46 GLN B N 1
ATOM 2560 C CA . GLN B 1 47 ? -3.768 39.554 62.244 1.00 28.98 46 GLN B CA 1
ATOM 2561 C C . GLN B 1 47 ? -3.202 40.114 63.530 1.00 29.24 46 GLN B C 1
ATOM 2562 O O . GLN B 1 47 ? -2.311 39.507 64.147 1.00 29.09 46 GLN B O 1
ATOM 2568 N N . ILE B 1 48 ? -3.808 41.186 64.017 1.00 29.48 47 ILE B N 1
ATOM 2569 C CA . ILE B 1 48 ? -3.296 41.819 65.211 1.00 29.69 47 ILE B CA 1
ATOM 2570 C C . ILE B 1 48 ? -4.330 42.080 66.309 1.00 31.59 47 ILE B C 1
ATOM 2571 O O . ILE B 1 48 ? -5.383 42.681 66.053 1.00 31.38 47 ILE B O 1
ATOM 2576 N N . ASN B 1 49 ? -4.063 41.544 67.510 1.00 32.54 48 ASN B N 1
ATOM 2577 C CA . ASN B 1 49 ? -4.949 41.743 68.671 1.00 33.64 48 ASN B CA 1
ATOM 2578 C C . ASN B 1 49 ? -4.141 42.400 69.757 1.00 31.74 48 ASN B C 1
ATOM 2579 O O . ASN B 1 49 ? -3.155 41.817 70.211 1.00 31.80 48 ASN B O 1
ATOM 2584 N N . ILE B 1 50 ? -4.554 43.588 70.171 1.00 29.49 49 ILE B N 1
ATOM 2585 C CA . ILE B 1 50 ? -3.928 44.296 71.266 1.00 27.49 49 ILE B CA 1
ATOM 2586 C C . ILE B 1 50 ? -4.940 44.029 72.367 1.00 28.69 49 ILE B C 1
ATOM 2587 O O . ILE B 1 50 ? -6.030 44.596 72.375 1.00 27.37 49 ILE B O 1
ATOM 2592 N N . GLU B 1 51 ? -4.586 43.095 73.247 1.00 29.92 50 GLU B N 1
ATOM 2593 C CA . GLU B 1 51 ? -5.450 42.657 74.333 1.00 31.77 50 GLU B CA 1
ATOM 2594 C C . GLU B 1 51 ? -5.668 43.509 75.589 1.00 31.00 50 GLU B C 1
ATOM 2595 O O . GLU B 1 51 ? -6.314 43.053 76.540 1.00 31.62 50 GLU B O 1
ATOM 2601 N N . GLU B 1 52 ? -5.186 44.747 75.585 1.00 29.77 51 GLU B N 1
ATOM 2602 C CA . GLU B 1 52 ? -5.413 45.669 76.699 1.00 29.73 51 GLU B CA 1
ATOM 2603 C C . GLU B 1 52 ? -5.616 47.072 76.133 1.00 28.11 51 GLU B C 1
ATOM 2604 O O . GLU B 1 52 ? -4.951 47.457 75.183 1.00 27.12 51 GLU B O 1
ATOM 2610 N N . SER B 1 53 ? -6.471 47.861 76.756 1.00 27.42 52 SER B N 1
ATOM 2611 C CA . SER B 1 53 ? -6.737 49.179 76.238 1.00 27.48 52 SER B CA 1
ATOM 2612 C C . SER B 1 53 ? -5.481 49.999 76.254 1.00 28.04 52 SER B C 1
ATOM 2613 O O . SER B 1 53 ? -4.675 49.881 77.181 1.00 28.01 52 SER B O 1
ATOM 2616 N N . ILE B 1 54 ? -5.275 50.804 75.219 1.00 25.52 53 ILE B N 1
ATOM 2617 C CA . ILE B 1 54 ? -4.085 51.613 75.210 1.00 22.65 53 ILE B CA 1
ATOM 2618 C C . ILE B 1 54 ? -4.349 53.079 74.966 1.00 22.22 53 ILE B C 1
ATOM 2619 O O . ILE B 1 54 ? -3.417 53.834 74.650 1.00 21.76 53 ILE B O 1
ATOM 2624 N N . ARG B 1 55 ? -5.597 53.508 75.136 1.00 20.57 54 ARG B N 1
ATOM 2625 C CA . ARG B 1 55 ? -5.933 54.899 74.924 1.00 19.34 54 ARG B CA 1
ATOM 2626 C C . ARG B 1 55 ? -5.052 55.810 75.772 1.00 20.80 54 ARG B C 1
ATOM 2627 O O . ARG B 1 55 ? -4.901 55.616 76.954 1.00 21.16 54 ARG B O 1
ATOM 2635 N N . GLY B 1 56 ? -4.493 56.840 75.175 1.00 20.76 55 GLY B N 1
ATOM 2636 C CA . GLY B 1 56 ? -3.694 57.754 75.945 1.00 20.56 55 GLY B CA 1
ATOM 2637 C C . GLY B 1 56 ? -2.331 57.266 76.398 1.00 22.03 55 GLY B C 1
ATOM 2638 O O . GLY B 1 56 ? -1.637 58.011 77.092 1.00 22.20 55 GLY B O 1
ATOM 2639 N N . CYS B 1 57 ? -1.938 56.037 76.055 1.00 22.40 56 CYS B N 1
ATOM 2640 C CA . CYS B 1 57 ? -0.610 55.529 76.456 1.00 22.03 56 CYS B CA 1
ATOM 2641 C C . CYS B 1 57 ? 0.475 55.838 75.431 1.00 20.96 56 CYS B C 1
ATOM 2642 O O . CYS B 1 57 ? 0.213 56.103 74.262 1.00 21.53 56 CYS B O 1
ATOM 2645 N N . ASP B 1 58 ? 1.703 55.811 75.892 1.00 20.21 57 ASP B N 1
ATOM 2646 C CA . ASP B 1 58 ? 2.843 56.013 75.041 1.00 20.17 57 ASP B CA 1
ATOM 2647 C C . ASP B 1 58 ? 3.319 54.614 74.711 1.00 19.44 57 ASP B C 1
ATOM 2648 O O . ASP B 1 58 ? 3.829 53.908 75.567 1.00 19.51 57 ASP B O 1
ATOM 2653 N N . CYS B 1 59 ? 3.174 54.218 73.468 1.00 18.69 58 CYS B N 1
ATOM 2654 C CA . CYS B 1 59 ? 3.544 52.903 73.078 1.00 17.59 58 CYS B CA 1
ATOM 2655 C C . CYS B 1 59 ? 4.893 52.870 72.386 1.00 18.00 58 CYS B C 1
ATOM 2656 O O . CYS B 1 59 ? 5.232 53.748 71.620 1.00 17.94 58 CYS B O 1
ATOM 2659 N N . TYR B 1 60 ? 5.671 51.848 72.674 1.00 16.25 59 TYR B N 1
ATOM 2660 C CA . TYR B 1 60 ? 6.964 51.667 72.056 1.00 16.98 59 TYR B CA 1
ATOM 2661 C C . TYR B 1 60 ? 6.867 50.297 71.402 1.00 18.96 59 TYR B C 1
ATOM 2662 O O . TYR B 1 60 ? 6.405 49.333 72.035 1.00 21.15 59 TYR B O 1
ATOM 2671 N N . ILE B 1 61 ? 7.225 50.193 70.134 1.00 15.18 60 ILE B N 1
ATOM 2672 C CA . ILE B 1 61 ? 7.127 48.913 69.478 1.00 15.36 60 ILE B CA 1
ATOM 2673 C C . ILE B 1 61 ? 8.533 48.519 69.182 1.00 16.58 60 ILE B C 1
ATOM 2674 O O . ILE B 1 61 ? 9.289 49.351 68.690 1.00 17.35 60 ILE B O 1
ATOM 2679 N N . ILE B 1 62 ? 8.899 47.270 69.474 1.00 17.26 61 ILE B N 1
ATOM 2680 C CA . ILE B 1 62 ? 10.248 46.815 69.207 1.00 16.81 61 ILE B CA 1
ATOM 2681 C C . ILE B 1 62 ? 10.249 45.863 68.028 1.00 16.97 61 ILE B C 1
ATOM 2682 O O . ILE B 1 62 ? 9.661 44.797 68.104 1.00 16.94 61 ILE B O 1
ATOM 2687 N N . GLN B 1 63 ? 10.884 46.264 66.930 1.00 15.94 62 GLN B N 1
ATOM 2688 C CA . GLN B 1 63 ? 10.942 45.426 65.751 1.00 14.67 62 GLN B CA 1
ATOM 2689 C C . GLN B 1 63 ? 12.127 45.720 64.861 1.00 15.11 62 GLN B C 1
ATOM 2690 O O . GLN B 1 63 ? 12.377 46.862 64.478 1.00 14.20 62 GLN B O 1
ATOM 2696 N N . SER B 1 64 ? 12.888 44.680 64.573 1.00 15.74 63 SER B N 1
ATOM 2697 C CA . SER B 1 64 ? 13.991 44.773 63.645 1.00 17.78 63 SER B CA 1
ATOM 2698 C C . SER B 1 64 ? 13.376 44.379 62.301 1.00 18.87 63 SER B C 1
ATOM 2699 O O . SER B 1 64 ? 12.556 43.459 62.236 1.00 19.27 63 SER B O 1
ATOM 2702 N N . THR B 1 65 ? 13.727 45.055 61.227 1.00 17.22 64 THR B N 1
ATOM 2703 C CA . THR B 1 65 ? 13.161 44.633 59.973 1.00 16.30 64 THR B CA 1
ATOM 2704 C C . THR B 1 65 ? 14.156 43.729 59.247 1.00 17.74 64 THR B C 1
ATOM 2705 O O . THR B 1 65 ? 14.685 44.018 58.158 1.00 17.92 64 THR B O 1
ATOM 2709 N N . SER B 1 66 ? 14.423 42.613 59.904 1.00 17.65 65 SER B N 1
ATOM 2710 C CA . SER B 1 66 ? 15.334 41.629 59.386 1.00 18.65 65 SER B CA 1
ATOM 2711 C C . SER B 1 66 ? 14.536 40.506 58.757 1.00 19.17 65 SER B C 1
ATOM 2712 O O . SER B 1 66 ? 13.315 40.473 58.825 1.00 18.32 65 SER B O 1
ATOM 2715 N N . ASP B 1 67 ? 15.249 39.541 58.202 1.00 21.78 66 ASP B N 1
ATOM 2716 C CA . ASP B 1 67 ? 14.647 38.383 57.538 1.00 22.43 66 ASP B CA 1
ATOM 2717 C C . ASP B 1 67 ? 13.556 37.685 58.298 1.00 21.82 66 ASP B C 1
ATOM 2718 O O . ASP B 1 67 ? 13.722 37.323 59.460 1.00 22.52 66 ASP B O 1
ATOM 2723 N N . PRO B 1 68 ? 12.404 37.515 57.650 1.00 21.85 67 PRO B N 1
ATOM 2724 C CA . PRO B 1 68 ? 12.071 37.968 56.296 1.00 21.22 67 PRO B CA 1
ATOM 2725 C C . PRO B 1 68 ? 11.657 39.418 56.350 1.00 21.04 67 PRO B C 1
ATOM 2726 O O . PRO B 1 68 ? 10.635 39.760 56.941 1.00 20.77 67 PRO B O 1
ATOM 2730 N N . VAL B 1 69 ? 12.437 40.275 55.710 1.00 19.91 68 VAL B N 1
ATOM 2731 C CA . VAL B 1 69 ? 12.187 41.704 55.805 1.00 21.13 68 VAL B CA 1
ATOM 2732 C C . VAL B 1 69 ? 10.814 42.260 55.464 1.00 20.63 68 VAL B C 1
ATOM 2733 O O . VAL B 1 69 ? 10.223 43.000 56.261 1.00 20.00 68 VAL B O 1
ATOM 2737 N N . ASN B 1 70 ? 10.248 41.821 54.359 1.00 18.92 69 ASN B N 1
ATOM 2738 C CA . ASN B 1 70 ? 8.955 42.318 53.960 1.00 17.88 69 ASN B CA 1
ATOM 2739 C C . ASN B 1 70 ? 7.829 41.919 54.903 1.00 18.04 69 ASN B C 1
ATOM 2740 O O . ASN B 1 70 ? 6.838 42.623 55.005 1.00 18.17 69 ASN B O 1
ATOM 2745 N N . GLU B 1 71 ? 7.970 40.807 55.618 1.00 17.71 70 GLU B N 1
ATOM 2746 C CA . GLU B 1 71 ? 6.915 40.396 56.534 1.00 17.02 70 GLU B CA 1
ATOM 2747 C C . GLU B 1 71 ? 7.010 41.253 57.770 1.00 15.97 70 GLU B C 1
ATOM 2748 O O . GLU B 1 71 ? 6.014 41.729 58.280 1.00 17.20 70 GLU B O 1
ATOM 2754 N N . HIS B 1 72 ? 8.214 41.451 58.271 1.00 15.06 71 HIS B N 1
ATOM 2755 C CA . HIS B 1 72 ? 8.381 42.247 59.476 1.00 14.53 71 HIS B CA 1
ATOM 2756 C C . HIS B 1 72 ? 7.982 43.696 59.235 1.00 14.59 71 HIS B C 1
ATOM 2757 O O . HIS B 1 72 ? 7.428 44.340 60.110 1.00 13.95 71 HIS B O 1
ATOM 2764 N N . ILE B 1 73 ? 8.242 44.204 58.030 1.00 15.43 72 ILE B N 1
ATOM 2765 C CA . ILE B 1 73 ? 7.871 45.575 57.693 1.00 14.65 72 ILE B CA 1
ATOM 2766 C C . ILE B 1 73 ? 6.366 45.715 57.718 1.00 16.01 72 ILE B C 1
ATOM 2767 O O . ILE B 1 73 ? 5.839 46.640 58.326 1.00 16.17 72 ILE B O 1
ATOM 2772 N N . MET B 1 74 ? 5.670 44.765 57.110 1.00 16.55 73 MET B N 1
ATOM 2773 C CA . MET B 1 74 ? 4.230 44.825 57.071 1.00 16.33 73 MET B CA 1
ATOM 2774 C C . MET B 1 74 ? 3.586 44.647 58.439 1.00 17.05 73 MET B C 1
ATOM 2775 O O . MET B 1 74 ? 2.685 45.392 58.793 1.00 17.73 73 MET B O 1
ATOM 2780 N N . GLU B 1 75 ? 4.037 43.705 59.244 1.00 15.58 74 GLU B N 1
ATOM 2781 C CA . GLU B 1 75 ? 3.373 43.586 60.520 1.00 16.47 74 GLU B CA 1
ATOM 2782 C C . GLU B 1 75 ? 3.686 44.807 61.367 1.00 15.36 74 GLU B C 1
ATOM 2783 O O . GLU B 1 75 ? 2.871 45.197 62.157 1.00 16.88 74 GLU B O 1
ATOM 2789 N N . LEU B 1 76 ? 4.800 45.483 61.129 1.00 13.46 75 LEU B N 1
ATOM 2790 C CA . LEU B 1 76 ? 5.102 46.703 61.880 1.00 13.12 75 LEU B CA 1
ATOM 2791 C C . LEU B 1 76 ? 4.126 47.817 61.461 1.00 14.36 75 LEU B C 1
ATOM 2792 O O . LEU B 1 76 ? 3.550 48.518 62.300 1.00 14.80 75 LEU B O 1
ATOM 2797 N N . LEU B 1 77 ? 3.964 48.004 60.156 1.00 12.60 76 LEU B N 1
ATOM 2798 C CA . LEU B 1 77 ? 3.069 49.021 59.659 1.00 12.31 76 LEU B CA 1
ATOM 2799 C C . LEU B 1 77 ? 1.635 48.758 60.116 1.00 12.39 76 LEU B C 1
ATOM 2800 O O . LEU B 1 77 ? 0.922 49.666 60.554 1.00 11.70 76 LEU B O 1
ATOM 2805 N N . ILE B 1 78 ? 1.218 47.502 60.043 1.00 12.63 77 ILE B N 1
ATOM 2806 C CA . ILE B 1 78 ? -0.129 47.146 60.437 1.00 12.78 77 ILE B CA 1
ATOM 2807 C C . ILE B 1 78 ? -0.336 47.425 61.920 1.00 15.39 77 ILE B C 1
ATOM 2808 O O . ILE B 1 78 ? -1.363 47.995 62.312 1.00 14.72 77 ILE B O 1
ATOM 2813 N N . MET B 1 79 ? 0.680 47.138 62.733 1.00 16.38 78 MET B N 1
ATOM 2814 C CA . MET B 1 79 ? 0.600 47.420 64.174 1.00 16.45 78 MET B CA 1
ATOM 2815 C C . MET B 1 79 ? 0.482 48.934 64.430 1.00 15.15 78 MET B C 1
ATOM 2816 O O . MET B 1 79 ? -0.306 49.372 65.268 1.00 14.95 78 MET B O 1
ATOM 2821 N N . VAL B 1 80 ? 1.277 49.727 63.723 1.00 13.98 79 VAL B N 1
ATOM 2822 C CA . VAL B 1 80 ? 1.203 51.162 63.862 1.00 13.81 79 VAL B CA 1
ATOM 2823 C C . VAL B 1 80 ? -0.219 51.626 63.563 1.00 14.04 79 VAL B C 1
ATOM 2824 O O . VAL B 1 80 ? -0.786 52.433 64.291 1.00 15.07 79 VAL B O 1
ATOM 2828 N N . ASP B 1 81 ? -0.825 51.078 62.529 1.00 14.34 80 ASP B N 1
ATOM 2829 C CA . ASP B 1 81 ? -2.175 51.478 62.202 1.00 14.85 80 ASP B CA 1
ATOM 2830 C C . ASP B 1 81 ? -3.154 51.131 63.318 1.00 15.03 80 ASP B C 1
ATOM 2831 O O . ASP B 1 81 ? -4.060 51.908 63.621 1.00 12.97 80 ASP B O 1
ATOM 2836 N N . ALA B 1 82 ? -2.999 49.944 63.893 1.00 14.94 81 ALA B N 1
ATOM 2837 C CA . ALA B 1 82 ? -3.885 49.516 64.961 1.00 15.63 81 ALA B CA 1
ATOM 2838 C C . ALA B 1 82 ? -3.795 50.484 66.127 1.00 16.93 81 ALA B C 1
ATOM 2839 O O . ALA B 1 82 ? -4.815 50.965 66.621 1.00 16.78 81 ALA B O 1
ATOM 2841 N N . LEU B 1 83 ? -2.577 50.843 66.516 1.00 15.66 82 LEU B N 1
ATOM 2842 C CA . LEU B 1 83 ? -2.390 51.758 67.635 1.00 15.89 82 LEU B CA 1
ATOM 2843 C C . LEU B 1 83 ? -2.936 53.164 67.373 1.00 18.02 82 LEU B C 1
ATOM 2844 O O . LEU B 1 83 ? -3.543 53.777 68.254 1.00 18.19 82 LEU B O 1
ATOM 2849 N N . LYS B 1 84 ? -2.732 53.670 66.150 1.00 18.73 83 LYS B N 1
ATOM 2850 C CA . LYS B 1 84 ? -3.202 54.992 65.782 1.00 17.12 83 LYS B CA 1
ATOM 2851 C C . LYS B 1 84 ? -4.709 55.061 65.910 1.00 17.04 83 LYS B C 1
ATOM 2852 O O . LYS B 1 84 ? -5.230 55.968 66.559 1.00 17.39 83 LYS B O 1
ATOM 2858 N N . ARG B 1 85 ? -5.403 54.052 65.378 1.00 16.13 84 ARG B N 1
ATOM 2859 C CA . ARG B 1 85 ? -6.848 54.042 65.412 1.00 16.37 84 ARG B CA 1
ATOM 2860 C C . ARG B 1 85 ? -7.391 53.687 66.786 1.00 18.45 84 ARG B C 1
ATOM 2861 O O . ARG B 1 85 ? -8.566 53.898 67.067 1.00 18.00 84 ARG B O 1
ATOM 2869 N N . ALA B 1 86 ? -6.534 53.137 67.638 1.00 18.19 85 ALA B N 1
ATOM 2870 C CA . ALA B 1 86 ? -6.944 52.787 68.985 1.00 19.08 85 ALA B CA 1
ATOM 2871 C C . ALA B 1 86 ? -6.638 53.929 69.940 1.00 20.71 85 ALA B C 1
ATOM 2872 O O . ALA B 1 86 ? -6.770 53.783 71.144 1.00 21.10 85 ALA B O 1
ATOM 2874 N N . SER B 1 87 ? -6.198 55.059 69.408 1.00 19.39 86 SER B N 1
ATOM 2875 C CA . SER B 1 87 ? -5.892 56.236 70.205 1.00 18.54 86 SER B CA 1
ATOM 2876 C C . SER B 1 87 ? -4.647 56.298 71.076 1.00 19.15 86 SER B C 1
ATOM 2877 O O . SER B 1 87 ? -4.634 57.006 72.084 1.00 18.36 86 SER B O 1
ATOM 2880 N N . ALA B 1 88 ? -3.604 55.569 70.710 1.00 18.31 87 ALA B N 1
ATOM 2881 C CA . ALA B 1 88 ? -2.350 55.650 71.431 1.00 17.82 87 ALA B CA 1
ATOM 2882 C C . ALA B 1 88 ? -1.969 57.122 71.461 1.00 19.38 87 ALA B C 1
ATOM 2883 O O . ALA B 1 88 ? -2.279 57.869 70.534 1.00 20.56 87 ALA B O 1
ATOM 2885 N N . LYS B 1 89 ? -1.299 57.559 72.520 1.00 19.50 88 LYS B N 1
ATOM 2886 C CA . LYS B 1 89 ? -0.890 58.946 72.597 1.00 18.61 88 LYS B CA 1
ATOM 2887 C C . LYS B 1 89 ? 0.291 59.163 71.682 1.00 18.34 88 LYS B C 1
ATOM 2888 O O . LYS B 1 89 ? 0.341 60.156 70.990 1.00 19.30 88 LYS B O 1
ATOM 2894 N N . THR B 1 90 ? 1.283 58.281 71.746 1.00 16.66 89 THR B N 1
ATOM 2895 C CA . THR B 1 90 ? 2.434 58.383 70.885 1.00 14.40 89 THR B CA 1
ATOM 2896 C C . THR B 1 90 ? 2.744 56.981 70.438 1.00 14.68 89 THR B C 1
ATOM 2897 O O . THR B 1 90 ? 2.365 56.036 71.093 1.00 16.32 89 THR B O 1
ATOM 2901 N N . ILE B 1 91 ? 3.389 56.822 69.301 1.00 13.60 90 ILE B N 1
ATOM 2902 C CA . ILE B 1 91 ? 3.682 55.485 68.816 1.00 13.50 90 ILE B CA 1
ATOM 2903 C C . ILE B 1 91 ? 5.128 55.573 68.472 1.00 15.06 90 ILE B C 1
ATOM 2904 O O . ILE B 1 91 ? 5.484 56.130 67.452 1.00 15.62 90 ILE B O 1
ATOM 2909 N N . ASN B 1 92 ? 5.967 55.025 69.336 1.00 15.00 91 ASN B N 1
ATOM 2910 C CA . ASN B 1 92 ? 7.417 55.101 69.207 1.00 13.64 91 ASN B CA 1
ATOM 2911 C C . ASN B 1 92 ? 8.022 53.845 68.708 1.00 13.22 91 ASN B C 1
ATOM 2912 O O . ASN B 1 92 ? 7.894 52.825 69.330 1.00 16.67 91 ASN B O 1
ATOM 2917 N N . ILE B 1 93 ? 8.741 53.934 67.607 1.00 13.30 92 ILE B N 1
ATOM 2918 C CA . ILE B 1 93 ? 9.322 52.765 66.988 1.00 13.61 92 ILE B CA 1
ATOM 2919 C C . ILE B 1 93 ? 10.762 52.559 67.358 1.00 14.62 92 ILE B C 1
ATOM 2920 O O . ILE B 1 93 ? 11.574 53.449 67.140 1.00 16.70 92 ILE B O 1
ATOM 2925 N N . VAL B 1 94 ? 11.089 51.382 67.884 1.00 14.25 93 VAL B N 1
ATOM 2926 C CA . VAL B 1 94 ? 12.456 51.066 68.262 1.00 12.70 93 VAL B CA 1
ATOM 2927 C C . VAL B 1 94 ? 12.884 50.062 67.215 1.00 14.11 93 VAL B C 1
ATOM 2928 O O . VAL B 1 94 ? 12.344 48.961 67.171 1.00 13.66 93 VAL B O 1
ATOM 2932 N N . ILE B 1 95 ? 13.809 50.453 66.340 1.00 14.34 94 ILE B N 1
ATOM 2933 C CA . ILE B 1 95 ? 14.302 49.588 65.264 1.00 13.14 94 ILE B CA 1
ATOM 2934 C C . ILE B 1 95 ? 15.785 49.245 65.449 1.00 13.90 94 ILE B C 1
ATOM 2935 O O . ILE B 1 95 ? 16.670 49.994 65.045 1.00 13.06 94 ILE B O 1
ATOM 2940 N N . PRO B 1 96 ? 16.072 48.076 66.033 1.00 15.24 95 PRO B N 1
ATOM 2941 C CA . PRO B 1 96 ? 17.464 47.684 66.247 1.00 14.28 95 PRO B CA 1
ATOM 2942 C C . PRO B 1 96 ? 18.195 47.474 64.920 1.00 16.26 95 PRO B C 1
ATOM 2943 O O . PRO B 1 96 ? 19.379 47.755 64.822 1.00 16.73 95 PRO B O 1
ATOM 2947 N N . TYR B 1 97 ? 17.505 46.927 63.923 1.00 15.50 96 TYR B N 1
ATOM 2948 C CA . TYR B 1 97 ? 18.089 46.737 62.602 1.00 14.04 96 TYR B CA 1
ATOM 2949 C C . TYR B 1 97 ? 17.099 47.232 61.540 1.00 12.84 96 TYR B C 1
ATOM 2950 O O . TYR B 1 97 ? 15.978 46.739 61.418 1.00 12.11 96 TYR B O 1
ATOM 2959 N N . TYR B 1 98 ? 17.563 48.175 60.745 1.00 12.99 97 TYR B N 1
ATOM 2960 C CA . TYR B 1 98 ? 16.762 48.811 59.725 1.00 13.90 97 TYR B CA 1
ATOM 2961 C C . TYR B 1 98 ? 16.987 48.166 58.349 1.00 13.82 97 TYR B C 1
ATOM 2962 O O . TYR B 1 98 ? 17.951 48.438 57.657 1.00 13.33 97 TYR B O 1
ATOM 2971 N N . GLY B 1 99 ? 16.113 47.252 57.981 1.00 14.20 98 GLY B N 1
ATOM 2972 C CA . GLY B 1 99 ? 16.235 46.609 56.690 1.00 13.55 98 GLY B CA 1
ATOM 2973 C C . GLY B 1 99 ? 16.135 47.638 55.586 1.00 14.25 98 GLY B C 1
ATOM 2974 O O . GLY B 1 99 ? 15.593 48.712 55.792 1.00 13.37 98 GLY B O 1
ATOM 2975 N N . TYR B 1 100 ? 16.712 47.319 54.435 1.00 13.34 99 TYR B N 1
ATOM 2976 C CA . TYR B 1 100 ? 16.697 48.177 53.262 1.00 11.89 99 TYR B CA 1
ATOM 2977 C C . TYR B 1 100 ? 17.583 49.375 53.402 1.00 13.93 99 TYR B C 1
ATOM 2978 O O . TYR B 1 100 ? 17.638 50.205 52.518 1.00 16.29 99 TYR B O 1
ATOM 2987 N N . ALA B 1 101 ? 18.333 49.448 54.481 1.00 13.96 100 ALA B N 1
ATOM 2988 C CA . ALA B 1 101 ? 19.210 50.582 54.667 1.00 14.75 100 ALA B CA 1
ATOM 2989 C C . ALA B 1 101 ? 20.213 50.705 53.541 1.00 15.04 100 ALA B C 1
ATOM 2990 O O . ALA B 1 101 ? 20.636 51.790 53.208 1.00 14.77 100 ALA B O 1
ATOM 2992 N N . ARG B 1 102 ? 20.605 49.587 52.960 1.00 14.80 101 ARG B N 1
ATOM 2993 C CA . ARG B 1 102 ? 21.589 49.633 51.901 1.00 17.67 101 ARG B CA 1
ATOM 2994 C C . ARG B 1 102 ? 21.082 50.286 50.631 1.00 18.90 101 ARG B C 1
ATOM 2995 O O . ARG B 1 102 ? 21.871 50.790 49.864 1.00 21.79 101 ARG B O 1
ATOM 3003 N N . GLN B 1 103 ? 19.775 50.287 50.403 1.00 19.76 102 GLN B N 1
ATOM 3004 C CA . GLN B 1 103 ? 19.243 50.956 49.211 1.00 21.12 102 GLN B CA 1
ATOM 3005 C C . GLN B 1 103 ? 18.898 52.409 49.630 1.00 19.53 102 GLN B C 1
ATOM 3006 O O . GLN B 1 103 ? 17.742 52.763 49.860 1.00 17.17 102 GLN B O 1
ATOM 3012 N N . ASP B 1 104 ? 19.957 53.200 49.802 1.00 18.53 103 ASP B N 1
ATOM 3013 C CA . ASP B 1 104 ? 19.886 54.572 50.232 1.00 17.58 103 ASP B CA 1
ATOM 3014 C C . ASP B 1 104 ? 20.051 55.646 49.142 1.00 18.13 103 ASP B C 1
ATOM 3015 O O . ASP B 1 104 ? 20.221 56.812 49.474 1.00 18.06 103 ASP B O 1
ATOM 3020 N N . ARG B 1 105 ? 20.108 55.260 47.863 1.00 18.75 104 ARG B N 1
ATOM 3021 C CA . ARG B 1 105 ? 20.160 56.204 46.730 1.00 19.72 104 ARG B CA 1
ATOM 3022 C C . ARG B 1 105 ? 20.124 55.519 45.380 1.00 18.95 104 ARG B C 1
ATOM 3023 O O . ARG B 1 105 ? 20.064 54.310 45.324 1.00 17.75 104 ARG B O 1
ATOM 3031 N N . LYS B 1 106 ? 19.990 56.269 44.300 1.00 18.92 105 LYS B N 1
ATOM 3032 C CA . LYS B 1 106 ? 19.995 55.614 43.002 1.00 21.31 105 LYS B CA 1
ATOM 3033 C C . LYS B 1 106 ? 21.436 55.426 42.608 1.00 22.91 105 LYS B C 1
ATOM 3034 O O . LYS B 1 106 ? 22.123 56.374 42.232 1.00 21.92 105 LYS B O 1
ATOM 3040 N N . ALA B 1 107 ? 21.912 54.207 42.812 1.00 24.89 106 ALA B N 1
ATOM 3041 C CA . ALA B 1 107 ? 23.282 53.842 42.495 1.00 26.34 106 ALA B CA 1
ATOM 3042 C C . ALA B 1 107 ? 23.380 53.628 40.976 1.00 27.34 106 ALA B C 1
ATOM 3043 O O . ALA B 1 107 ? 24.422 53.861 40.360 1.00 27.15 106 ALA B O 1
ATOM 3045 N N . ARG B 1 108 ? 22.275 53.189 40.384 1.00 28.58 107 ARG B N 1
ATOM 3046 C CA . ARG B 1 108 ? 22.185 52.938 38.939 1.00 30.42 107 ARG B CA 1
ATOM 3047 C C . ARG B 1 108 ? 20.817 53.410 38.533 1.00 27.71 107 ARG B C 1
ATOM 3048 O O . ARG B 1 108 ? 20.001 53.806 39.379 1.00 28.65 107 ARG B O 1
ATOM 3056 N N . SER B 1 109 ? 20.522 53.288 37.262 1.00 25.15 108 SER B N 1
ATOM 3057 C CA . SER B 1 109 ? 19.268 53.778 36.779 1.00 24.52 108 SER B CA 1
ATOM 3058 C C . SER B 1 109 ? 18.020 53.011 37.154 1.00 22.36 108 SER B C 1
ATOM 3059 O O . SER B 1 109 ? 18.039 51.809 37.366 1.00 20.91 108 SER B O 1
ATOM 3062 N N . ARG B 1 110 ? 16.957 53.782 37.340 1.00 21.62 109 ARG B N 1
ATOM 3063 C CA . ARG B 1 110 ? 15.661 53.259 37.672 1.00 22.83 109 ARG B CA 1
ATOM 3064 C C . ARG B 1 110 ? 15.639 52.441 38.949 1.00 22.34 109 ARG B C 1
ATOM 3065 O O . ARG B 1 110 ? 14.784 51.592 39.102 1.00 22.87 109 ARG B O 1
ATOM 3073 N N . GLU B 1 111 ? 16.540 52.739 39.889 1.00 22.05 110 GLU B N 1
ATOM 3074 C CA . GLU B 1 111 ? 16.554 52.026 41.161 1.00 20.70 110 GLU B CA 1
ATOM 3075 C C . GLU B 1 111 ? 15.650 52.754 42.157 1.00 17.79 110 GLU B C 1
ATOM 3076 O O . GLU B 1 111 ? 15.420 53.934 42.019 1.00 14.51 110 GLU B O 1
ATOM 3082 N N . PRO B 1 112 ? 15.005 52.019 43.071 1.00 16.12 111 PRO B N 1
ATOM 3083 C CA . PRO B 1 112 ? 14.167 52.710 44.058 1.00 15.62 111 PRO B CA 1
ATOM 3084 C C . PRO B 1 112 ? 15.120 53.112 45.184 1.00 15.13 111 PRO B C 1
ATOM 3085 O O . PRO B 1 112 ? 16.275 52.706 45.165 1.00 16.61 111 PRO B O 1
ATOM 3089 N N . ILE B 1 113 ? 14.710 54.030 46.045 1.00 14.90 112 ILE B N 1
ATOM 3090 C CA . ILE B 1 113 ? 15.503 54.410 47.225 1.00 12.71 112 ILE B CA 1
ATOM 3091 C C . ILE B 1 113 ? 14.585 53.887 48.352 1.00 12.52 112 ILE B C 1
ATOM 3092 O O . ILE B 1 113 ? 13.815 54.631 48.970 1.00 11.14 112 ILE B O 1
ATOM 3097 N N . THR B 1 114 ? 14.656 52.579 48.560 1.00 11.85 113 THR B N 1
ATOM 3098 C CA . THR B 1 114 ? 13.847 51.889 49.522 1.00 12.88 113 THR B CA 1
ATOM 3099 C C . THR B 1 114 ? 13.950 52.353 50.975 1.00 13.69 113 THR B C 1
ATOM 3100 O O . THR B 1 114 ? 12.940 52.390 51.661 1.00 14.62 113 THR B O 1
ATOM 3104 N N . ALA B 1 115 ? 15.135 52.687 51.457 1.00 13.25 114 ALA B N 1
ATOM 3105 C CA . ALA B 1 115 ? 15.247 53.159 52.821 1.00 12.60 114 ALA B CA 1
ATOM 3106 C C . ALA B 1 115 ? 14.377 54.409 52.971 1.00 13.10 114 ALA B C 1
ATOM 3107 O O . ALA B 1 115 ? 13.776 54.635 54.013 1.00 15.06 114 ALA B O 1
ATOM 3109 N N . LYS B 1 116 ? 14.265 55.215 51.919 1.00 11.74 115 LYS B N 1
ATOM 3110 C CA . LYS B 1 116 ? 13.455 56.408 52.006 1.00 10.36 115 LYS B CA 1
ATOM 3111 C C . LYS B 1 116 ? 11.967 56.087 51.961 1.00 12.53 115 LYS B C 1
ATOM 3112 O O . LYS B 1 116 ? 11.164 56.689 52.673 1.00 12.16 115 LYS B O 1
ATOM 3118 N N . LEU B 1 117 ? 11.599 55.122 51.122 1.00 12.70 116 LEU B N 1
ATOM 3119 C CA . LEU B 1 117 ? 10.209 54.705 51.008 1.00 12.07 116 LEU B CA 1
ATOM 3120 C C . LEU B 1 117 ? 9.735 54.140 52.310 1.00 12.55 116 LEU B C 1
ATOM 3121 O O . LEU B 1 117 ? 8.635 54.420 52.718 1.00 12.36 116 LEU B O 1
ATOM 3126 N N . PHE B 1 118 ? 10.567 53.340 52.964 1.00 12.92 117 PHE B N 1
ATOM 3127 C CA . PHE B 1 118 ? 10.203 52.786 54.243 1.00 11.16 117 PHE B CA 1
ATOM 3128 C C . PHE B 1 118 ? 9.898 53.942 55.197 1.00 11.57 117 PHE B C 1
ATOM 3129 O O . PHE B 1 118 ? 8.862 53.951 55.850 1.00 11.89 117 PHE B O 1
ATOM 3137 N N . ALA B 1 119 ? 10.779 54.929 55.229 1.00 10.76 118 ALA B N 1
ATOM 3138 C CA . ALA B 1 119 ? 10.597 56.075 56.063 1.00 10.08 118 ALA B CA 1
ATOM 3139 C C . ALA B 1 119 ? 9.255 56.725 55.746 1.00 12.80 118 ALA B C 1
ATOM 3140 O O . ALA B 1 119 ? 8.469 56.992 56.641 1.00 11.17 118 ALA B O 1
ATOM 3142 N N . ASN B 1 120 ? 8.956 56.945 54.469 1.00 13.50 119 ASN B N 1
ATOM 3143 C CA . ASN B 1 120 ? 7.668 57.546 54.117 1.00 13.13 119 ASN B CA 1
ATOM 3144 C C . ASN B 1 120 ? 6.514 56.666 54.571 1.00 13.10 119 ASN B C 1
ATOM 3145 O O . ASN B 1 120 ? 5.527 57.149 55.060 1.00 12.12 119 ASN B O 1
ATOM 3150 N N . LEU B 1 121 ? 6.655 55.357 54.450 1.00 13.61 120 LEU B N 1
ATOM 3151 C CA . LEU B 1 121 ? 5.593 54.460 54.865 1.00 12.24 120 LEU B CA 1
ATOM 3152 C C . LEU B 1 121 ? 5.303 54.532 56.345 1.00 13.56 120 LEU B C 1
ATOM 3153 O O . LEU B 1 121 ? 4.150 54.635 56.728 1.00 12.24 120 LEU B O 1
ATOM 3158 N N . LEU B 1 122 ? 6.352 54.534 57.163 1.00 12.50 121 LEU B N 1
ATOM 3159 C CA . LEU B 1 122 ? 6.227 54.550 58.618 1.00 12.57 121 LEU B CA 1
ATOM 3160 C C . LEU B 1 122 ? 5.518 55.796 59.099 1.00 12.83 121 LEU B C 1
ATOM 3161 O O . LEU B 1 122 ? 4.683 55.733 59.991 1.00 12.66 121 LEU B O 1
ATOM 3166 N N . GLU B 1 123 ? 5.829 56.926 58.477 1.00 13.07 122 GLU B N 1
ATOM 3167 C CA . GLU B 1 123 ? 5.196 58.179 58.832 1.00 14.48 122 GLU B CA 1
ATOM 3168 C C . GLU B 1 123 ? 3.753 58.205 58.421 1.00 14.38 122 GLU B C 1
ATOM 3169 O O . GLU B 1 123 ? 2.936 58.736 59.146 1.00 15.91 122 GLU B O 1
ATOM 3175 N N . THR B 1 124 ? 3.459 57.639 57.257 1.00 14.81 123 THR B N 1
ATOM 3176 C CA . THR B 1 124 ? 2.114 57.593 56.728 1.00 12.77 123 THR B CA 1
ATOM 3177 C C . THR B 1 124 ? 1.304 56.720 57.638 1.00 13.27 123 THR B C 1
ATOM 3178 O O . THR B 1 124 ? 0.187 57.065 57.942 1.00 13.03 123 THR B O 1
ATOM 3182 N N . ALA B 1 125 ? 1.866 55.604 58.095 1.00 13.29 124 ALA B N 1
ATOM 3183 C CA . ALA B 1 125 ? 1.137 54.699 58.986 1.00 12.46 124 ALA B CA 1
ATOM 3184 C C . ALA B 1 125 ? 0.786 55.390 60.284 1.00 13.05 124 ALA B C 1
ATOM 3185 O O . ALA B 1 125 ? -0.219 55.087 60.895 1.00 14.47 124 ALA B O 1
ATOM 3187 N N . GLY B 1 126 ? 1.645 56.290 60.728 1.00 12.66 125 GLY B N 1
ATOM 3188 C CA . GLY B 1 126 ? 1.361 57.012 61.943 1.00 13.61 125 GLY B CA 1
ATOM 3189 C C . GLY B 1 126 ? 2.447 57.068 63.003 1.00 15.09 125 GLY B C 1
ATOM 3190 O O . GLY B 1 126 ? 2.158 57.410 64.143 1.00 16.31 125 GLY B O 1
ATOM 3191 N N . ALA B 1 127 ? 3.681 56.733 62.666 1.00 13.60 126 ALA B N 1
ATOM 3192 C CA . ALA B 1 127 ? 4.738 56.758 63.658 1.00 12.75 126 ALA B CA 1
ATOM 3193 C C . ALA B 1 127 ? 4.992 58.149 64.180 1.00 14.59 126 ALA B C 1
ATOM 3194 O O . ALA B 1 127 ? 4.925 59.123 63.444 1.00 14.53 126 ALA B O 1
ATOM 3196 N N . THR B 1 128 ? 5.304 58.226 65.464 1.00 14.52 127 THR B N 1
ATOM 3197 C CA . THR B 1 128 ? 5.591 59.462 66.180 1.00 13.98 127 THR B CA 1
ATOM 3198 C C . THR B 1 128 ? 7.105 59.713 66.180 1.00 14.36 127 THR B C 1
ATOM 3199 O O . THR B 1 128 ? 7.575 60.824 65.981 1.00 15.13 127 THR B O 1
ATOM 3203 N N . ARG B 1 129 ? 7.889 58.692 66.450 1.00 13.99 128 ARG B N 1
ATOM 3204 C CA . ARG B 1 129 ? 9.329 58.869 66.452 1.00 15.44 128 ARG B CA 1
ATOM 3205 C C . ARG B 1 129 ? 9.999 57.527 66.268 1.00 14.81 128 ARG B C 1
ATOM 3206 O O . ARG B 1 129 ? 9.353 56.495 66.327 1.00 14.50 128 ARG B O 1
ATOM 3214 N N . VAL B 1 130 ? 11.287 57.561 65.964 1.00 14.68 129 VAL B N 1
ATOM 3215 C CA . VAL B 1 130 ? 12.060 56.352 65.782 1.00 14.62 129 VAL B CA 1
ATOM 3216 C C . VAL B 1 130 ? 13.349 56.405 66.573 1.00 14.30 129 VAL B C 1
ATOM 3217 O O . VAL B 1 130 ? 13.907 57.472 66.791 1.00 14.07 129 VAL B O 1
ATOM 3221 N N . ILE B 1 131 ? 13.758 55.247 67.070 1.00 14.89 130 ILE B N 1
ATOM 3222 C CA . ILE B 1 131 ? 15.014 55.075 67.793 1.00 15.30 130 ILE B CA 1
ATOM 3223 C C . ILE B 1 131 ? 15.696 53.986 66.930 1.00 15.60 130 ILE B C 1
ATOM 3224 O O . ILE B 1 131 ? 15.166 52.882 66.772 1.00 15.76 130 ILE B O 1
ATOM 3229 N N . ALA B 1 132 ? 16.793 54.340 66.267 1.00 14.54 131 ALA B N 1
ATOM 3230 C CA . ALA B 1 132 ? 17.480 53.409 65.402 1.00 14.09 131 ALA B CA 1
ATOM 3231 C C . ALA B 1 132 ? 18.910 53.186 65.866 1.00 14.67 131 ALA B C 1
ATOM 3232 O O . ALA B 1 132 ? 19.456 54.019 66.528 1.00 15.24 131 ALA B O 1
ATOM 3234 N N . LEU B 1 133 ? 19.519 52.078 65.461 1.00 14.61 132 LEU B N 1
ATOM 3235 C CA . LEU B 1 133 ? 20.890 51.708 65.844 1.00 15.17 132 LEU B CA 1
ATOM 3236 C C . LEU B 1 133 ? 21.815 51.439 64.661 1.00 14.73 132 LEU B C 1
ATOM 3237 O O . LEU B 1 133 ? 21.519 50.618 63.796 1.00 14.94 132 LEU B O 1
ATOM 3242 N N . ASP B 1 134 ? 22.959 52.100 64.629 1.00 15.84 133 ASP B N 1
ATOM 3243 C CA . ASP B 1 134 ? 23.907 51.890 63.548 1.00 17.24 133 ASP B CA 1
ATOM 3244 C C . ASP B 1 134 ? 23.300 51.739 62.152 1.00 18.07 133 ASP B C 1
ATOM 3245 O O . ASP B 1 134 ? 23.349 50.668 61.554 1.00 17.58 133 ASP B O 1
ATOM 3250 N N . LEU B 1 135 ? 22.682 52.813 61.681 1.00 17.28 134 LEU B N 1
ATOM 3251 C CA . LEU B 1 135 ? 22.095 52.842 60.360 1.00 17.10 134 LEU B CA 1
ATOM 3252 C C . LEU B 1 135 ? 23.238 52.759 59.362 1.00 17.73 134 LEU B C 1
ATOM 3253 O O . LEU B 1 135 ? 24.278 53.367 59.537 1.00 17.81 134 LEU B O 1
ATOM 3258 N N . HIS B 1 136 ? 23.030 52.022 58.294 1.00 16.80 135 HIS B N 1
ATOM 3259 C CA . HIS B 1 136 ? 24.046 51.879 57.277 1.00 17.27 135 HIS B CA 1
ATOM 3260 C C . HIS B 1 136 ? 24.608 53.225 56.790 1.00 17.38 135 HIS B C 1
ATOM 3261 O O . HIS B 1 136 ? 25.770 53.330 56.487 1.00 17.88 135 HIS B O 1
ATOM 3268 N N . ALA B 1 137 ? 23.773 54.243 56.679 1.00 16.61 136 ALA B N 1
ATOM 3269 C CA . ALA B 1 137 ? 24.239 55.561 56.295 1.00 16.02 136 ALA B CA 1
ATOM 3270 C C . ALA B 1 137 ? 23.593 56.475 57.320 1.00 16.31 136 ALA B C 1
ATOM 3271 O O . ALA B 1 137 ? 22.394 56.398 57.535 1.00 16.52 136 ALA B O 1
ATOM 3273 N N . PRO B 1 138 ? 24.383 57.315 57.999 1.00 15.54 137 PRO B N 1
ATOM 3274 C CA . PRO B 1 138 ? 23.777 58.204 58.991 1.00 15.45 137 PRO B CA 1
ATOM 3275 C C . PRO B 1 138 ? 22.774 59.217 58.389 1.00 14.46 137 PRO B C 1
ATOM 3276 O O . PRO B 1 138 ? 21.881 59.694 59.068 1.00 12.59 137 PRO B O 1
ATOM 3280 N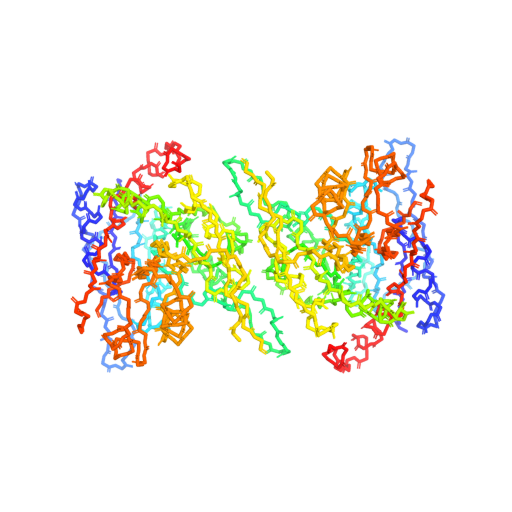 N . GLN B 1 139 ? 22.918 59.497 57.100 1.00 15.93 138 GLN B N 1
ATOM 3281 C CA . GLN B 1 139 ? 22.037 60.405 56.386 1.00 14.74 138 GLN B CA 1
ATOM 3282 C C . GLN B 1 139 ? 20.623 59.877 56.366 1.00 15.53 138 GLN B C 1
ATOM 3283 O O . GLN B 1 139 ? 19.689 60.619 56.095 1.00 17.43 138 GLN B O 1
ATOM 3289 N N . ILE B 1 140 ? 20.443 58.602 56.674 1.00 15.11 139 ILE B N 1
ATOM 3290 C CA . ILE B 1 140 ? 19.106 58.054 56.718 1.00 14.89 139 ILE B CA 1
ATOM 3291 C C . ILE B 1 140 ? 18.293 58.722 57.831 1.00 14.69 139 ILE B C 1
ATOM 3292 O O . ILE B 1 140 ? 17.090 58.747 57.767 1.00 16.08 139 ILE B O 1
ATOM 3297 N N . GLN B 1 141 ? 18.960 59.329 58.806 1.00 15.07 140 GLN B N 1
ATOM 3298 C CA . GLN B 1 141 ? 18.291 60.016 59.900 1.00 14.83 140 GLN B CA 1
ATOM 3299 C C . GLN B 1 141 ? 17.534 61.197 59.264 1.00 15.41 140 GLN B C 1
ATOM 3300 O O . GLN B 1 141 ? 16.482 61.577 59.717 1.00 16.74 140 GLN B O 1
ATOM 3306 N N . GLY B 1 142 ? 18.040 61.722 58.153 1.00 14.81 141 GLY B N 1
ATOM 3307 C CA . GLY B 1 142 ? 17.391 62.835 57.489 1.00 11.19 141 GLY B CA 1
ATOM 3308 C C . GLY B 1 142 ? 16.285 62.398 56.541 1.00 14.13 141 GLY B C 1
ATOM 3309 O O . GLY B 1 142 ? 15.683 63.216 55.866 1.00 13.91 141 GLY B O 1
ATOM 3310 N N . PHE B 1 143 ? 16.042 61.098 56.432 1.00 13.69 142 PHE B N 1
ATOM 3311 C CA . PHE B 1 143 ? 14.984 60.624 55.565 1.00 12.13 142 PHE B CA 1
ATOM 3312 C C . PHE B 1 143 ? 13.658 60.816 56.268 1.00 14.18 142 PHE B C 1
ATOM 3313 O O . PHE B 1 143 ? 12.601 60.715 55.643 1.00 13.89 142 PHE B O 1
ATOM 3321 N N . PHE B 1 144 ? 13.709 61.066 57.575 1.00 13.20 143 PHE B N 1
ATOM 3322 C CA . PHE B 1 144 ? 12.509 61.265 58.374 1.00 13.39 143 PHE B CA 1
ATOM 3323 C C . PHE B 1 144 ? 12.330 62.738 58.699 1.00 14.76 143 PHE B C 1
ATOM 3324 O O . PHE B 1 144 ? 13.286 63.496 58.663 1.00 14.82 143 PHE B O 1
ATOM 3332 N N . ASP B 1 145 ? 11.091 63.148 58.945 1.00 17.33 144 ASP B N 1
ATOM 3333 C CA . ASP B 1 145 ? 10.810 64.494 59.413 1.00 18.27 144 ASP B CA 1
ATOM 3334 C C . ASP B 1 145 ? 10.225 64.392 60.802 1.00 18.72 144 ASP B C 1
ATOM 3335 O O . ASP B 1 145 ? 9.797 65.401 61.373 1.00 21.13 144 ASP B O 1
ATOM 3340 N N . ILE B 1 146 ? 10.069 63.161 61.271 1.00 16.27 145 ILE B N 1
ATOM 3341 C CA . ILE B 1 146 ? 9.641 62.939 62.632 1.00 16.06 145 ILE B CA 1
ATOM 3342 C C . ILE B 1 146 ? 10.976 62.770 63.363 1.00 16.22 145 ILE B C 1
ATOM 3343 O O . ILE B 1 146 ? 12.019 62.508 62.734 1.00 15.48 145 ILE B O 1
ATOM 3348 N N . PRO B 1 147 ? 10.987 63.016 64.671 1.00 15.68 146 PRO B N 1
ATOM 3349 C CA . PRO B 1 147 ? 12.209 62.875 65.448 1.00 16.51 146 PRO B CA 1
ATOM 3350 C C . PRO B 1 147 ? 12.727 61.441 65.360 1.00 15.63 146 PRO B C 1
ATOM 3351 O O . PRO B 1 147 ? 11.950 60.473 65.411 1.00 17.16 146 PRO B O 1
ATOM 3355 N N . ILE B 1 148 ? 14.035 61.315 65.253 1.00 14.72 147 ILE B N 1
ATOM 3356 C CA . ILE B 1 148 ? 14.679 60.025 65.209 1.00 15.88 147 ILE B CA 1
ATOM 3357 C C . ILE B 1 148 ? 16.035 60.131 65.889 1.00 16.20 147 ILE B C 1
ATOM 3358 O O . ILE B 1 148 ? 16.804 61.047 65.588 1.00 16.79 147 ILE B O 1
ATOM 3363 N N . ASP B 1 149 ? 16.256 59.251 66.874 1.00 15.74 148 ASP B N 1
ATOM 3364 C CA . ASP B 1 149 ? 17.496 59.138 67.641 1.00 16.42 148 ASP B CA 1
ATOM 3365 C C . ASP B 1 149 ? 18.335 58.011 67.047 1.00 17.92 148 ASP B C 1
ATOM 3366 O O . ASP B 1 149 ? 17.861 56.900 66.895 1.00 19.26 148 ASP B O 1
ATOM 3371 N N . HIS B 1 150 ? 19.577 58.290 66.687 1.00 18.38 149 HIS B N 1
ATOM 3372 C CA . HIS B 1 150 ? 20.445 57.286 66.074 1.00 19.30 149 HIS B CA 1
ATOM 3373 C C . HIS B 1 150 ? 21.582 56.888 67.045 1.00 20.25 149 HIS B C 1
ATOM 3374 O O . HIS B 1 150 ? 22.482 57.688 67.300 1.00 20.79 149 HIS B O 1
ATOM 3381 N N . LEU B 1 151 ? 21.511 55.678 67.599 1.00 19.12 150 LEU B N 1
ATOM 3382 C CA . LEU B 1 151 ? 22.489 55.180 68.547 1.00 19.19 150 LEU B CA 1
ATOM 3383 C C . LEU B 1 151 ? 23.576 54.452 67.813 1.00 20.95 150 LEU B C 1
ATOM 3384 O O . LEU B 1 151 ? 23.304 53.883 66.755 1.00 20.34 150 LEU B O 1
ATOM 3389 N N . MET B 1 152 ? 24.808 54.523 68.335 1.00 23.50 151 MET B N 1
ATOM 3390 C CA . MET B 1 152 ? 25.991 53.860 67.753 1.00 25.45 151 MET B CA 1
ATOM 3391 C C . MET B 1 152 ? 26.252 52.605 68.548 1.00 25.16 151 MET B C 1
ATOM 3392 O O . MET B 1 152 ? 26.133 52.613 69.768 1.00 26.32 151 MET B O 1
ATOM 3397 N N . GLY B 1 153 ? 26.768 51.587 67.888 1.00 23.65 152 GLY B N 1
ATOM 3398 C CA . GLY B 1 153 ? 27.044 50.335 68.573 1.00 23.21 152 GLY B CA 1
ATOM 3399 C C . GLY B 1 153 ? 28.522 50.078 68.806 1.00 22.99 152 GLY B C 1
ATOM 3400 O O . GLY B 1 153 ? 28.904 49.195 69.573 1.00 22.18 152 GLY B O 1
ATOM 3401 N N . VAL B 1 154 ? 29.356 50.899 68.189 1.00 22.67 153 VAL B N 1
ATOM 3402 C CA . VAL B 1 154 ? 30.791 50.766 68.307 1.00 24.46 153 VAL B CA 1
ATOM 3403 C C . VAL B 1 154 ? 31.280 50.776 69.751 1.00 24.47 153 VAL B C 1
ATOM 3404 O O . VAL B 1 154 ? 32.104 49.959 70.132 1.00 25.21 153 VAL B O 1
ATOM 3408 N N . PRO B 1 155 ? 30.763 51.687 70.587 1.00 25.38 154 PRO B N 1
ATOM 3409 C CA . PRO B 1 155 ? 31.243 51.681 71.975 1.00 25.00 154 PRO B CA 1
ATOM 3410 C C . PRO B 1 155 ? 31.073 50.312 72.650 1.00 25.73 154 PRO B C 1
ATOM 3411 O O . PRO B 1 155 ? 31.847 49.946 73.514 1.00 25.66 154 PRO B O 1
ATOM 3415 N N . ILE B 1 156 ? 30.072 49.545 72.236 1.00 25.85 155 ILE B N 1
ATOM 3416 C CA . ILE B 1 156 ? 29.840 48.217 72.805 1.00 25.14 155 ILE B CA 1
ATOM 3417 C C . ILE B 1 156 ? 30.894 47.197 72.319 1.00 25.76 155 ILE B C 1
ATOM 3418 O O . ILE B 1 156 ? 31.404 46.374 73.094 1.00 24.18 155 ILE B O 1
ATOM 3423 N N . LEU B 1 157 ? 31.221 47.251 71.039 1.00 24.72 156 LEU B N 1
ATOM 3424 C CA . LEU B 1 157 ? 32.215 46.359 70.480 1.00 23.91 156 LEU B CA 1
ATOM 3425 C C . LEU B 1 157 ? 33.589 46.794 71.021 1.00 23.13 156 LEU B C 1
ATOM 3426 O O . LEU B 1 157 ? 34.453 45.981 71.274 1.00 23.63 156 LEU B O 1
ATOM 3431 N N . GLY B 1 158 ? 33.777 48.086 71.204 1.00 22.33 157 GLY B N 1
ATOM 3432 C CA . GLY B 1 158 ? 35.045 48.584 71.687 1.00 23.32 157 GLY B CA 1
ATOM 3433 C C . GLY B 1 158 ? 35.346 48.101 73.087 1.00 24.79 157 GLY B C 1
ATOM 3434 O O . GLY B 1 158 ? 36.460 47.646 73.382 1.00 24.62 157 GLY B O 1
ATOM 3435 N N . GLU B 1 159 ? 34.356 48.199 73.966 1.00 25.72 158 GLU B N 1
ATOM 3436 C CA . GLU B 1 159 ? 34.535 47.748 75.346 1.00 27.52 158 GLU B CA 1
ATOM 3437 C C . GLU B 1 159 ? 34.951 46.269 75.424 1.00 25.59 158 GLU B C 1
ATOM 3438 O O . GLU B 1 159 ? 35.883 45.925 76.133 1.00 25.39 158 GLU B O 1
ATOM 3444 N N . TYR B 1 160 ? 34.309 45.403 74.664 1.00 22.30 159 TYR B N 1
ATOM 3445 C CA . TYR B 1 160 ? 34.669 44.003 74.662 1.00 20.01 159 TYR B CA 1
ATOM 3446 C C . TYR B 1 160 ? 36.141 43.777 74.262 1.00 20.56 159 TYR B C 1
ATOM 3447 O O . TYR B 1 160 ? 36.871 43.025 74.918 1.00 19.26 159 TYR B O 1
ATOM 3456 N N . PHE B 1 161 ? 36.575 44.367 73.148 1.00 21.27 160 PHE B N 1
ATOM 3457 C CA . PHE B 1 161 ? 37.964 44.178 72.749 1.00 21.11 160 PHE B CA 1
ATOM 3458 C C . PHE B 1 161 ? 38.946 44.763 73.765 1.00 20.65 160 PHE B C 1
ATOM 3459 O O . PHE B 1 161 ? 39.982 44.175 74.034 1.00 21.44 160 PHE B O 1
ATOM 3467 N N . GLU B 1 162 ? 38.614 45.898 74.359 1.00 20.86 161 GLU B N 1
ATOM 3468 C CA . GLU B 1 162 ? 39.513 46.502 75.309 1.00 22.88 161 GLU B CA 1
ATOM 3469 C C . GLU B 1 162 ? 39.733 45.553 76.489 1.00 22.61 161 GLU B C 1
ATOM 3470 O O . GLU B 1 162 ? 40.829 45.457 77.041 1.00 22.49 161 GLU B O 1
ATOM 3476 N N . GLY B 1 163 ? 38.703 44.769 76.789 1.00 22.13 162 GLY B N 1
ATOM 3477 C CA . GLY B 1 163 ? 38.767 43.826 77.883 1.00 19.94 162 GLY B CA 1
ATOM 3478 C C . GLY B 1 163 ? 39.546 42.592 77.548 1.00 18.73 162 GLY B C 1
ATOM 3479 O O . GLY B 1 163 ? 39.716 41.723 78.387 1.00 18.60 162 GLY B O 1
ATOM 3480 N N . LYS B 1 164 ? 39.995 42.479 76.313 1.00 18.78 163 LYS B N 1
ATOM 3481 C CA . LYS B 1 164 ? 40.759 41.310 75.925 1.00 21.06 163 LYS B CA 1
ATOM 3482 C C . LYS B 1 164 ? 42.236 41.558 76.113 1.00 21.26 163 LYS B C 1
ATOM 3483 O O . LYS B 1 164 ? 43.036 40.690 75.812 1.00 21.98 163 LYS B O 1
ATOM 3489 N N . ASN B 1 165 ? 42.597 42.776 76.510 1.00 21.41 164 ASN B N 1
ATOM 3490 C CA . ASN B 1 165 ? 43.979 43.140 76.725 1.00 23.99 164 ASN B CA 1
ATOM 3491 C C . ASN B 1 165 ? 44.846 42.838 75.541 1.00 25.97 164 ASN B C 1
ATOM 3492 O O . ASN B 1 165 ? 45.926 42.314 75.689 1.00 27.38 164 ASN B O 1
ATOM 3497 N N . LEU B 1 166 ? 44.404 43.205 74.357 1.00 27.11 165 LEU B N 1
ATOM 3498 C CA . LEU B 1 166 ? 45.177 42.933 73.162 1.00 28.26 165 LEU B CA 1
ATOM 3499 C C . LEU B 1 166 ? 46.361 43.863 73.068 1.00 29.50 165 LEU B C 1
ATOM 3500 O O . LEU B 1 166 ? 46.374 44.906 73.714 1.00 29.80 165 LEU B O 1
ATOM 3505 N N . GLU B 1 167 ? 47.344 43.489 72.247 1.00 33.41 166 GLU B N 1
ATOM 3506 C CA . GLU B 1 167 ? 48.560 44.298 72.009 1.00 36.79 166 GLU B CA 1
ATOM 3507 C C . GLU B 1 167 ? 48.863 44.350 70.495 1.00 36.84 166 GLU B C 1
ATOM 3508 O O . GLU B 1 167 ? 48.582 43.374 69.778 1.00 37.13 166 GLU B O 1
ATOM 3514 N N . ASP B 1 168 ? 49.372 45.493 70.008 1.00 37.05 167 ASP B N 1
ATOM 3515 C CA . ASP B 1 168 ? 49.712 45.665 68.584 1.00 38.58 167 ASP B CA 1
ATOM 3516 C C . ASP B 1 168 ? 48.485 45.469 67.629 1.00 37.61 167 ASP B C 1
ATOM 3517 O O . ASP B 1 168 ? 48.484 44.589 66.730 1.00 36.92 167 ASP B O 1
ATOM 3522 N N . ILE B 1 169 ? 47.449 46.288 67.796 1.00 36.01 168 ILE B N 1
ATOM 3523 C CA . ILE B 1 169 ? 46.249 46.145 66.964 1.00 33.94 168 ILE B CA 1
ATOM 3524 C C . ILE B 1 169 ? 46.260 47.109 65.838 1.00 31.16 168 ILE B C 1
ATOM 3525 O O . ILE B 1 169 ? 46.915 48.141 65.922 1.00 31.36 168 ILE B O 1
ATOM 3530 N N . VAL B 1 170 ? 45.513 46.774 64.795 1.00 29.83 169 VAL B N 1
ATOM 3531 C CA . VAL B 1 170 ? 45.340 47.652 63.652 1.00 28.07 169 VAL B CA 1
ATOM 3532 C C . VAL B 1 170 ? 43.885 47.384 63.335 1.00 27.80 169 VAL B C 1
ATOM 3533 O O . VAL B 1 170 ? 43.444 46.236 63.397 1.00 27.32 169 VAL B O 1
ATOM 3537 N N . ILE B 1 171 ? 43.117 48.448 63.157 1.00 26.31 170 ILE B N 1
ATOM 3538 C CA . ILE B 1 171 ? 41.709 48.315 62.828 1.00 25.46 170 ILE B CA 1
ATOM 3539 C C . ILE B 1 171 ? 41.667 48.358 61.305 1.00 25.12 170 ILE B C 1
ATOM 3540 O O . ILE B 1 171 ? 42.262 49.259 60.689 1.00 24.97 170 ILE B O 1
ATOM 3545 N N . VAL B 1 172 ? 40.980 47.396 60.696 1.00 24.50 171 VAL B N 1
ATOM 3546 C CA . VAL B 1 172 ? 40.929 47.306 59.247 1.00 23.71 171 VAL B CA 1
ATOM 3547 C C . VAL B 1 172 ? 39.516 47.455 58.698 1.00 23.84 171 VAL B C 1
ATOM 3548 O O . VAL B 1 172 ? 38.592 46.768 59.147 1.00 21.48 171 VAL B O 1
ATOM 3552 N N . SER B 1 173 ? 39.379 48.335 57.710 1.00 22.60 172 SER B N 1
ATOM 3553 C CA . SER B 1 173 ? 38.127 48.557 57.012 1.00 22.02 172 SER B CA 1
ATOM 3554 C C . SER B 1 173 ? 38.120 47.617 55.829 1.00 21.84 172 SER B C 1
ATOM 3555 O O . SER B 1 173 ? 39.017 47.666 55.017 1.00 21.92 172 SER B O 1
ATOM 3558 N N . PRO B 1 174 ? 37.080 46.790 55.690 1.00 22.24 173 PRO B N 1
ATOM 3559 C CA . PRO B 1 174 ? 36.979 45.837 54.587 1.00 24.05 173 PRO B CA 1
ATOM 3560 C C . PRO B 1 174 ? 36.748 46.422 53.200 1.00 25.92 173 PRO B C 1
ATOM 3561 O O . PRO B 1 174 ? 36.718 45.677 52.241 1.00 27.05 173 PRO B O 1
ATOM 3565 N N . ASP B 1 175 ? 36.502 47.731 53.109 1.00 28.11 174 ASP B N 1
ATOM 3566 C CA . ASP B 1 175 ? 36.287 48.428 51.833 1.00 31.14 174 ASP B CA 1
ATOM 3567 C C . ASP B 1 175 ? 36.312 49.937 52.024 1.00 31.66 174 ASP B C 1
ATOM 3568 O O . ASP B 1 175 ? 36.330 50.419 53.152 1.00 31.83 174 ASP B O 1
ATOM 3573 N N . HIS B 1 176 ? 36.172 50.679 50.933 1.00 31.32 175 HIS B N 1
ATOM 3574 C CA . HIS B 1 176 ? 36.294 52.125 50.952 1.00 32.27 175 HIS B CA 1
ATOM 3575 C C . HIS B 1 176 ? 35.310 52.921 51.752 1.00 31.33 175 HIS B C 1
ATOM 3576 O O . HIS B 1 176 ? 35.623 54.002 52.253 1.00 30.65 175 HIS B O 1
ATOM 3583 N N . GLY B 1 177 ? 34.084 52.440 51.788 1.00 31.14 176 GLY B N 1
ATOM 3584 C CA . GLY B 1 177 ? 33.062 53.163 52.523 1.00 30.13 176 GLY B CA 1
ATOM 3585 C C . GLY B 1 177 ? 32.975 52.876 54.012 1.00 28.62 176 GLY B C 1
ATOM 3586 O O . GLY B 1 177 ? 32.082 53.401 54.682 1.00 28.28 176 GLY B O 1
ATOM 3587 N N . GLY B 1 178 ? 33.852 52.020 54.533 1.00 27.79 177 GLY B N 1
ATOM 3588 C CA . GLY B 1 178 ? 33.808 51.725 55.953 1.00 25.28 177 GLY B CA 1
ATOM 3589 C C . GLY B 1 178 ? 34.922 52.387 56.756 1.00 24.10 177 GLY B C 1
ATOM 3590 O O . GLY B 1 178 ? 35.050 52.154 57.959 1.00 23.90 177 GLY B O 1
ATOM 3591 N N . VAL B 1 179 ? 35.695 53.255 56.136 1.00 22.70 178 VAL B N 1
ATOM 3592 C CA . VAL B 1 179 ? 36.798 53.856 56.844 1.00 23.31 178 VAL B CA 1
ATOM 3593 C C . VAL B 1 179 ? 36.382 54.716 58.027 1.00 24.74 178 VAL B C 1
ATOM 3594 O O . VAL B 1 179 ? 37.058 54.730 59.059 1.00 24.26 178 VAL B O 1
ATOM 3598 N N . THR B 1 180 ? 35.271 55.423 57.918 1.00 25.56 179 THR B N 1
ATOM 3599 C CA . THR B 1 180 ? 34.863 56.262 59.036 1.00 26.91 179 THR B CA 1
ATOM 3600 C C . THR B 1 180 ? 34.551 55.403 60.247 1.00 26.61 179 THR B C 1
ATOM 3601 O O . THR B 1 180 ? 34.973 55.688 61.362 1.00 27.28 179 THR B O 1
ATOM 3605 N N . ARG B 1 181 ? 33.891 54.294 60.002 1.00 26.29 180 ARG B N 1
ATOM 3606 C CA . ARG B 1 181 ? 33.536 53.407 61.075 1.00 26.02 180 ARG B CA 1
ATOM 3607 C C . ARG B 1 181 ? 34.815 52.885 61.705 1.00 26.07 180 ARG B C 1
ATOM 3608 O O . ARG B 1 181 ? 35.015 53.022 62.914 1.00 27.86 180 ARG B O 1
ATOM 3616 N N . ALA B 1 182 ? 35.712 52.364 60.879 1.00 25.19 181 ALA B N 1
ATOM 3617 C CA . ALA B 1 182 ? 36.963 51.820 61.363 1.00 24.21 181 ALA B CA 1
ATOM 3618 C C . ALA B 1 182 ? 37.667 52.842 62.223 1.00 25.18 181 ALA B C 1
ATOM 3619 O O . ALA B 1 182 ? 38.282 52.503 63.243 1.00 25.34 181 ALA B O 1
ATOM 3621 N N . ARG B 1 183 ? 37.531 54.098 61.847 1.00 24.91 182 ARG B N 1
ATOM 3622 C CA . ARG B 1 183 ? 38.177 55.132 62.583 1.00 27.05 182 ARG B CA 1
ATOM 3623 C C . ARG B 1 183 ? 37.536 55.346 63.935 1.00 27.56 182 ARG B C 1
ATOM 3624 O O . ARG B 1 183 ? 38.224 55.652 64.888 1.00 27.38 182 ARG B O 1
ATOM 3632 N N . LYS B 1 184 ? 36.232 55.178 64.054 1.00 26.92 183 LYS B N 1
ATOM 3633 C CA . LYS B 1 184 ? 35.634 55.379 65.362 1.00 27.63 183 LYS B CA 1
ATOM 3634 C C . LYS B 1 184 ? 36.113 54.305 66.337 1.00 27.08 183 LYS B C 1
ATOM 3635 O O . LYS B 1 184 ? 36.356 54.583 67.511 1.00 26.23 183 LYS B O 1
ATOM 3641 N N . LEU B 1 185 ? 36.323 53.095 65.835 1.00 25.42 184 LEU B N 1
ATOM 3642 C CA . LEU B 1 185 ? 36.807 52.018 66.685 1.00 24.91 184 LEU B CA 1
ATOM 3643 C C . LEU B 1 185 ? 38.304 52.225 67.006 1.00 25.75 184 LEU B C 1
ATOM 3644 O O . LEU B 1 185 ? 38.760 51.948 68.119 1.00 23.70 184 LEU B O 1
ATOM 3649 N N . ALA B 1 186 ? 39.072 52.688 66.021 1.00 25.92 185 ALA B N 1
ATOM 3650 C CA . ALA B 1 186 ? 40.486 52.887 66.233 1.00 26.56 185 ALA B CA 1
ATOM 3651 C C . ALA B 1 186 ? 40.635 53.927 67.324 1.00 27.10 185 ALA B C 1
ATOM 3652 O O . ALA B 1 186 ? 41.419 53.768 68.250 1.00 27.71 185 ALA B O 1
ATOM 3654 N N . ASP B 1 187 ? 39.844 54.982 67.236 1.00 28.01 186 ASP B N 1
ATOM 3655 C CA . ASP B 1 187 ? 39.922 56.063 68.216 1.00 30.83 186 ASP B CA 1
ATOM 3656 C C . ASP B 1 187 ? 39.756 55.526 69.619 1.00 32.15 186 ASP B C 1
ATOM 3657 O O . ASP B 1 187 ? 40.605 55.741 70.477 1.00 33.37 186 ASP B O 1
ATOM 3662 N N . ARG B 1 188 ? 38.704 54.756 69.840 1.00 31.81 187 ARG B N 1
ATOM 3663 C CA . ARG B 1 188 ? 38.474 54.219 71.160 1.00 32.46 187 ARG B CA 1
ATOM 3664 C C . ARG B 1 188 ? 39.585 53.292 71.697 1.00 31.57 187 ARG B C 1
ATOM 3665 O O . ARG B 1 188 ? 39.854 53.259 72.917 1.00 32.45 187 ARG B O 1
ATOM 3673 N N . LEU B 1 189 ? 40.273 52.587 70.807 1.00 29.74 188 LEU B N 1
ATOM 3674 C CA . LEU B 1 189 ? 41.326 51.700 71.256 1.00 27.81 188 LEU B CA 1
ATOM 3675 C C . LEU B 1 189 ? 42.686 52.326 71.062 1.00 27.99 188 LEU B C 1
ATOM 3676 O O . LEU B 1 189 ? 43.700 51.694 71.311 1.00 28.04 188 LEU B O 1
ATOM 3681 N N . LYS B 1 190 ? 42.719 53.548 70.569 1.00 28.34 189 LYS B N 1
ATOM 3682 C CA . LYS B 1 190 ? 43.996 54.198 70.385 1.00 29.01 189 LYS B CA 1
ATOM 3683 C C . LYS B 1 190 ? 44.893 53.362 69.465 1.00 28.49 189 LYS B C 1
ATOM 3684 O O . LYS B 1 190 ? 46.033 53.031 69.809 1.00 27.53 189 LYS B O 1
ATOM 3690 N N . ALA B 1 191 ? 44.379 53.063 68.264 1.00 28.07 190 ALA B N 1
ATOM 3691 C CA . ALA B 1 191 ? 45.110 52.255 67.278 1.00 26.95 190 ALA B CA 1
ATOM 3692 C C . ALA B 1 191 ? 45.069 52.815 65.838 1.00 27.26 190 ALA B C 1
ATOM 3693 O O . ALA B 1 191 ? 44.321 53.768 65.555 1.00 27.96 190 ALA B O 1
ATOM 3695 N N . PRO B 1 192 ? 45.945 52.290 64.946 1.00 26.27 191 PRO B N 1
ATOM 3696 C CA . PRO B 1 192 ? 46.043 52.689 63.538 1.00 25.91 191 PRO B CA 1
ATOM 3697 C C . PRO B 1 192 ? 44.986 51.983 62.698 1.00 24.84 191 PRO B C 1
ATOM 3698 O O . PRO B 1 192 ? 44.284 51.091 63.196 1.00 24.79 191 PRO B O 1
ATOM 3702 N N . ILE B 1 193 ? 44.894 52.342 61.422 1.00 24.38 192 ILE B N 1
ATOM 3703 C CA . ILE B 1 193 ? 43.920 51.685 60.558 1.00 24.62 192 ILE B CA 1
ATOM 3704 C C . ILE B 1 193 ? 44.589 51.303 59.267 1.00 23.69 192 ILE B C 1
ATOM 3705 O O . ILE B 1 193 ? 45.603 51.881 58.924 1.00 25.54 192 ILE B O 1
ATOM 3710 N N . ALA B 1 194 ? 44.048 50.308 58.593 1.00 23.78 193 ALA B N 1
ATOM 3711 C CA . ALA B 1 194 ? 44.546 49.875 57.301 1.00 24.45 193 ALA B CA 1
ATOM 3712 C C . ALA B 1 194 ? 43.248 49.616 56.540 1.00 25.85 193 ALA B C 1
ATOM 3713 O O . ALA B 1 194 ? 42.186 49.426 57.166 1.00 25.37 193 ALA B O 1
ATOM 3715 N N . ILE B 1 195 ? 43.289 49.646 55.214 1.00 26.91 194 ILE B N 1
ATOM 3716 C CA . ILE B 1 195 ? 42.062 49.387 54.471 1.00 27.23 194 ILE B CA 1
ATOM 3717 C C . ILE B 1 195 ? 42.292 48.399 53.341 1.00 26.83 194 ILE B C 1
ATOM 3718 O O . ILE B 1 195 ? 43.383 48.309 52.797 1.00 27.16 194 ILE B O 1
ATOM 3723 N N . ILE B 1 196 ? 41.280 47.608 53.042 1.00 25.94 195 ILE B N 1
ATOM 3724 C CA . ILE B 1 196 ? 41.383 46.641 51.974 1.00 27.00 195 ILE B CA 1
ATOM 3725 C C . ILE B 1 196 ? 40.944 47.419 50.750 1.00 29.61 195 ILE B C 1
ATOM 3726 O O . ILE B 1 196 ? 39.853 48.024 50.761 1.00 29.24 195 ILE B O 1
ATOM 3731 N N . ASP B 1 197 ? 41.787 47.466 49.720 1.00 31.08 196 A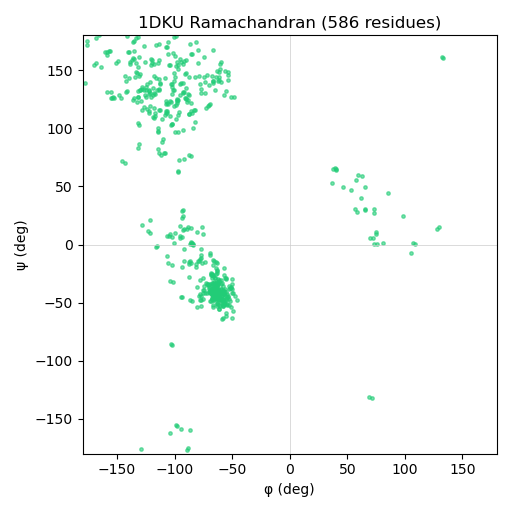SP B N 1
ATOM 3732 C CA . ASP B 1 197 ? 41.447 48.166 48.483 1.00 32.05 196 ASP B CA 1
ATOM 3733 C C . ASP B 1 197 ? 41.250 47.131 47.376 1.00 34.37 196 ASP B C 1
ATOM 3734 O O . ASP B 1 197 ? 42.215 46.755 46.701 1.00 35.13 196 ASP B O 1
ATOM 3739 N N . LYS B 1 198 ? 40.033 46.612 47.229 1.00 36.91 197 LYS B N 1
ATOM 3740 C CA . LYS B 1 198 ? 39.724 45.606 46.189 1.00 41.36 197 LYS B CA 1
ATOM 3741 C C . LYS B 1 198 ? 39.264 46.246 44.857 1.00 41.86 197 LYS B C 1
ATOM 3742 O O . LYS B 1 198 ? 38.362 47.055 44.861 1.00 42.56 197 LYS B O 1
ATOM 3748 N N . ARG B 1 199 ? 39.887 45.915 43.735 1.00 43.11 198 ARG B N 1
ATOM 3749 C CA . ARG B 1 199 ? 39.467 46.507 42.450 1.00 44.92 198 ARG B CA 1
ATOM 3750 C C . ARG B 1 199 ? 38.647 45.556 41.569 1.00 45.52 198 ARG B C 1
ATOM 3751 O O . ARG B 1 199 ? 38.257 45.954 40.426 1.00 46.85 198 ARG B O 1
ATOM 3759 N N . MET B 1 209 ? 42.811 42.989 45.147 1.00 43.05 208 MET B N 1
ATOM 3760 C CA . MET B 1 209 ? 42.689 42.998 46.640 1.00 43.29 208 MET B CA 1
ATOM 3761 C C . MET B 1 209 ? 43.977 43.439 47.275 1.00 42.62 208 MET B C 1
ATOM 3762 O O . MET B 1 209 ? 44.816 42.622 47.588 1.00 43.17 208 MET B O 1
ATOM 3767 N N . ASN B 1 210 ? 44.179 44.741 47.369 1.00 42.06 209 ASN B N 1
ATOM 3768 C CA . ASN B 1 210 ? 45.381 45.273 47.975 1.00 40.93 209 ASN B CA 1
ATOM 3769 C C . ASN B 1 210 ? 45.122 45.694 49.385 1.00 39.46 209 ASN B C 1
ATOM 3770 O O . ASN B 1 210 ? 43.996 46.005 49.752 1.00 38.97 209 ASN B O 1
ATOM 3775 N N . ILE B 1 211 ? 46.204 45.839 50.124 1.00 37.21 210 ILE B N 1
ATOM 3776 C CA . ILE B 1 211 ? 46.127 46.199 51.514 1.00 34.57 210 ILE B CA 1
ATOM 3777 C C . ILE B 1 211 ? 46.947 47.431 51.674 1.00 33.65 210 ILE B C 1
ATOM 3778 O O . ILE B 1 211 ? 48.118 47.462 51.297 1.00 33.90 210 ILE B O 1
ATOM 3783 N N . VAL B 1 212 ? 46.245 48.488 52.065 1.00 32.49 211 VAL B N 1
ATOM 3784 C CA . VAL B 1 212 ? 46.798 49.814 52.261 1.00 32.20 211 VAL B CA 1
ATOM 3785 C C . VAL B 1 212 ? 46.985 50.028 53.768 1.00 33.32 211 VAL B C 1
ATOM 3786 O O . VAL B 1 212 ? 46.014 50.228 54.503 1.00 33.05 211 VAL B O 1
ATOM 3790 N N . GLY B 1 213 ? 48.227 49.931 54.236 1.00 34.63 212 GLY B N 1
ATOM 3791 C CA . GLY B 1 213 ? 48.500 50.126 55.646 1.00 34.21 212 GLY B CA 1
ATOM 3792 C C . GLY B 1 213 ? 49.380 49.003 56.141 1.00 34.71 212 GLY B C 1
ATOM 3793 O O . GLY B 1 213 ? 49.470 47.925 55.545 1.00 35.43 212 GLY B O 1
ATOM 3794 N N . ASN B 1 214 ? 50.004 49.247 57.275 1.00 36.04 213 ASN B N 1
ATOM 3795 C CA . ASN B 1 214 ? 50.921 48.294 57.882 1.00 37.57 213 ASN B CA 1
ATOM 3796 C C . ASN B 1 214 ? 50.167 47.306 58.789 1.00 36.28 213 ASN B C 1
ATOM 3797 O O . ASN B 1 214 ? 49.633 47.693 59.813 1.00 36.54 213 ASN B O 1
ATOM 3802 N N . ILE B 1 215 ? 50.105 46.040 58.407 1.00 35.73 214 ILE B N 1
ATOM 3803 C CA . ILE B 1 215 ? 49.383 45.023 59.171 1.00 36.01 214 ILE B CA 1
ATOM 3804 C C . ILE B 1 215 ? 50.358 43.916 59.560 1.00 36.51 214 ILE B C 1
ATOM 3805 O O . ILE B 1 215 ? 49.956 42.809 59.999 1.00 36.90 214 ILE B O 1
ATOM 3810 N N . GLU B 1 216 ? 51.637 44.175 59.334 1.00 38.00 215 GLU B N 1
ATOM 3811 C CA . GLU B 1 216 ? 52.636 43.170 59.588 1.00 38.89 215 GLU B CA 1
ATOM 3812 C C . GLU B 1 216 ? 52.842 42.922 61.070 1.00 37.21 215 GLU B C 1
ATOM 3813 O O . GLU B 1 216 ? 53.196 43.833 61.804 1.00 34.84 215 GLU B O 1
ATOM 3819 N N . GLY B 1 217 ? 52.585 41.677 61.475 1.00 36.19 216 GLY B N 1
ATOM 3820 C CA . GLY B 1 217 ? 52.740 41.263 62.854 1.00 37.22 216 GLY B CA 1
ATOM 3821 C C . GLY B 1 217 ? 51.788 41.947 63.826 1.00 38.57 216 GLY B C 1
ATOM 3822 O O . GLY B 1 217 ? 52.125 42.147 65.017 1.00 40.38 216 GLY B O 1
ATOM 3823 N N . LYS B 1 218 ? 50.602 42.331 63.351 1.00 37.92 217 LYS B N 1
ATOM 3824 C CA . LYS B 1 218 ? 49.634 43.013 64.223 1.00 35.64 217 LYS B CA 1
ATOM 3825 C C . LYS B 1 218 ? 48.354 42.221 64.380 1.00 34.02 217 LYS B C 1
ATOM 3826 O O . LYS B 1 218 ? 48.083 41.311 63.578 1.00 33.94 217 LYS B O 1
ATOM 3832 N N . THR B 1 219 ? 47.637 42.448 65.478 1.00 31.93 218 THR B N 1
ATOM 3833 C CA . THR B 1 219 ? 46.353 41.783 65.624 1.00 30.88 218 THR B CA 1
ATOM 3834 C C . THR B 1 219 ? 45.386 42.678 64.888 1.00 29.73 218 THR B C 1
ATOM 3835 O O . THR B 1 219 ? 45.178 43.842 65.253 1.00 28.66 218 THR B O 1
ATOM 3839 N N . ALA B 1 220 ? 44.867 42.158 63.791 1.00 28.81 219 ALA B N 1
ATOM 3840 C CA . ALA B 1 220 ? 43.948 42.918 62.976 1.00 28.02 219 ALA B CA 1
ATOM 3841 C C . ALA B 1 220 ? 42.499 42.702 63.430 1.00 27.77 219 ALA B C 1
ATOM 3842 O O . ALA B 1 220 ? 42.079 41.568 63.723 1.00 27.04 219 ALA B O 1
ATOM 3844 N N . ILE B 1 221 ? 41.745 43.796 63.534 1.00 26.68 220 ILE B N 1
ATOM 3845 C CA . ILE B 1 221 ? 40.326 43.708 63.867 1.00 24.05 220 ILE B CA 1
ATOM 3846 C C . ILE B 1 221 ? 39.572 44.278 62.662 1.00 23.25 220 ILE B C 1
ATOM 3847 O O . ILE B 1 221 ? 39.778 45.428 62.285 1.00 21.30 220 ILE B O 1
ATOM 3852 N N . LEU B 1 222 ? 38.840 43.404 61.979 1.00 22.41 221 LEU B N 1
ATOM 3853 C CA . LEU B 1 222 ? 38.037 43.785 60.818 1.00 22.88 221 LEU B CA 1
ATOM 3854 C C . LEU B 1 222 ? 36.691 44.233 61.375 1.00 22.13 221 LEU B C 1
ATOM 3855 O O . LEU B 1 222 ? 36.090 43.527 62.183 1.00 21.83 221 LEU B O 1
ATOM 3860 N N . ILE B 1 223 ? 36.230 45.417 60.982 1.00 21.38 222 ILE B N 1
ATOM 3861 C CA . ILE B 1 223 ? 34.933 45.902 61.448 1.00 21.56 222 ILE B CA 1
ATOM 3862 C C . ILE B 1 223 ? 34.042 46.392 60.292 1.00 21.73 222 ILE B C 1
ATOM 3863 O O . ILE B 1 223 ? 34.473 47.137 59.421 1.00 21.43 222 ILE B O 1
ATOM 3868 N N . ASP B 1 224 ? 32.796 45.969 60.292 1.00 21.69 223 ASP B N 1
ATOM 3869 C CA . ASP B 1 224 ? 31.871 46.420 59.290 1.00 21.37 223 ASP B CA 1
ATOM 3870 C C . ASP B 1 224 ? 30.564 46.616 60.054 1.00 21.42 223 ASP B C 1
ATOM 3871 O O . ASP B 1 224 ? 30.423 46.173 61.205 1.00 20.70 223 ASP B O 1
ATOM 3876 N N . ASP B 1 225 ? 29.622 47.308 59.442 1.00 18.57 224 ASP B N 1
ATOM 3877 C CA . ASP B 1 225 ? 28.358 47.493 60.079 1.00 17.64 224 ASP B CA 1
ATOM 3878 C C . ASP B 1 225 ? 27.507 46.242 59.965 1.00 16.86 224 ASP B C 1
ATOM 3879 O O . ASP B 1 225 ? 27.015 45.734 60.964 1.00 15.88 224 ASP B O 1
ATOM 3884 N N . ILE B 1 226 ? 27.416 45.681 58.769 1.00 16.20 225 ILE B N 1
ATOM 3885 C CA . ILE B 1 226 ? 26.604 44.495 58.545 1.00 17.61 225 ILE B CA 1
ATOM 3886 C C . ILE B 1 226 ? 27.466 43.388 58.005 1.00 19.69 225 ILE B C 1
ATOM 3887 O O . ILE B 1 226 ? 28.366 43.650 57.217 1.00 20.77 225 ILE B O 1
ATOM 3892 N N . ILE B 1 227 ? 27.236 42.163 58.467 1.00 20.47 226 ILE B N 1
ATOM 3893 C CA . ILE B 1 227 ? 27.941 41.022 57.917 1.00 22.38 226 ILE B CA 1
ATOM 3894 C C . ILE B 1 227 ? 26.796 40.184 57.352 1.00 22.91 226 ILE B C 1
ATOM 3895 O O . ILE B 1 227 ? 25.929 39.687 58.072 1.00 22.67 226 ILE B O 1
ATOM 3900 N N . ASP B 1 228 ? 26.750 40.133 56.030 1.00 24.40 227 ASP B N 1
ATOM 3901 C CA . ASP B 1 228 ? 25.697 39.435 55.305 1.00 25.94 227 ASP B CA 1
ATOM 3902 C C . ASP B 1 228 ? 26.116 38.091 54.744 1.00 27.16 227 ASP B C 1
ATOM 3903 O O . ASP B 1 228 ? 25.837 37.063 55.375 1.00 29.15 227 ASP B O 1
ATOM 3908 N N . THR B 1 229 ? 26.708 38.072 53.543 1.00 28.29 228 THR B N 1
ATOM 3909 C CA . THR B 1 229 ? 27.141 36.802 52.949 1.00 28.65 228 THR B CA 1
ATOM 3910 C C . THR B 1 229 ? 28.555 36.387 53.362 1.00 29.90 228 THR B C 1
ATOM 3911 O O . THR B 1 229 ? 28.955 35.232 53.174 1.00 29.88 228 THR B O 1
ATOM 3915 N N . ALA B 1 230 ? 29.312 37.331 53.914 1.00 30.36 229 ALA B N 1
ATOM 3916 C CA . ALA B 1 230 ? 30.674 37.085 54.410 1.00 31.26 229 ALA B CA 1
ATOM 3917 C C . ALA B 1 230 ? 31.748 36.939 53.350 1.00 32.21 229 ALA B C 1
ATOM 3918 O O . ALA B 1 230 ? 32.905 36.698 53.674 1.00 33.80 229 ALA B O 1
ATOM 3920 N N . GLY B 1 231 ? 31.406 37.224 52.103 1.00 33.28 230 GLY B N 1
ATOM 3921 C CA . GLY B 1 231 ? 32.387 37.107 51.048 1.00 32.61 230 GLY B CA 1
ATOM 3922 C C . GLY B 1 231 ? 33.565 38.033 51.245 1.00 33.27 230 GLY B C 1
ATOM 3923 O O . GLY B 1 231 ? 34.712 37.612 51.295 1.00 32.38 230 GLY B O 1
ATOM 3924 N N . THR B 1 232 ? 33.283 39.313 51.385 1.00 32.98 231 THR B N 1
ATOM 3925 C CA . THR B 1 232 ? 34.344 40.280 51.536 1.00 34.76 231 THR B CA 1
ATOM 3926 C C . THR B 1 232 ? 35.124 40.114 52.796 1.00 33.53 231 THR B C 1
ATOM 3927 O O . THR B 1 232 ? 36.352 40.170 52.775 1.00 34.31 231 THR B O 1
ATOM 3931 N N . ILE B 1 233 ? 34.411 39.872 53.889 1.00 32.45 232 ILE B N 1
ATOM 3932 C CA . ILE B 1 233 ? 35.041 39.752 55.198 1.00 31.12 232 ILE B CA 1
ATOM 3933 C C . ILE B 1 233 ? 35.959 38.547 55.339 1.00 29.44 232 ILE B C 1
ATOM 3934 O O . ILE B 1 233 ? 37.092 38.688 55.770 1.00 28.32 232 ILE B O 1
ATOM 3939 N N . THR B 1 234 ? 35.505 37.373 54.934 1.00 29.09 233 THR B N 1
ATOM 3940 C CA . THR B 1 234 ? 36.347 36.210 55.066 1.00 29.67 233 THR B CA 1
ATOM 3941 C C . THR B 1 234 ? 37.490 36.347 54.108 1.00 30.36 233 THR B C 1
ATOM 3942 O O . THR B 1 234 ? 38.638 36.100 54.451 1.00 30.39 233 THR B O 1
ATOM 3946 N N . LEU B 1 235 ? 37.180 36.803 52.910 1.00 31.99 234 LEU B N 1
ATOM 3947 C CA . LEU B 1 235 ? 38.187 36.995 51.875 1.00 33.17 234 LEU B CA 1
ATOM 3948 C C . LEU B 1 235 ? 39.261 37.924 52.368 1.00 33.49 234 LEU B C 1
ATOM 3949 O O . LEU B 1 235 ? 40.438 37.717 52.086 1.00 34.59 234 LEU B O 1
ATOM 3954 N N . ALA B 1 236 ? 38.847 38.988 53.062 1.00 33.74 235 ALA B N 1
ATOM 3955 C CA . ALA B 1 236 ? 39.769 39.976 53.648 1.00 32.74 235 ALA B CA 1
ATOM 3956 C C . ALA B 1 236 ? 40.593 39.371 54.794 1.00 32.98 235 ALA B C 1
ATOM 3957 O O . ALA B 1 236 ? 41.765 39.699 54.960 1.00 32.95 235 ALA B O 1
ATOM 3959 N N . ALA B 1 237 ? 39.974 38.530 55.622 1.00 33.00 236 ALA B N 1
ATOM 3960 C CA . ALA B 1 237 ? 40.685 37.897 56.745 1.00 34.46 236 ALA B CA 1
ATOM 3961 C C . ALA B 1 237 ? 41.875 37.079 56.227 1.00 34.90 236 ALA B C 1
ATOM 3962 O O . ALA B 1 237 ? 43.036 37.411 56.497 1.00 35.24 236 ALA B O 1
ATOM 3964 N N . ASN B 1 238 ? 41.581 36.045 55.452 1.00 35.69 237 ASN B N 1
ATOM 3965 C CA . ASN B 1 238 ? 42.616 35.209 54.886 1.00 36.87 237 ASN B CA 1
ATOM 3966 C C . ASN B 1 238 ? 43.741 36.057 54.292 1.00 36.49 237 ASN B C 1
ATOM 3967 O O . ASN B 1 238 ? 44.914 35.864 54.648 1.00 37.29 237 ASN B O 1
ATOM 3972 N N . ALA B 1 239 ? 43.401 37.070 53.504 1.00 35.41 238 ALA B N 1
ATOM 3973 C CA . ALA B 1 239 ? 44.432 37.926 52.930 1.00 34.63 238 ALA B CA 1
ATOM 3974 C C . ALA B 1 239 ? 45.208 38.679 54.034 1.00 35.33 238 ALA B C 1
ATOM 3975 O O . ALA B 1 239 ? 46.406 39.012 53.880 1.00 35.74 238 ALA B O 1
ATOM 3977 N N . LEU B 1 240 ? 44.550 39.012 55.138 1.00 34.45 239 LEU B N 1
ATOM 3978 C CA . LEU B 1 240 ? 45.279 39.696 56.210 1.00 33.95 239 LEU B CA 1
ATOM 3979 C C . LEU B 1 240 ? 46.399 38.755 56.729 1.00 35.27 239 LEU B C 1
ATOM 3980 O O . LEU B 1 240 ? 47.573 39.143 56.813 1.00 35.06 239 LEU B O 1
ATOM 3985 N N . VAL B 1 241 ? 46.016 37.509 57.026 1.00 36.65 240 VAL B N 1
ATOM 3986 C CA . VAL B 1 241 ? 46.929 36.486 57.490 1.00 37.47 240 VAL B CA 1
ATOM 3987 C C . VAL B 1 241 ? 48.044 36.266 56.480 1.00 39.61 240 VAL B C 1
ATOM 3988 O O . VAL B 1 241 ? 49.222 36.366 56.826 1.00 40.38 240 VAL B O 1
ATOM 3992 N N . GLU B 1 242 ? 47.676 36.017 55.227 1.00 41.75 241 GLU B N 1
ATOM 3993 C CA . GLU B 1 242 ? 48.654 35.795 54.174 1.00 44.42 241 GLU B CA 1
ATOM 3994 C C . GLU B 1 242 ? 49.657 36.910 54.146 1.00 44.93 241 GLU B C 1
ATOM 3995 O O . GLU B 1 242 ? 50.841 36.681 53.877 1.00 46.84 241 GLU B O 1
ATOM 4001 N N . ASN B 1 243 ? 49.209 38.134 54.387 1.00 44.67 242 ASN B N 1
ATOM 4002 C CA . ASN B 1 243 ? 50.145 39.242 54.315 1.00 43.82 242 ASN B CA 1
ATOM 4003 C C . ASN B 1 243 ? 50.883 39.565 55.597 1.00 42.79 242 ASN B C 1
ATOM 4004 O O . ASN B 1 243 ? 51.464 40.651 55.736 1.00 42.23 242 ASN B O 1
ATOM 4009 N N . GLY B 1 244 ? 50.860 38.660 56.560 1.00 41.90 243 GLY B N 1
ATOM 4010 C CA . GLY B 1 244 ? 51.639 38.943 57.759 1.00 41.91 243 GLY B CA 1
ATOM 4011 C C . GLY B 1 244 ? 50.964 39.298 59.079 1.00 42.08 243 GLY B C 1
ATOM 4012 O O . GLY B 1 244 ? 51.661 39.590 60.080 1.00 41.98 243 GLY B O 1
ATOM 4013 N N . ALA B 1 245 ? 49.637 39.330 59.120 1.00 40.84 244 ALA B N 1
ATOM 4014 C CA . ALA B 1 245 ? 48.989 39.658 60.379 1.00 39.41 244 ALA B CA 1
ATOM 4015 C C . ALA B 1 245 ? 49.117 38.438 61.295 1.00 39.47 244 ALA B C 1
ATOM 4016 O O . ALA B 1 245 ? 48.995 37.285 60.860 1.00 39.71 244 ALA B O 1
ATOM 4018 N N . LYS B 1 246 ? 49.292 38.710 62.582 1.00 39.42 245 LYS B N 1
ATOM 4019 C CA . LYS B 1 246 ? 49.432 37.679 63.619 1.00 39.97 245 LYS B CA 1
ATOM 4020 C C . LYS B 1 246 ? 48.131 36.901 63.823 1.00 39.12 245 LYS B C 1
ATOM 4021 O O . LYS B 1 246 ? 48.158 35.694 64.066 1.00 39.71 245 LYS B O 1
ATOM 4027 N N . GLU B 1 247 ? 46.997 37.598 63.760 1.00 38.15 246 GLU B N 1
ATOM 4028 C CA . GLU B 1 247 ? 45.678 36.961 63.924 1.00 36.11 246 GLU B CA 1
ATOM 4029 C C . GLU B 1 247 ? 44.585 37.958 63.556 1.00 34.90 246 GLU B C 1
ATOM 4030 O O . GLU B 1 247 ? 44.806 39.186 63.636 1.00 35.42 246 GLU B O 1
ATOM 4036 N N . VAL B 1 248 ? 43.420 37.465 63.141 1.00 32.51 247 VAL B N 1
ATOM 4037 C CA . VAL B 1 248 ? 42.323 38.344 62.725 1.00 29.49 247 VAL B CA 1
ATOM 4038 C C . VAL B 1 248 ? 41.035 38.131 63.522 1.00 28.70 247 VAL B C 1
ATOM 4039 O O . VAL B 1 248 ? 40.632 36.987 63.797 1.00 25.96 247 VAL B O 1
ATOM 4043 N N . TYR B 1 249 ? 40.448 39.250 63.957 1.00 27.56 248 TYR B N 1
ATOM 4044 C CA . TYR B 1 249 ? 39.169 39.263 64.663 1.00 26.45 248 TYR B CA 1
ATOM 4045 C C . TYR B 1 249 ? 38.224 39.982 63.714 1.00 25.44 248 TYR B C 1
ATOM 4046 O O . TYR B 1 249 ? 38.650 40.789 62.897 1.00 24.41 248 TYR B O 1
ATOM 4055 N N . ALA B 1 250 ? 36.933 39.733 63.854 1.00 24.57 249 ALA B N 1
ATOM 4056 C CA . ALA B 1 250 ? 35.978 40.405 62.988 1.00 24.08 249 ALA B CA 1
ATOM 4057 C C . ALA B 1 250 ? 34.778 40.805 63.805 1.00 23.92 249 ALA B C 1
ATOM 4058 O O . ALA B 1 250 ? 34.356 40.073 64.698 1.00 23.18 249 ALA B O 1
ATOM 4060 N N . CYS B 1 251 ? 34.205 41.956 63.508 1.00 22.07 250 CYS B N 1
ATOM 4061 C CA . CYS B 1 251 ? 33.046 42.324 64.253 1.00 21.54 250 CYS B CA 1
ATOM 4062 C C . CYS B 1 251 ? 32.150 43.187 63.420 1.00 20.95 250 CYS B C 1
ATOM 4063 O O . CYS B 1 251 ? 32.598 43.789 62.442 1.00 20.91 250 CYS B O 1
ATOM 4066 N N . CYS B 1 252 ? 30.874 43.193 63.784 1.00 20.03 251 CYS B N 1
ATOM 4067 C CA . CYS B 1 252 ? 29.888 44.002 63.111 1.00 20.36 251 CYS B CA 1
ATOM 4068 C C . CYS B 1 252 ? 28.778 44.219 64.092 1.00 19.86 251 CYS B C 1
ATOM 4069 O O . CYS B 1 252 ? 28.738 43.584 65.140 1.00 19.87 251 CYS B O 1
ATOM 4072 N N . THR B 1 253 ? 27.903 45.159 63.785 1.00 18.02 252 THR B N 1
ATOM 4073 C CA . THR B 1 253 ? 26.787 45.391 64.651 1.00 16.73 252 THR B CA 1
ATOM 4074 C C . THR B 1 253 ? 25.651 44.423 64.302 1.00 18.08 252 THR B C 1
ATOM 4075 O O . THR B 1 253 ? 25.124 43.721 65.157 1.00 17.15 252 THR B O 1
ATOM 4079 N N . HIS B 1 254 ? 25.340 44.328 63.017 1.00 17.86 253 HIS B N 1
ATOM 4080 C CA . HIS B 1 254 ? 24.222 43.520 62.565 1.00 17.78 253 HIS B CA 1
ATOM 4081 C C . HIS B 1 254 ? 24.620 42.226 61.874 1.00 19.40 253 HIS B C 1
ATOM 4082 O O . HIS B 1 254 ? 25.211 42.243 60.790 1.00 21.34 253 HIS B O 1
ATOM 4089 N N . PRO B 1 255 ? 24.304 41.083 62.495 1.00 19.08 254 PRO B N 1
ATOM 4090 C CA . PRO B 1 255 ? 24.622 39.773 61.922 1.00 17.88 254 PRO B CA 1
ATOM 4091 C C . PRO B 1 255 ? 23.526 39.243 60.971 1.00 18.96 254 PRO B C 1
ATOM 4092 O O . PRO B 1 255 ? 22.733 38.363 61.342 1.00 16.23 254 PRO B O 1
ATOM 4096 N N . VAL B 1 256 ? 23.472 39.766 59.747 1.00 17.81 255 VAL B N 1
ATOM 4097 C CA . VAL B 1 256 ? 22.469 39.271 58.811 1.00 19.28 255 VAL B CA 1
ATOM 4098 C C . VAL B 1 256 ? 22.823 37.823 58.458 1.00 20.97 255 VAL B C 1
ATOM 4099 O O . VAL B 1 256 ? 21.948 36.987 58.337 1.00 20.79 255 VAL B O 1
ATOM 4103 N N . LEU B 1 257 ? 24.111 37.563 58.247 1.00 23.89 256 LEU B N 1
ATOM 4104 C CA . LEU B 1 257 ? 24.615 36.217 57.980 1.00 25.62 256 LEU B CA 1
ATOM 4105 C C . LEU B 1 257 ? 23.696 35.377 57.111 1.00 27.96 256 LEU B C 1
ATOM 4106 O O . LEU B 1 257 ? 23.134 34.374 57.570 1.00 28.64 256 LEU B O 1
ATOM 4111 N N . SER B 1 258 ? 23.500 35.767 55.863 1.00 28.86 257 SER B N 1
ATOM 4112 C CA . SER B 1 258 ? 22.619 34.945 55.045 1.00 30.11 257 SER B CA 1
ATOM 4113 C C . SER B 1 258 ? 23.445 34.182 54.056 1.00 30.09 257 SER B C 1
ATOM 4114 O O . SER B 1 258 ? 24.642 34.432 53.897 1.00 28.98 257 SER B O 1
ATOM 4117 N N . GLY B 1 259 ? 22.801 33.240 53.394 1.00 30.94 258 GLY B N 1
ATOM 4118 C CA . GLY B 1 259 ? 23.481 32.460 52.384 1.00 32.57 258 GLY B CA 1
ATOM 4119 C C . GLY B 1 259 ? 24.507 31.539 52.985 1.00 32.79 258 GLY B C 1
ATOM 4120 O O . GLY B 1 259 ? 24.218 30.823 53.943 1.00 33.91 258 GLY B O 1
ATOM 4121 N N . PRO B 1 260 ? 25.720 31.529 52.446 1.00 33.22 259 PRO B N 1
ATOM 4122 C CA . PRO B 1 260 ? 26.813 30.684 52.923 1.00 33.83 259 PRO B CA 1
ATOM 4123 C C . PRO B 1 260 ? 27.695 31.407 53.962 1.00 34.88 259 PRO B C 1
ATOM 4124 O O . PRO B 1 260 ? 28.874 31.044 54.155 1.00 35.50 259 PRO B O 1
ATOM 4128 N N . ALA B 1 261 ? 27.141 32.404 54.650 1.00 34.46 260 ALA B N 1
ATOM 4129 C CA . ALA B 1 261 ? 27.929 33.166 55.636 1.00 33.75 260 ALA B CA 1
ATOM 4130 C C . ALA B 1 261 ? 28.562 32.283 56.693 1.00 32.28 260 ALA B C 1
ATOM 4131 O O . ALA B 1 261 ? 29.791 32.265 56.819 1.00 31.67 260 ALA B O 1
ATOM 4133 N N . VAL B 1 262 ? 27.724 31.585 57.464 1.00 31.63 261 VAL B N 1
ATOM 4134 C CA . VAL B 1 262 ? 28.213 30.717 58.531 1.00 33.12 261 VAL B CA 1
ATOM 4135 C C . VAL B 1 262 ? 29.269 29.734 58.041 1.00 34.90 261 VAL B C 1
ATOM 4136 O O . VAL B 1 262 ? 30.341 29.601 58.627 1.00 35.27 261 VAL B O 1
ATOM 4140 N N . GLU B 1 263 ? 28.959 29.079 56.934 1.00 37.17 262 GLU B N 1
ATOM 4141 C CA . GLU B 1 263 ? 29.826 28.105 56.259 1.00 39.37 262 GLU B CA 1
ATOM 4142 C C . GLU B 1 263 ? 31.168 28.799 56.082 1.00 38.13 262 GLU B C 1
ATOM 4143 O O . GLU B 1 263 ? 32.217 28.307 56.543 1.00 38.45 262 GLU B O 1
ATOM 4149 N N . ARG B 1 264 ? 31.140 29.980 55.467 1.00 35.79 263 ARG B N 1
ATOM 4150 C CA . ARG B 1 264 ? 32.374 30.715 55.196 1.00 34.79 263 ARG B CA 1
ATOM 4151 C C . ARG B 1 264 ? 33.158 31.185 56.422 1.00 34.86 263 ARG B C 1
ATOM 4152 O O . ARG B 1 264 ? 34.408 31.212 56.436 1.00 34.60 263 ARG B O 1
ATOM 4160 N N . ILE B 1 265 ? 32.433 31.654 57.424 1.00 33.86 264 ILE B N 1
ATOM 4161 C CA . ILE B 1 265 ? 33.094 32.175 58.606 1.00 31.83 264 ILE B CA 1
ATOM 4162 C C . ILE B 1 265 ? 33.791 31.036 59.304 1.00 31.29 264 ILE B C 1
ATOM 4163 O O . ILE B 1 265 ? 34.992 31.098 59.518 1.00 29.33 264 ILE B O 1
ATOM 4168 N N . ASN B 1 266 ? 33.039 29.979 59.591 1.00 32.80 265 ASN B N 1
ATOM 4169 C CA . ASN B 1 266 ? 33.558 28.808 60.254 1.00 34.70 265 ASN B CA 1
ATOM 4170 C C . ASN B 1 266 ? 34.820 28.345 59.586 1.00 37.04 265 ASN B C 1
ATOM 4171 O O . ASN B 1 266 ? 35.797 28.023 60.264 1.00 38.95 265 ASN B O 1
ATOM 4176 N N . ASN B 1 267 ? 34.856 28.351 58.255 1.00 37.56 266 ASN B N 1
ATOM 4177 C CA . ASN B 1 267 ? 36.074 27.886 57.567 1.00 37.94 266 ASN B CA 1
ATOM 4178 C C . ASN B 1 267 ? 37.181 28.915 57.398 1.00 37.21 266 ASN B C 1
ATOM 4179 O O . ASN B 1 267 ? 38.230 28.582 56.843 1.00 37.93 266 ASN B O 1
ATOM 4184 N N . SER B 1 268 ? 36.992 30.148 57.856 1.00 36.56 267 SER B N 1
ATOM 4185 C CA . SER B 1 268 ? 38.039 31.149 57.655 1.00 35.90 267 SER B CA 1
ATOM 4186 C C . SER B 1 268 ? 39.087 31.186 58.771 1.00 35.78 267 SER B C 1
ATOM 4187 O O . SER B 1 268 ? 39.048 30.402 59.707 1.00 36.78 267 SER B O 1
ATOM 4190 N N . THR B 1 269 ? 40.007 32.140 58.684 1.00 35.37 268 THR B N 1
ATOM 4191 C CA . THR B 1 269 ? 41.048 32.310 59.687 1.00 34.60 268 THR B CA 1
ATOM 4192 C C . THR B 1 269 ? 40.622 33.305 60.749 1.00 33.58 268 THR B C 1
ATOM 4193 O O . THR B 1 269 ? 41.485 33.835 61.451 1.00 34.46 268 THR B O 1
ATOM 4197 N N . ILE B 1 270 ? 39.337 33.661 60.784 1.00 32.76 269 ILE B N 1
ATOM 4198 C CA . ILE B 1 270 ? 38.833 34.636 61.753 1.00 30.29 269 ILE B CA 1
ATOM 4199 C C . ILE B 1 270 ? 38.910 33.949 63.118 1.00 30.03 269 ILE B C 1
ATOM 4200 O O . ILE B 1 270 ? 38.322 32.897 63.310 1.00 28.58 269 ILE B O 1
ATOM 4205 N N . LYS B 1 271 ? 39.646 34.523 64.063 1.00 29.61 270 LYS B N 1
ATOM 4206 C CA . LYS B 1 271 ? 39.768 33.903 65.380 1.00 29.69 270 LYS B CA 1
ATOM 4207 C C . LYS B 1 271 ? 38.454 33.911 66.157 1.00 29.96 270 LYS B C 1
ATOM 4208 O O . LYS B 1 271 ? 38.128 32.958 66.856 1.00 30.29 270 LYS B O 1
ATOM 4214 N N . GLU B 1 272 ? 37.700 35.002 66.031 1.00 29.16 271 GLU B N 1
ATOM 4215 C CA . GLU B 1 272 ? 36.425 35.173 66.720 1.00 28.14 271 GLU B CA 1
ATOM 4216 C C . GLU B 1 272 ? 35.554 36.225 66.015 1.00 26.02 271 GLU B C 1
ATOM 4217 O O . GLU B 1 272 ? 36.049 37.304 65.667 1.00 24.64 271 GLU B O 1
ATOM 4223 N N . LEU B 1 273 ? 34.289 35.888 65.765 1.00 24.53 272 LEU B N 1
ATOM 4224 C CA . LEU B 1 273 ? 33.368 36.821 65.135 1.00 22.99 272 LEU B CA 1
ATOM 4225 C C . LEU B 1 273 ? 32.526 37.408 66.265 1.00 22.03 272 LEU B C 1
ATOM 4226 O O . LEU B 1 273 ? 31.835 36.672 66.962 1.00 21.06 272 LEU B O 1
ATOM 4231 N N . VAL B 1 274 ? 32.587 38.718 66.450 1.00 20.04 273 VAL B N 1
ATOM 4232 C CA . VAL B 1 274 ? 31.849 39.383 67.510 1.00 18.86 273 VAL B CA 1
ATOM 4233 C C . VAL B 1 274 ? 30.690 40.177 66.906 1.00 18.73 273 VAL B C 1
ATOM 4234 O O . VAL B 1 274 ? 30.921 41.050 66.079 1.00 18.63 273 VAL B O 1
ATOM 4238 N N . VAL B 1 275 ? 29.463 39.906 67.337 1.00 17.79 274 VAL B N 1
ATOM 4239 C CA . VAL B 1 275 ? 28.283 40.609 66.834 1.00 18.72 274 VAL B CA 1
ATOM 4240 C C . VAL B 1 275 ? 27.345 41.051 67.959 1.00 19.70 274 VAL B C 1
ATOM 4241 O O . VAL B 1 275 ? 27.623 40.778 69.129 1.00 20.72 274 VAL B O 1
ATOM 4245 N N . THR B 1 276 ? 26.252 41.750 67.642 1.00 18.61 275 THR B N 1
ATOM 4246 C CA . THR B 1 276 ? 25.315 42.127 68.685 1.00 16.80 275 THR B CA 1
ATOM 4247 C C . THR B 1 276 ? 24.017 41.386 68.435 1.00 16.20 275 THR B C 1
ATOM 4248 O O . THR B 1 276 ? 23.855 40.729 67.417 1.00 16.00 275 THR B O 1
ATOM 4252 N N . ASN B 1 277 ? 23.084 41.478 69.369 1.00 16.19 276 ASN B N 1
ATOM 4253 C CA . ASN B 1 277 ? 21.830 40.782 69.204 1.00 16.76 276 ASN B CA 1
ATOM 4254 C C . ASN B 1 277 ? 20.742 41.675 68.555 1.00 17.99 276 ASN B C 1
ATOM 4255 O O . ASN B 1 277 ? 19.522 41.487 68.792 1.00 18.85 276 ASN B O 1
ATOM 4260 N N . SER B 1 278 ? 21.166 42.637 67.731 1.00 18.12 277 SER B N 1
ATOM 4261 C CA . SER B 1 278 ? 20.219 43.504 67.058 1.00 17.94 277 SER B CA 1
ATOM 4262 C C . SER B 1 278 ? 19.409 42.630 66.131 1.00 18.87 277 SER B C 1
ATOM 4263 O O . SER B 1 278 ? 18.257 42.912 65.847 1.00 19.84 277 SER B O 1
ATOM 4266 N N . ILE B 1 279 ? 19.984 41.516 65.718 1.00 20.42 278 ILE B N 1
ATOM 4267 C CA . ILE B 1 279 ? 19.286 40.553 64.876 1.00 20.99 278 ILE B CA 1
ATOM 4268 C C . ILE B 1 279 ? 19.439 39.173 65.501 1.00 23.44 278 ILE B C 1
ATOM 4269 O O . ILE B 1 279 ? 20.528 38.787 65.900 1.00 23.60 278 ILE B O 1
ATOM 4274 N N . LYS B 1 280 ? 18.329 38.452 65.585 1.00 24.85 279 LYS B N 1
ATOM 4275 C CA . LYS B 1 280 ? 18.245 37.101 66.113 1.00 29.06 279 LYS B CA 1
ATOM 4276 C C . LYS B 1 280 ? 18.975 36.119 65.204 1.00 30.78 279 LYS B C 1
ATOM 4277 O O . LYS B 1 280 ? 19.055 36.317 63.969 1.00 31.25 279 LYS B O 1
ATOM 4283 N N . LEU B 1 281 ? 19.591 35.111 65.809 1.00 33.11 280 LEU B N 1
ATOM 4284 C CA . LEU B 1 281 ? 20.348 34.132 65.043 1.00 34.71 280 LEU B CA 1
ATOM 4285 C C . LEU B 1 281 ? 19.477 32.903 64.723 1.00 35.27 280 LEU B C 1
ATOM 4286 O O . LEU B 1 281 ? 19.442 32.486 63.558 1.00 34.76 280 LEU B O 1
ATOM 4291 N N . LYS B 1 286 ? 24.748 27.571 63.368 1.00 43.14 285 LYS B N 1
ATOM 4292 C CA . LYS B 1 286 ? 25.721 27.819 64.463 1.00 41.99 285 LYS B CA 1
ATOM 4293 C C . LYS B 1 286 ? 27.149 28.068 64.005 1.00 41.06 285 LYS B C 1
ATOM 4294 O O . LYS B 1 286 ? 27.712 27.363 63.124 1.00 39.00 285 LYS B O 1
ATOM 4300 N N . ILE B 1 287 ? 27.701 29.082 64.651 1.00 40.49 286 ILE B N 1
ATOM 4301 C CA . ILE B 1 287 ? 29.056 29.567 64.439 1.00 40.05 286 ILE B CA 1
ATOM 4302 C C . ILE B 1 287 ? 29.910 29.037 65.575 1.00 40.88 286 ILE B C 1
ATOM 4303 O O . ILE B 1 287 ? 29.483 29.032 66.730 1.00 41.11 286 ILE B O 1
ATOM 4308 N N . GLU B 1 288 ? 31.117 28.593 65.258 1.00 41.31 287 GLU B N 1
ATOM 4309 C CA . GLU B 1 288 ? 32.014 28.019 66.258 1.00 41.10 287 GLU B CA 1
ATOM 4310 C C . GLU B 1 288 ? 32.689 29.060 67.122 1.00 40.23 287 GLU B C 1
ATOM 4311 O O . GLU B 1 288 ? 32.633 28.978 68.354 1.00 40.50 287 GLU B O 1
ATOM 4317 N N . ARG B 1 289 ? 33.329 30.041 66.491 1.00 37.69 288 ARG B N 1
ATOM 4318 C CA . ARG B 1 289 ? 34.044 31.055 67.252 1.00 35.16 288 ARG B CA 1
ATOM 4319 C C . ARG B 1 289 ? 33.340 32.411 67.207 1.00 34.19 288 ARG B C 1
ATOM 4320 O O . ARG B 1 289 ? 33.719 33.310 66.451 1.00 33.94 288 ARG B O 1
ATOM 4328 N N . PHE B 1 290 ? 32.293 32.578 67.992 1.00 32.25 289 PHE B N 1
ATOM 4329 C CA . PHE B 1 290 ? 31.628 33.865 67.982 1.00 33.08 289 PHE B CA 1
ATOM 4330 C C . PHE B 1 290 ? 31.282 34.343 69.399 1.00 31.83 289 PHE B C 1
ATOM 4331 O O . PHE B 1 290 ? 31.419 33.623 70.383 1.00 32.24 289 PHE B O 1
ATOM 4339 N N . LYS B 1 291 ? 30.784 35.554 69.496 1.00 31.01 290 LYS B N 1
ATOM 4340 C CA . LYS B 1 291 ? 30.406 36.100 70.774 1.00 28.84 290 LYS B CA 1
ATOM 4341 C C . LYS B 1 291 ? 29.324 37.100 70.450 1.00 27.26 290 LYS B C 1
ATOM 4342 O O . LYS B 1 291 ? 29.512 37.966 69.597 1.00 26.41 290 LYS B O 1
ATOM 4348 N N . GLN B 1 292 ? 28.181 36.969 71.093 1.00 26.23 291 GLN B N 1
ATOM 4349 C CA . GLN B 1 292 ? 27.103 37.903 70.853 1.00 25.14 291 GLN B CA 1
ATOM 4350 C C . GLN B 1 292 ? 26.979 38.853 72.039 1.00 24.57 291 GLN B C 1
ATOM 4351 O O . GLN B 1 292 ? 26.787 38.418 73.185 1.00 25.89 291 GLN B O 1
ATOM 4357 N N . LEU B 1 293 ? 27.114 40.144 71.782 1.00 22.53 292 LEU B N 1
ATOM 4358 C CA . LEU B 1 293 ? 26.985 41.156 72.831 1.00 21.01 292 LEU B CA 1
ATOM 4359 C C . LEU B 1 293 ? 25.546 41.713 72.778 1.00 21.14 292 LEU B C 1
ATOM 4360 O O . LEU B 1 293 ? 24.951 41.747 71.713 1.00 22.64 292 LEU B O 1
ATOM 4365 N N . SER B 1 294 ? 25.012 42.224 73.876 1.00 20.76 293 SER B N 1
ATOM 4366 C CA . SER B 1 294 ? 23.655 42.712 73.874 1.00 18.64 293 SER B CA 1
ATOM 4367 C C . SER B 1 294 ? 23.494 44.204 73.794 1.00 18.79 293 SER B C 1
ATOM 4368 O O . SER B 1 294 ? 24.178 44.952 74.485 1.00 19.52 293 SER B O 1
ATOM 4371 N N . VAL B 1 295 ? 22.567 44.647 72.958 1.00 17.24 294 VAL B N 1
ATOM 4372 C CA . VAL B 1 295 ? 22.303 46.061 72.848 1.00 15.67 294 VAL B CA 1
ATOM 4373 C C . VAL B 1 295 ? 21.068 46.383 73.683 1.00 16.90 294 VAL B C 1
ATOM 4374 O O . VAL B 1 295 ? 20.565 47.518 73.646 1.00 18.68 294 VAL B O 1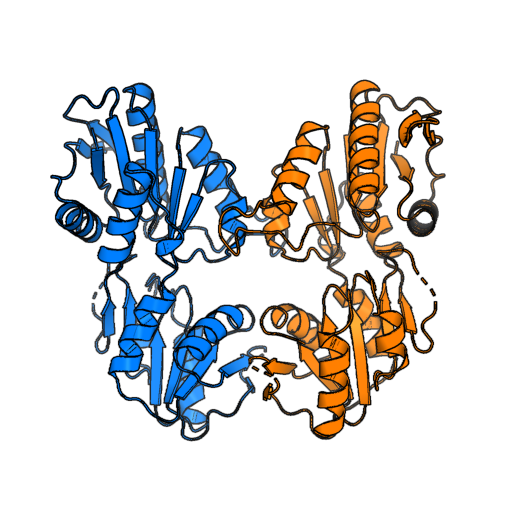
ATOM 4378 N N . GLY B 1 296 ? 20.626 45.393 74.470 1.00 16.15 295 GLY B N 1
ATOM 4379 C CA . GLY B 1 296 ? 19.470 45.537 75.343 1.00 16.38 295 GLY B CA 1
ATOM 4380 C C . GLY B 1 296 ? 19.602 46.695 76.296 1.00 16.76 295 GLY B C 1
ATOM 4381 O O . GLY B 1 296 ? 18.712 47.529 76.369 1.00 18.02 295 GLY B O 1
ATOM 4382 N N . PRO B 1 297 ? 20.713 46.792 77.028 1.00 17.36 296 PRO B N 1
ATOM 4383 C CA . PRO B 1 297 ? 20.884 47.897 77.961 1.00 17.77 296 PRO B CA 1
ATOM 4384 C C . PRO B 1 297 ? 20.880 49.246 77.279 1.00 18.50 296 PRO B C 1
ATOM 4385 O O . PRO B 1 297 ? 20.288 50.206 77.781 1.00 20.26 296 PRO B O 1
ATOM 4389 N N . LEU B 1 298 ? 21.520 49.331 76.124 1.00 19.19 297 LEU B N 1
ATOM 4390 C CA . LEU B 1 298 ? 21.569 50.601 75.393 1.00 19.82 297 LEU B CA 1
ATOM 4391 C C . LEU B 1 298 ? 20.191 51.050 74.933 1.00 20.22 297 LEU B C 1
ATOM 4392 O O . LEU B 1 298 ? 19.832 52.197 75.145 1.00 21.40 297 LEU B O 1
ATOM 4397 N N . LEU B 1 299 ? 19.394 50.138 74.382 1.00 17.99 298 LEU B N 1
ATOM 4398 C CA . LEU B 1 299 ? 18.081 50.518 73.904 1.00 18.43 298 LEU B CA 1
ATOM 4399 C C . LEU B 1 299 ? 17.133 50.856 75.016 1.00 19.13 298 LEU B C 1
ATOM 4400 O O . LEU B 1 299 ? 16.372 51.816 74.887 1.00 19.78 298 LEU B O 1
ATOM 4405 N N . ALA B 1 300 ? 17.185 50.072 76.094 1.00 19.74 299 ALA B N 1
ATOM 4406 C CA . ALA B 1 300 ? 16.330 50.268 77.260 1.00 20.67 299 ALA B CA 1
ATOM 4407 C C . ALA B 1 300 ? 16.555 51.644 77.839 1.00 20.86 299 ALA B C 1
ATOM 4408 O O . ALA B 1 300 ? 15.614 52.357 78.178 1.00 22.38 299 ALA B O 1
ATOM 4410 N N . GLU B 1 301 ? 17.819 52.011 77.917 1.00 21.83 300 GLU B N 1
ATOM 4411 C CA . GLU B 1 301 ? 18.190 53.299 78.453 1.00 23.10 300 GLU B CA 1
ATOM 4412 C C . GLU B 1 301 ? 17.760 54.416 77.498 1.00 22.54 300 GLU B C 1
ATOM 4413 O O . GLU B 1 301 ? 17.434 55.512 77.928 1.00 22.63 300 GLU B O 1
ATOM 4419 N N . ALA B 1 302 ? 17.798 54.163 76.198 1.00 21.19 301 ALA B N 1
ATOM 4420 C CA . ALA B 1 302 ? 17.355 55.159 75.243 1.00 18.99 301 ALA B CA 1
ATOM 4421 C C . ALA B 1 302 ? 15.863 55.313 75.441 1.00 17.85 301 ALA B C 1
ATOM 4422 O O . ALA B 1 302 ? 15.350 56.412 75.472 1.00 17.18 301 ALA B O 1
ATOM 4424 N N . ILE B 1 303 ? 15.160 54.205 75.607 1.00 16.04 302 ILE B N 1
ATOM 4425 C CA . ILE B 1 303 ? 13.735 54.268 75.800 1.00 16.55 302 ILE B CA 1
ATOM 4426 C C . ILE B 1 303 ? 13.347 55.119 77.002 1.00 18.41 302 ILE B C 1
ATOM 4427 O O . ILE B 1 303 ? 12.571 56.063 76.852 1.00 18.23 302 ILE B O 1
ATOM 4432 N N . ILE B 1 304 ? 13.962 54.860 78.163 1.00 19.77 303 ILE B N 1
ATOM 4433 C CA . ILE B 1 304 ? 13.708 55.606 79.409 1.00 19.98 303 ILE B CA 1
ATOM 4434 C C . ILE B 1 304 ? 13.954 57.085 79.238 1.00 19.54 303 ILE B C 1
ATOM 4435 O O . ILE B 1 304 ? 13.150 57.904 79.622 1.00 19.35 303 ILE B O 1
ATOM 4440 N N . ARG B 1 305 ? 15.106 57.434 78.713 1.00 20.57 304 ARG B N 1
ATOM 4441 C CA . ARG B 1 305 ? 15.399 58.827 78.492 1.00 22.36 304 ARG B CA 1
ATOM 4442 C C . ARG B 1 305 ? 14.396 59.473 77.539 1.00 23.63 304 ARG B C 1
ATOM 4443 O O . ARG B 1 305 ? 13.924 60.582 77.802 1.00 24.39 304 ARG B O 1
ATOM 4451 N N . VAL B 1 306 ? 14.031 58.785 76.456 1.00 23.03 305 VAL B N 1
ATOM 4452 C CA . VAL B 1 306 ? 13.097 59.383 75.523 1.00 21.16 305 VAL B CA 1
ATOM 4453 C C . VAL B 1 306 ? 11.812 59.593 76.269 1.00 22.42 305 VAL B C 1
ATOM 4454 O O . VAL B 1 306 ? 11.201 60.652 76.212 1.00 23.61 305 VAL B O 1
ATOM 4458 N N . HIS B 1 307 ? 11.442 58.613 77.058 1.00 23.87 306 HIS B N 1
ATOM 4459 C CA . HIS B 1 307 ? 10.217 58.712 77.825 1.00 25.89 306 HIS B CA 1
ATOM 4460 C C . HIS B 1 307 ? 10.258 59.704 79.010 1.00 27.49 306 HIS B C 1
ATOM 4461 O O . HIS B 1 307 ? 9.257 60.338 79.346 1.00 27.31 306 HIS B O 1
ATOM 4468 N N . GLU B 1 308 ? 11.397 59.846 79.670 1.00 29.50 307 GLU B N 1
ATOM 4469 C CA . GLU B 1 308 ? 11.429 60.767 80.802 1.00 31.95 307 GLU B CA 1
ATOM 4470 C C . GLU B 1 308 ? 11.955 62.088 80.260 1.00 32.65 307 GLU B C 1
ATOM 4471 O O . GLU B 1 308 ? 12.485 62.929 81.005 1.00 33.52 307 GLU B O 1
ATOM 4477 N N . GLN B 1 309 ? 11.934 62.215 78.941 1.00 31.59 308 GLN B N 1
ATOM 4478 C CA . GLN B 1 309 ? 12.416 63.418 78.312 1.00 32.62 308 GLN B CA 1
ATOM 4479 C C . GLN B 1 309 ? 13.766 63.915 78.864 1.00 32.72 308 GLN B C 1
ATOM 4480 O O . GLN B 1 309 ? 13.932 65.096 79.203 1.00 33.83 308 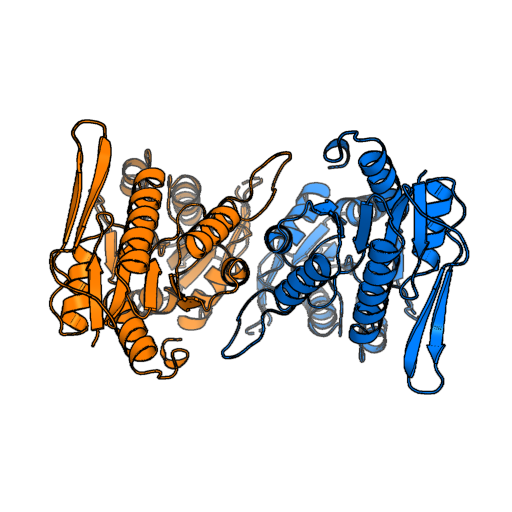GLN B O 1
ATOM 4486 N N . GLN B 1 310 ? 14.727 63.003 78.954 1.00 32.14 309 GLN B N 1
ATOM 4487 C CA . GLN B 1 310 ? 16.079 63.321 79.419 1.00 33.41 309 GLN B CA 1
ATOM 4488 C C . GLN B 1 310 ? 17.004 63.329 78.177 1.00 32.15 309 GLN B C 1
ATOM 4489 O O . GLN B 1 310 ? 16.640 62.818 77.138 1.00 33.99 309 GLN B O 1
ATOM 4495 N N . SER B 1 311 ? 18.196 63.902 78.290 1.00 32.49 310 SER B N 1
ATOM 4496 C CA . SER B 1 311 ? 19.159 63.980 77.197 1.00 32.34 310 SER B CA 1
ATOM 4497 C C . SER B 1 311 ? 19.613 62.575 76.824 1.00 33.25 310 SER B C 1
ATOM 4498 O O . SER B 1 311 ? 19.871 61.749 77.716 1.00 33.04 310 SER B O 1
ATOM 4501 N N . VAL B 1 312 ? 19.613 62.286 75.514 1.00 32.50 311 VAL B N 1
ATOM 4502 C CA . VAL B 1 312 ? 20.044 60.986 74.983 1.00 31.73 311 VAL B CA 1
ATOM 4503 C C . VAL B 1 312 ? 21.536 61.044 74.602 1.00 32.44 311 VAL B C 1
ATOM 4504 O O . VAL B 1 312 ? 22.228 60.018 74.567 1.00 30.61 311 VAL B O 1
ATOM 4508 N N . SER B 1 313 ? 22.050 62.259 74.423 1.00 33.10 312 SER B N 1
ATOM 4509 C CA . SER B 1 313 ? 23.442 62.420 74.021 1.00 35.64 312 SER B CA 1
ATOM 4510 C C . SER B 1 313 ? 24.397 61.771 74.983 1.00 36.89 312 SER B C 1
ATOM 4511 O O . SER B 1 313 ? 25.547 61.476 74.621 1.00 36.78 312 SER B O 1
ATOM 4514 N N . TYR B 1 314 ? 23.916 61.534 76.198 1.00 38.80 313 TYR B N 1
ATOM 4515 C CA . TYR B 1 314 ? 24.720 60.919 77.251 1.00 40.34 313 TYR B CA 1
ATOM 4516 C C . TYR B 1 314 ? 25.158 59.494 76.913 1.00 39.37 313 TYR B C 1
ATOM 4517 O O . TYR B 1 314 ? 26.099 58.985 77.495 1.00 39.61 313 TYR B O 1
ATOM 4526 N N . LEU B 1 315 ? 24.407 58.834 76.042 1.00 38.52 314 LEU B N 1
ATOM 4527 C CA . LEU B 1 315 ? 24.667 57.453 75.627 1.00 37.73 314 LEU B CA 1
ATOM 4528 C C . LEU B 1 315 ? 25.813 57.356 74.624 1.00 37.80 314 LEU B C 1
ATOM 4529 O O . LEU B 1 315 ? 26.207 56.258 74.228 1.00 39.01 314 LEU B O 1
ATOM 4534 N N . PHE B 1 316 ? 26.266 58.499 74.137 1.00 37.41 315 PHE B N 1
ATOM 4535 C CA . PHE B 1 316 ? 27.326 58.537 73.150 1.00 37.98 315 PHE B CA 1
ATOM 4536 C C . PHE B 1 316 ? 28.595 58.795 73.918 1.00 40.03 315 PHE B C 1
ATOM 4537 O O . PHE B 1 316 ? 28.663 58.249 75.060 1.00 41.54 315 PHE B O 1
#

InterPro domains:
  IPR000836 Phosphoribosyltransferase domain [cd06223] (154-278)
  IPR000842 Phosphoribosyl pyrophosphate synthetase, conserved site [PS00114] (134-149)
  IPR005946 Ribose-phosphate pyrophosphokinase [PF14572] (208-316)
  IPR005946 Ribose-phosphate pyrophosphokinase [PTHR10210] (8-317)
  IPR005946 Ribose-phosphate pyrophosphokinase [TIGR01251] (11-317)
  IPR029057 Phosphoribosyltransferase-like [G3DSA:3.40.50.2020] (13-308)
  IPR029057 Phosphoribosyltransferase-like [G3DSA:3.40.50.2020] (153-293)
  IPR029057 Phosphoribosyltransferase-like [SSF53271] (75-308)
  IPR029099 Ribose-phosphate pyrophosphokinase, N-terminal domain [PF13793] (10-126)
  IPR037515 Ribose-phosphate pyrophosphokinase, bacterial-type [MF_00583_B] (10-317)

Sequence (590 aa):
NLKIFSLNSNPELAKEIADIVGVQLGKCSVTRFSDGEVQINIEESIRGCDCYIIQSTSDPVNEHIMELLIMVDALKRASAKTINIVIPYYGYARQDRKARSREPITAKLFANLLETAGATRVIALDLHAPQIQGFFDIPIDHLMGVPILGEYFEGKNLEDIVIVSPDHGGVTRARKLADRLKAPIAIIDKRMNIVGNIEGKTAILIDDIIDTAGTITLAANALVENGAKEVYACCTHPVLSGPAVERINNSTIKELVVTNSIKLKIERFKQLSVGPLLAEAIIRVHEQQSVSYLFNLKIFSLNSNPELAKEIADIVGVQLGKCSVTRFSDGEVQINIEESIRGCDCYIIQSTSDPVNEHIMELLIMVDALKRASAKTINIVIPYYGYARQDRKARSREPITAKLFANLLETAGATRVIALDLHAPQIQGFFDIPIDHLMGVPILGEYFEGKNLEDIVIVSPDHGGVTRARKLADRLKAPIAIIDKRMNIVGNIEGKTAILIDDIIDTAGTITLAANALVENGAKEVYACCTHPVLSGPAVERINNSTIKELVVTNSIKLKIERFKQLSVGPLLAEAIIRVHEQQSVSYLF